Protein AF-0000000085022700 (afdb_homodimer)

Solvent-accessible surface area (backbone atoms only — not comparable to full-atom values): 29505 Å² total; per-residue (Å²): 139,80,90,77,80,87,72,72,82,85,78,83,84,78,82,78,80,80,83,80,77,76,74,72,77,85,71,71,76,76,70,70,75,64,69,72,80,66,62,71,72,46,101,53,87,70,75,78,61,40,29,25,32,40,29,28,46,38,66,22,66,50,51,51,44,40,51,52,35,27,75,73,57,72,18,62,39,46,74,54,32,36,35,16,61,36,74,83,21,46,33,47,52,57,33,52,77,70,69,36,48,70,48,61,43,60,40,58,90,94,47,86,62,55,46,61,67,52,46,47,49,52,42,52,73,65,54,43,67,32,40,36,34,38,56,48,87,68,85,65,52,64,65,47,40,65,75,35,60,93,32,25,39,33,56,40,84,27,47,58,68,28,71,49,36,89,87,42,48,75,68,53,29,29,43,51,45,53,57,53,34,44,45,64,37,14,25,24,34,21,36,58,48,84,47,67,73,65,32,53,26,48,48,62,52,76,41,76,46,56,81,80,53,47,39,68,56,50,44,54,60,31,49,59,48,38,44,53,51,50,40,53,51,50,27,32,55,71,68,66,26,60,43,61,39,84,95,68,51,33,40,30,37,48,42,96,86,64,47,71,71,143,80,78,82,73,84,84,83,82,84,79,80,79,80,81,78,80,81,85,84,79,80,73,76,79,81,72,71,81,77,69,72,77,68,66,74,80,68,65,73,73,48,102,52,87,69,74,75,60,38,28,26,31,39,30,27,45,37,66,22,66,52,52,52,44,40,49,52,34,26,75,72,58,71,19,62,38,44,74,55,32,36,36,17,62,36,75,82,21,47,31,47,52,57,33,51,78,69,70,36,48,72,47,60,42,60,42,56,90,95,47,86,61,56,46,61,66,53,46,46,50,51,40,52,74,65,53,41,69,32,40,39,34,40,55,48,88,68,85,64,52,65,62,47,39,66,75,35,60,93,32,25,40,34,57,40,83,25,44,58,68,27,72,49,35,87,85,41,49,76,68,51,30,30,44,52,44,53,57,52,34,44,43,64,38,14,24,25,34,22,35,56,48,85,47,68,73,65,32,53,27,49,48,63,52,76,43,78,45,56,83,80,52,46,39,67,53,49,45,54,59,30,49,59,49,38,45,52,50,51,38,53,51,50,26,33,55,72,69,66,27,59,44,61,40,84,94,68,52,34,40,29,38,46,42,97,87,65,47,70,72

Foldseek 3Di:
DDDDDPPDDDDPDDPPPDDPPPPDDPPDDPPPVPDDVPPPVPVHPPPAAAEEEEEAAAQCLLVVLLQVCCVVPVARHHYQEYEYCHCPHNNNVVCVVVVRHYAHPDHPVPDDGADLVNVLVVCVVSRHQAYEYEHHQDFRDQSVCVSQPVRYKYKAFWDPPPQWFHPRGDLNSLQCVLVVPDQKIAMWMFGDHRGTPPGATEDTDMDTDDNPDDSVNSNVVRSVVSSVVVSVVNRQSSVVQWDADPDPGHIWGQDPVRDTD/DDPPDDDDDDDPPPPPPDDCPPPDDPPDDPPPPPPDPPPQVPVHPPPAAAEEEEEAAAQCLLVVLLQVCCVVPVARHHYQEYEYCHCPHNNNVVCVVVVRHYAHPDHDVPDDGADLVNVLVVCVVSRHQAYEYEHHQDFRDQSVCVSQPVRYKYKAFWDPPPQWFHPRGDLNSLQCVLVVPDQKIAMWMFGDHRGTPPGATEDTDMDTDDNPDDSVNSNVVRSVVSSVVVSVVNRQSSVVQWDADPPPGHIWGQDPVRDTD

Secondary structure (DSSP, 8-state):
---------------------TT--TTSGGGGGSGGGGS--SS----PPEEEEEEESSS-HHHHHHHHHHHTTSS-EEEEEEEES-TTSHHHHHHHHTT--EEE-SPPTTS----HHHHHHHHHHTT--EEEESS--SPPPHHHHHHTTTSEEEEESS-TTTT-STT--HHHHHHHHHHHT-SEE--EEEE--SSTT-SPEEEE--EE--TT--HHHHHHHHHHHHHHHHHHHHHHHHTT-EEEPTTT--EEEB-TTS-B-/---------------------TTS-TTSGGGGGGGGGGTT-SS-----PEEEEEEESSS-HHHHHHHHHHHTTSS-EEEEEEEES-TTSHHHHHHHHTT--EEE-SPPTTS----HHHHHHHHHHTT--EEEESS--SPPPHHHHHHTTTSEEEEESS-TTTT-STT--THHHHHHHHHHT-SEE--EEEE--SSTT-SPEEEE--EE--TT--HHHHHHHHHHHHHHHHHHHHHHHHTT-EEEPTTT--EEEB-TTS-B-

Nearest PDB structures (foldseek):
  3auf-assembly1_A-2  TM=9.170E-01  e=1.242E-21  Symbiobacterium toebii
  3kcq-assembly1_C-2  TM=9.203E-01  e=2.364E-20  Anaplasma phagocytophilum str. HZ
  3kcq-assembly2_D-3  TM=9.269E-01  e=1.992E-19  Anaplasma phagocytophilum str. HZ
  3p9x-assembly1_B  TM=9.119E-01  e=2.405E-19  Halalkalibacterium halodurans C-125
  3da8-assembly1_A  TM=8.425E-01  e=3.462E-16  Mycobacterium tuberculosis

Sequence (522 aa):
MSTAPMTALSRPRASNRRPFDALSTRTKSARAARSRWVAARAAGDAKPKAKVAVFVSGGGSNLRALHAAMEDGRVNAEVAVVVSNIPSCGGVEWSRERGIPTLTYPPKKGEDGLTPDALVAQLRDAGVGYVLLAGYLRLIPPQLCRAYEDKMLNIHPALLPAFGGKGMHGHHVHEAVVASGVRFTGPTVHFVNEEFDKGKIVAQRHVRVAPSDTPDDVAANVLRLEHEVFSHVVSALVDGRIRFRDGDGVPVIVGEDGTEEMSTAPMTALSRPRASNRRPFDALSTRTKSARAARSRWVAARAAGDAKPKAKVAVFVSGGGSNLRALHAAMEDGRVNAEVAVVVSNIPSCGGVEWSRERGIPTLTYPPKKGEDGLTPDALVAQLRDAGVGYVLLAGYLRLIPPQLCRAYEDKMLNIHPALLPAFGGKGMHGHHVHEAVVASGVRFTGPTVHFVNEEFDKGKIVAQRHVRVAPSDTPDDVAANVLRLEHEVFSHVVSALVDGRIRFRDGDGVPVIVGEDGTEE

InterPro domains:
  IPR002376 Formyl transferase, N-terminal [PF00551] (51-234)
  IPR004607 Phosphoribosylglycinamide formyltransferase [MF_01930] (51-240)
  IPR004607 Phosphoribosylglycinamide formyltransferase [TIGR00639] (50-243)
  IPR004607 Phosphoribosylglycinamide formyltransferase [cd08645] (51-237)
  IPR036477 Formyl transferase, N-terminal domain superfamily [SSF53328] (51-248)

pLDDT: mean 83.97, std 26.9, range [19.42, 98.94]

Radius of gyration: 34.82 Å; Cα contacts (8 Å, |Δi|>4): 922; chains: 2; bounding box: 161×82×76 Å

Organism: Micromonas commoda (strain RCC299 / NOUM17 / CCMP2709) (NCBI:txid296587)

Structure (mmCIF, N/CA/C/O backbone):
data_AF-0000000085022700-model_v1
#
loop_
_entity.id
_entity.type
_entity.pdbx_description
1 polymer 'phosphoribosylglycinamide formyltransferase 1'
#
loop_
_atom_site.group_PDB
_atom_site.id
_atom_site.type_symbol
_atom_site.label_atom_id
_atom_site.label_alt_id
_atom_site.label_comp_id
_atom_site.label_asym_id
_atom_site.label_entity_id
_atom_site.label_seq_id
_atom_site.pdbx_PDB_ins_code
_atom_site.Cartn_x
_atom_site.Cartn_y
_atom_site.Cartn_z
_atom_site.occupancy
_atom_site.B_iso_or_equiv
_atom_site.auth_seq_id
_atom_site.auth_comp_id
_atom_site.auth_asym_id
_atom_site.auth_atom_id
_atom_site.pdbx_PDB_model_num
ATOM 1 N N . MET A 1 1 ? 79.062 39.031 3.145 1 20.61 1 MET A N 1
ATOM 2 C CA . MET A 1 1 ? 78.062 39.781 2.424 1 20.61 1 MET A CA 1
ATOM 3 C C . MET A 1 1 ? 77.5 38.969 1.29 1 20.61 1 MET A C 1
ATOM 5 O O . MET A 1 1 ? 77.812 37.781 1.149 1 20.61 1 MET A O 1
ATOM 9 N N . SER A 1 2 ? 77.75 39.281 -0.007 1 19.42 2 SER A N 1
ATOM 10 C CA . SER A 1 2 ? 76.75 39.625 -0.988 1 19.42 2 SER A CA 1
ATOM 11 C C . SER A 1 2 ? 76.188 38.375 -1.686 1 19.42 2 SER A C 1
ATOM 13 O O . SER A 1 2 ? 75 38.156 -1.718 1 19.42 2 SER A O 1
ATOM 15 N N . THR A 1 3 ? 76.625 38.156 -2.947 1 24.66 3 THR A N 1
ATOM 16 C CA . THR A 1 3 ? 75.875 38.219 -4.219 1 24.66 3 THR A CA 1
ATOM 17 C C . THR A 1 3 ? 75.5 36.812 -4.672 1 24.66 3 THR A C 1
ATOM 19 O O . THR A 1 3 ? 76.375 35.938 -4.871 1 24.66 3 THR A O 1
ATOM 22 N N . ALA A 1 4 ? 74.125 36.5 -4.316 1 23.78 4 ALA A N 1
ATOM 23 C CA . ALA A 1 4 ? 73.438 35.25 -4.309 1 23.78 4 ALA A CA 1
ATOM 24 C C . ALA A 1 4 ? 73.438 34.562 -5.672 1 23.78 4 ALA A C 1
ATOM 26 O O . ALA A 1 4 ? 73.75 35.219 -6.688 1 23.78 4 ALA A O 1
ATOM 27 N N . PRO A 1 5 ? 72.562 33.469 -5.957 1 24.81 5 PRO A N 1
ATOM 28 C CA . PRO A 1 5 ? 72.625 32.094 -6.449 1 24.81 5 PRO A CA 1
ATOM 29 C C . PRO A 1 5 ? 72 31.938 -7.848 1 24.81 5 PRO A C 1
ATOM 31 O O . PRO A 1 5 ? 71.875 30.812 -8.344 1 24.81 5 PRO A O 1
ATOM 34 N N . MET A 1 6 ? 72.188 33.062 -8.875 1 23.73 6 MET A N 1
ATOM 35 C CA . MET A 1 6 ? 71.062 33.156 -9.836 1 23.73 6 MET A CA 1
ATOM 36 C C . MET A 1 6 ? 71.062 31.953 -10.781 1 23.73 6 MET A C 1
ATOM 38 O O . MET A 1 6 ? 71.875 31.875 -11.695 1 23.73 6 MET A O 1
ATOM 42 N N . THR A 1 7 ? 70.812 30.547 -10.422 1 20.73 7 THR A N 1
ATOM 43 C CA . THR A 1 7 ? 71.125 29.359 -11.203 1 20.73 7 THR A CA 1
ATOM 44 C C . THR A 1 7 ? 70 29.125 -12.273 1 20.73 7 THR A C 1
ATOM 46 O O . THR A 1 7 ? 69.875 28 -12.766 1 20.73 7 THR A O 1
ATOM 49 N N . ALA A 1 8 ? 69.25 30.156 -12.648 1 20.67 8 ALA A N 1
ATOM 50 C CA . ALA A 1 8 ? 68.125 29.578 -13.406 1 20.67 8 ALA A CA 1
ATOM 51 C C . ALA A 1 8 ? 68.625 28.75 -14.586 1 20.67 8 ALA A C 1
ATOM 53 O O . ALA A 1 8 ? 68.25 27.594 -14.758 1 20.67 8 ALA A O 1
ATOM 54 N N . LEU A 1 9 ? 68.75 29.141 -16.016 1 21.89 9 LEU A N 1
ATOM 55 C CA . LEU A 1 9 ? 67.562 29.109 -16.844 1 21.89 9 LEU A CA 1
ATOM 56 C C . LEU A 1 9 ? 67.75 28.141 -18.016 1 21.89 9 LEU A C 1
ATOM 58 O O . LEU A 1 9 ? 66.938 28.109 -18.922 1 21.89 9 LEU A O 1
ATOM 62 N N . SER A 1 10 ? 68.562 26.875 -17.922 1 20.31 10 SER A N 1
ATOM 63 C CA . SER A 1 10 ? 69 26.375 -19.219 1 20.31 10 SER A CA 1
ATOM 64 C C . SER A 1 10 ? 67.812 25.875 -20.047 1 20.31 10 SER A C 1
ATOM 66 O O . SER A 1 10 ? 66.875 25.281 -19.516 1 20.31 10 SER A O 1
ATOM 68 N N . ARG A 1 11 ? 67.562 26.297 -21.344 1 23.7 11 ARG A N 1
ATOM 69 C CA . ARG A 1 11 ? 66.562 26.359 -22.406 1 23.7 11 ARG A CA 1
ATOM 70 C C . ARG A 1 11 ? 66.375 25 -23.078 1 23.7 11 ARG A C 1
ATOM 72 O O . ARG A 1 11 ? 67.312 24.5 -23.719 1 23.7 11 ARG A O 1
ATOM 79 N N . PRO A 1 12 ? 65.812 23.812 -22.422 1 22.09 12 PRO A N 1
ATOM 80 C CA . PRO A 1 12 ? 66.062 22.594 -23.203 1 22.09 12 PRO A CA 1
ATOM 81 C C . PRO A 1 12 ? 65.312 22.609 -24.547 1 22.09 12 PRO A C 1
ATOM 83 O O . PRO A 1 12 ? 64.312 23.266 -24.688 1 22.09 12 PRO A O 1
ATOM 86 N N . ARG A 1 13 ? 66 22.203 -25.672 1 19.72 13 ARG A N 1
ATOM 87 C CA . ARG A 1 13 ? 65.812 22.234 -27.125 1 19.72 13 ARG A CA 1
ATOM 88 C C . ARG A 1 13 ? 64.562 21.422 -27.516 1 19.72 13 ARG A C 1
ATOM 90 O O . ARG A 1 13 ? 64.25 20.438 -26.844 1 19.72 13 ARG A O 1
ATOM 97 N N . ALA A 1 14 ? 63.812 21.781 -28.594 1 24.61 14 ALA A N 1
ATOM 98 C CA . ALA A 1 14 ? 62.625 21.844 -29.422 1 24.61 14 ALA A CA 1
ATOM 99 C C . ALA A 1 14 ? 62.438 20.547 -30.219 1 24.61 14 ALA A C 1
ATOM 101 O O . ALA A 1 14 ? 61.531 20.453 -31.062 1 24.61 14 ALA A O 1
ATOM 102 N N . SER A 1 15 ? 62.781 19.203 -29.656 1 20.16 15 SER A N 1
ATOM 103 C CA . SER A 1 15 ? 62.969 18.25 -30.75 1 20.16 15 SER A CA 1
ATOM 104 C C . SER A 1 15 ? 61.688 18.078 -31.531 1 20.16 15 SER A C 1
ATOM 106 O O . SER A 1 15 ? 60.594 18.125 -30.969 1 20.16 15 SER A O 1
ATOM 108 N N . ASN A 1 16 ? 61.656 18.172 -32.844 1 21.41 16 ASN A N 1
ATOM 109 C CA . ASN A 1 16 ? 60.875 18.328 -34.062 1 21.41 16 ASN A CA 1
ATOM 110 C C . ASN A 1 16 ? 60.062 17.062 -34.375 1 21.41 16 ASN A C 1
ATOM 112 O O . ASN A 1 16 ? 60.531 16.188 -35.094 1 21.41 16 ASN A O 1
ATOM 116 N N . ARG A 1 17 ? 59.594 16.25 -33.312 1 22.06 17 ARG A N 1
ATOM 117 C CA . ARG A 1 17 ? 59.125 14.938 -33.75 1 22.06 17 ARG A CA 1
ATOM 118 C C . ARG A 1 17 ? 58 15.039 -34.75 1 22.06 17 ARG A C 1
ATOM 120 O O . ARG A 1 17 ? 57.094 15.867 -34.625 1 22.06 17 ARG A O 1
ATOM 127 N N . ARG A 1 18 ? 58.188 14.375 -35.938 1 23.28 18 ARG A N 1
ATOM 128 C CA . ARG A 1 18 ? 57.5 14.289 -37.25 1 23.28 18 ARG A CA 1
ATOM 129 C C . ARG A 1 18 ? 56.094 13.773 -37.094 1 23.28 18 ARG A C 1
ATOM 131 O O . ARG A 1 18 ? 55.781 13.023 -36.156 1 23.28 18 ARG A O 1
ATOM 138 N N . PRO A 1 19 ? 55.031 14.266 -37.906 1 25.34 19 PRO A N 1
ATOM 139 C CA . PRO A 1 19 ? 53.594 14.359 -38.062 1 25.34 19 PRO A CA 1
ATOM 140 C C . PRO A 1 19 ? 52.938 13.039 -38.5 1 25.34 19 PRO A C 1
ATOM 142 O O . PRO A 1 19 ? 53.188 12.562 -39.594 1 25.34 19 PRO A O 1
ATOM 145 N N . PHE A 1 20 ? 53.062 11.82 -37.688 1 23.67 20 PHE A N 1
ATOM 146 C CA . PHE A 1 20 ? 52.656 10.539 -38.25 1 23.67 20 PHE A CA 1
ATOM 147 C C . PHE A 1 20 ? 51.188 10.609 -38.75 1 23.67 20 PHE A C 1
ATOM 149 O O . PHE A 1 20 ? 50.344 11.125 -38.031 1 23.67 20 PHE A O 1
ATOM 156 N N . ASP A 1 21 ? 50.969 10.539 -40.094 1 22.88 21 ASP A N 1
ATOM 157 C CA . ASP A 1 21 ? 49.875 10.602 -41.062 1 22.88 21 ASP A CA 1
ATOM 158 C C . ASP A 1 21 ? 48.844 9.5 -40.812 1 22.88 21 ASP A C 1
ATOM 160 O O . ASP A 1 21 ? 48.031 9.203 -41.656 1 22.88 21 ASP A O 1
ATOM 164 N N . ALA A 1 22 ? 48.75 8.922 -39.562 1 23.27 22 ALA A N 1
ATOM 165 C CA . ALA A 1 22 ? 48.188 7.578 -39.469 1 23.27 22 ALA A CA 1
ATOM 166 C C . ALA A 1 22 ? 46.719 7.59 -39.812 1 23.27 22 ALA A C 1
ATOM 168 O O . ALA A 1 22 ? 45.969 6.656 -39.5 1 23.27 22 ALA A O 1
ATOM 169 N N . LEU A 1 23 ? 46.062 8.656 -40.375 1 25.22 23 LEU A N 1
ATOM 170 C CA . LEU A 1 23 ? 44.656 8.688 -40.125 1 25.22 23 LEU A CA 1
ATOM 171 C C . LEU A 1 23 ? 43.906 7.648 -40.969 1 25.22 23 LEU A C 1
ATOM 173 O O . LEU A 1 23 ? 42.688 7.586 -40.938 1 25.22 23 LEU A O 1
ATOM 177 N N . SER A 1 24 ? 44.688 6.91 -41.844 1 22.19 24 SER A N 1
ATOM 178 C CA . SER A 1 24 ? 43.875 6.523 -43 1 22.19 24 SER A CA 1
ATOM 179 C C . SER A 1 24 ? 42.719 5.621 -42.594 1 22.19 24 SER A C 1
ATOM 181 O O . SER A 1 24 ? 41.562 5.824 -43.031 1 22.19 24 SER A O 1
ATOM 183 N N . THR A 1 25 ? 42.906 4.367 -42.125 1 25.27 25 THR A N 1
ATOM 184 C CA . THR A 1 25 ? 42.312 3.223 -42.812 1 25.27 25 THR A CA 1
ATOM 185 C C . THR A 1 25 ? 40.969 2.889 -42.219 1 25.27 25 THR A C 1
ATOM 187 O O . THR A 1 25 ? 40.344 1.865 -42.562 1 25.27 25 THR A O 1
ATOM 190 N N . ARG A 1 26 ? 40.406 3.604 -41.188 1 25.11 26 ARG A N 1
ATOM 191 C CA . ARG A 1 26 ? 39.5 2.812 -40.344 1 25.11 26 ARG A CA 1
ATOM 192 C C . ARG A 1 26 ? 38.125 2.639 -41.031 1 25.11 26 ARG A C 1
ATOM 194 O O . ARG A 1 26 ? 37.156 3.32 -40.688 1 25.11 26 ARG A O 1
ATOM 201 N N . THR A 1 27 ? 38.125 2.715 -42.406 1 23.88 27 THR A N 1
ATOM 202 C CA . THR A 1 27 ? 36.812 2.848 -43.031 1 23.88 27 THR A CA 1
ATOM 203 C C . THR A 1 27 ? 35.938 1.662 -42.656 1 23.88 27 THR A C 1
ATOM 205 O O . THR A 1 27 ? 34.688 1.799 -42.594 1 23.88 27 THR A O 1
ATOM 208 N N . LYS A 1 28 ? 36.438 0.439 -42.906 1 24.03 28 LYS A N 1
ATOM 209 C CA . LYS A 1 28 ? 35.656 -0.489 -43.719 1 24.03 28 LYS A CA 1
ATOM 210 C C . LYS A 1 28 ? 34.5 -1.06 -42.938 1 24.03 28 LYS A C 1
ATOM 212 O O . LYS A 1 28 ? 33.375 -1.157 -43.469 1 24.03 28 LYS A O 1
ATOM 217 N N . SER A 1 29 ? 34.719 -2.057 -41.969 1 22.33 29 SER A N 1
ATOM 218 C CA . SER A 1 29 ? 34.062 -3.352 -41.969 1 22.33 29 SER A CA 1
ATOM 219 C C . SER A 1 29 ? 32.75 -3.303 -41.219 1 22.33 29 SER A C 1
ATOM 221 O O . SER A 1 29 ? 32.156 -4.344 -40.875 1 22.33 29 SER A O 1
ATOM 223 N N . ALA A 1 30 ? 32.281 -2.117 -40.688 1 26.41 30 ALA A N 1
ATOM 224 C CA . ALA A 1 30 ? 31.266 -2.322 -39.656 1 26.41 30 ALA A CA 1
ATOM 225 C C . ALA A 1 30 ? 29.953 -2.768 -40.281 1 26.41 30 ALA A C 1
ATOM 227 O O . ALA A 1 30 ? 28.922 -2.82 -39.625 1 26.41 30 ALA A O 1
ATOM 228 N N . ARG A 1 31 ? 29.969 -2.844 -41.625 1 24.92 31 ARG A N 1
ATOM 229 C CA . ARG A 1 31 ? 28.672 -3.029 -42.25 1 24.92 31 ARG A CA 1
ATOM 230 C C . ARG A 1 31 ? 28.016 -4.328 -41.781 1 24.92 31 ARG A C 1
ATOM 232 O O . ARG A 1 31 ? 26.828 -4.551 -42.031 1 24.92 31 ARG A O 1
ATOM 239 N N . ALA A 1 32 ? 28.938 -5.367 -41.562 1 26.16 32 ALA A N 1
ATOM 240 C CA . ALA A 1 32 ? 28.328 -6.691 -41.656 1 26.16 32 ALA A CA 1
ATOM 241 C C . ALA A 1 32 ? 27.344 -6.957 -40.531 1 26.16 32 ALA A C 1
ATOM 243 O O . ALA A 1 32 ? 26.812 -8.055 -40.406 1 26.16 32 ALA A O 1
ATOM 244 N N . ALA A 1 33 ? 27.516 -6.141 -39.469 1 30.39 33 ALA A N 1
ATOM 245 C CA . ALA A 1 33 ? 26.891 -6.742 -38.312 1 30.39 33 ALA A CA 1
ATOM 246 C C . ALA A 1 33 ? 25.375 -6.695 -38.406 1 30.39 33 ALA A C 1
ATOM 248 O O . ALA A 1 33 ? 24.672 -6.883 -37.406 1 30.39 33 ALA A O 1
ATOM 249 N N . ARG A 1 34 ? 24.953 -6.031 -39.562 1 27.06 34 ARG A N 1
ATOM 250 C CA . ARG A 1 34 ? 23.516 -5.758 -39.438 1 27.06 34 ARG A CA 1
ATOM 251 C C . ARG A 1 34 ? 22.719 -7.051 -39.312 1 27.06 34 ARG A C 1
ATOM 253 O O . ARG A 1 34 ? 21.844 -7.148 -38.438 1 27.06 34 ARG A O 1
ATOM 260 N N . SER A 1 35 ? 22.531 -7.793 -40.5 1 27.66 35 SER A N 1
ATOM 261 C CA . SER A 1 35 ? 21.266 -8.336 -41 1 27.66 35 SER A CA 1
ATOM 262 C C . SER A 1 35 ? 20.953 -9.68 -40.375 1 27.66 35 SER A C 1
ATOM 264 O O . SER A 1 35 ? 19.891 -10.266 -40.625 1 27.66 35 SER A O 1
ATOM 266 N N . ARG A 1 36 ? 21.984 -10.344 -39.812 1 31.53 36 ARG A N 1
ATOM 267 C CA . ARG A 1 36 ? 21.688 -11.773 -39.781 1 31.53 36 ARG A CA 1
ATOM 268 C C . ARG A 1 36 ? 20.578 -12.078 -38.781 1 31.53 36 ARG A C 1
ATOM 270 O O . ARG A 1 36 ? 20.281 -13.25 -38.531 1 31.53 36 ARG A O 1
ATOM 277 N N . TRP A 1 37 ? 20.297 -11.094 -37.938 1 30.25 37 TRP A N 1
ATOM 278 C CA . TRP A 1 37 ? 19.5 -11.609 -36.812 1 30.25 37 TRP A CA 1
ATOM 279 C C . TRP A 1 37 ? 18.125 -12.055 -37.281 1 30.25 37 TRP A C 1
ATOM 281 O O . TRP A 1 37 ? 17.328 -12.57 -36.5 1 30.25 37 TRP A O 1
ATOM 291 N N . VAL A 1 38 ? 17.688 -11.656 -38.625 1 29.97 38 VAL A N 1
ATOM 292 C CA . VAL A 1 38 ? 16.281 -11.906 -38.906 1 29.97 38 VAL A CA 1
ATOM 293 C C . VAL A 1 38 ? 16.062 -13.383 -39.25 1 29.97 38 VAL A C 1
ATOM 295 O O . VAL A 1 38 ? 14.938 -13.828 -39.438 1 29.97 38 VAL A O 1
ATOM 298 N N . ALA A 1 39 ? 17.031 -14.055 -39.875 1 30.86 39 ALA A N 1
ATOM 299 C CA . ALA A 1 39 ? 16.688 -15.227 -40.656 1 30.86 39 ALA A CA 1
ATOM 300 C C . ALA A 1 39 ? 15.992 -16.297 -39.812 1 30.86 39 ALA A C 1
ATOM 302 O O . ALA A 1 39 ? 15.156 -17.047 -40.312 1 30.86 39 ALA A O 1
ATOM 303 N N . ALA A 1 40 ? 16.547 -16.641 -38.656 1 29 40 ALA A N 1
ATOM 304 C CA . ALA A 1 40 ? 16.266 -18 -38.219 1 29 40 ALA A CA 1
ATOM 305 C C . ALA A 1 40 ? 14.805 -18.141 -37.781 1 29 40 ALA A C 1
ATOM 307 O O . ALA A 1 40 ? 14.508 -18.281 -36.594 1 29 40 ALA A O 1
ATOM 308 N N . ARG A 1 41 ? 13.953 -17.172 -38.031 1 34.84 41 ARG A N 1
ATOM 309 C CA . ARG A 1 41 ? 12.688 -17.719 -37.562 1 34.84 41 ARG A CA 1
ATOM 310 C C . ARG A 1 41 ? 12.359 -19.016 -38.281 1 34.84 41 ARG A C 1
ATOM 312 O O . ARG A 1 41 ? 11.234 -19.203 -38.781 1 34.84 41 ARG A O 1
ATOM 319 N N . ALA A 1 42 ? 13.258 -19.469 -39.188 1 32.19 42 ALA A N 1
ATOM 320 C CA . ALA A 1 42 ? 12.922 -20.625 -40 1 32.19 42 ALA A CA 1
ATOM 321 C C . ALA A 1 42 ? 12.117 -21.656 -39.219 1 32.19 42 ALA A C 1
ATOM 323 O O . ALA A 1 42 ? 12.148 -21.656 -37.969 1 32.19 42 ALA A O 1
ATOM 324 N N . ALA A 1 43 ? 11.641 -22.766 -39.5 1 37.81 43 ALA A N 1
ATOM 325 C CA . ALA A 1 43 ? 10.883 -23.781 -38.75 1 37.81 43 ALA A CA 1
ATOM 326 C C . ALA A 1 43 ? 11.359 -23.875 -37.312 1 37.81 43 ALA A C 1
ATOM 328 O O . ALA A 1 43 ? 12.289 -24.625 -37 1 37.81 43 ALA A O 1
ATOM 329 N N . GLY A 1 44 ? 11.914 -23.031 -36.5 1 42.84 44 GLY A N 1
ATOM 330 C CA . GLY A 1 44 ? 12.812 -22.688 -35.406 1 42.84 44 GLY A CA 1
ATOM 331 C C . GLY A 1 44 ? 12.531 -23.469 -34.125 1 42.84 44 GLY A C 1
ATOM 332 O O . GLY A 1 44 ? 11.383 -23.828 -33.875 1 42.84 44 GLY A O 1
ATOM 333 N N . ASP A 1 45 ? 13.398 -24.203 -33.5 1 47.5 45 ASP A N 1
ATOM 334 C CA . ASP A 1 45 ? 13.344 -25.125 -32.344 1 47.5 45 ASP A CA 1
ATOM 335 C C . ASP A 1 45 ? 12.531 -24.516 -31.203 1 47.5 45 ASP A C 1
ATOM 337 O O . ASP A 1 45 ? 13.016 -23.625 -30.5 1 47.5 45 ASP A O 1
ATOM 341 N N . ALA A 1 46 ? 11.312 -24.297 -31.234 1 62.31 46 ALA A N 1
ATOM 342 C CA . ALA A 1 46 ? 10.383 -23.812 -30.234 1 62.31 46 ALA A CA 1
ATOM 343 C C . ALA A 1 46 ? 10.742 -24.344 -28.844 1 62.31 46 ALA A C 1
ATOM 345 O O . ALA A 1 46 ? 10.977 -25.547 -28.688 1 62.31 46 ALA A O 1
ATOM 346 N N . LYS A 1 47 ? 11.266 -23.609 -27.922 1 77.25 47 LYS A N 1
ATOM 347 C CA . LYS A 1 47 ? 11.547 -23.969 -26.547 1 77.25 47 LYS A CA 1
ATOM 348 C C . LYS A 1 47 ? 10.391 -24.75 -25.938 1 77.25 47 LYS A C 1
ATOM 350 O O . LYS A 1 47 ? 9.227 -24.406 -26.141 1 77.25 47 LYS A O 1
ATOM 355 N N . PRO A 1 48 ? 10.703 -26.031 -25.484 1 92.25 48 PRO A N 1
ATOM 356 C CA . PRO A 1 48 ? 9.656 -26.828 -24.844 1 92.25 48 PRO A CA 1
ATOM 357 C C . PRO A 1 48 ? 8.875 -26.031 -23.781 1 92.25 48 PRO A C 1
ATOM 359 O O . PRO A 1 48 ? 9.438 -25.156 -23.141 1 92.25 48 PRO A O 1
ATOM 362 N N . LYS A 1 49 ? 7.574 -26.312 -23.734 1 97.06 49 LYS A N 1
ATOM 363 C CA . LYS A 1 49 ? 6.734 -25.641 -22.75 1 97.06 49 LYS A CA 1
ATOM 364 C C . LYS A 1 49 ? 7.16 -26.016 -21.328 1 97.06 49 LYS A C 1
ATOM 366 O O . LYS A 1 49 ? 7.449 -27.188 -21.047 1 97.06 49 LYS A O 1
ATOM 371 N N . ALA A 1 50 ? 7.25 -25.047 -20.5 1 98.44 50 ALA A N 1
ATOM 372 C CA . ALA A 1 50 ? 7.484 -25.312 -19.078 1 98.44 50 ALA A CA 1
ATOM 373 C C . ALA A 1 50 ? 6.262 -25.969 -18.438 1 98.44 50 ALA A C 1
ATOM 375 O O . ALA A 1 50 ? 5.125 -25.641 -18.766 1 98.44 50 ALA A O 1
ATOM 376 N N . LYS A 1 51 ? 6.488 -26.891 -17.562 1 98.81 51 LYS A N 1
ATOM 377 C CA . LYS A 1 51 ? 5.402 -27.484 -16.797 1 98.81 51 LYS A CA 1
ATOM 378 C C . LYS A 1 51 ? 5.219 -26.797 -15.453 1 98.81 51 LYS A C 1
ATOM 380 O O . LYS A 1 51 ? 6.176 -26.641 -14.688 1 98.81 51 LYS A O 1
ATOM 385 N N . VAL A 1 52 ? 3.979 -26.391 -15.203 1 98.94 52 VAL A N 1
ATOM 386 C CA . VAL A 1 52 ? 3.734 -25.672 -13.961 1 98.94 52 VAL A CA 1
ATOM 387 C C . VAL A 1 52 ? 2.668 -26.391 -13.141 1 98.94 52 VAL A C 1
ATOM 389 O O . VAL A 1 52 ? 1.794 -27.062 -13.695 1 98.94 52 VAL A O 1
ATOM 392 N N . ALA A 1 53 ? 2.783 -26.312 -11.805 1 98.94 53 ALA A N 1
ATOM 393 C CA . ALA A 1 53 ? 1.694 -26.656 -10.891 1 98.94 53 ALA A CA 1
ATOM 394 C C . ALA A 1 53 ? 0.956 -25.391 -10.438 1 98.94 53 ALA A C 1
ATOM 396 O O . ALA A 1 53 ? 1.581 -24.391 -10.094 1 98.94 53 ALA A O 1
ATOM 397 N N . VAL A 1 54 ? -0.321 -25.438 -10.453 1 98.94 54 VAL A N 1
ATOM 398 C CA . VAL A 1 54 ? -1.116 -24.312 -9.992 1 98.94 54 VAL A CA 1
ATOM 399 C C . VAL A 1 54 ? -1.895 -24.703 -8.742 1 98.94 54 VAL A C 1
ATOM 401 O O . VAL A 1 54 ? -2.576 -25.734 -8.719 1 98.94 54 VAL A O 1
ATOM 404 N N . PHE A 1 55 ? -1.759 -23.938 -7.715 1 98.81 55 PHE A N 1
ATOM 405 C CA . PHE A 1 55 ? -2.436 -24.172 -6.441 1 98.81 55 PHE A CA 1
ATOM 406 C C . PHE A 1 55 ? -3.646 -23.25 -6.305 1 98.81 55 PHE A C 1
ATOM 408 O O . PHE A 1 55 ? -3.543 -22.031 -6.508 1 98.81 55 PHE A O 1
ATOM 415 N N . VAL A 1 56 ? -4.812 -23.797 -5.957 1 98.31 56 VAL A N 1
ATOM 416 C CA . VAL A 1 56 ? -6.047 -23.016 -5.855 1 98.31 56 VAL A CA 1
ATOM 417 C C . VAL A 1 56 ? -6.863 -23.5 -4.656 1 98.31 56 VAL A C 1
ATOM 419 O O . VAL A 1 56 ? -6.73 -24.656 -4.227 1 98.31 56 VAL A O 1
ATOM 422 N N . SER A 1 57 ? -7.766 -22.625 -4.137 1 97.5 57 SER A N 1
ATOM 423 C CA . SER A 1 57 ? -8.695 -23 -3.08 1 97.5 57 SER A CA 1
ATOM 424 C C . SER A 1 57 ? -10.125 -22.625 -3.439 1 97.5 57 SER A C 1
ATOM 426 O O . SER A 1 57 ? -11.062 -22.953 -2.709 1 97.5 57 SER A O 1
ATOM 428 N N . GLY A 1 58 ? -10.266 -21.938 -4.582 1 96.44 58 GLY A N 1
ATOM 429 C CA . GLY A 1 58 ? -11.594 -21.438 -4.918 1 96.44 58 GLY A CA 1
ATOM 430 C C . GLY A 1 58 ? -11.969 -21.688 -6.363 1 96.44 58 GLY A C 1
ATOM 431 O O . GLY A 1 58 ? -11.719 -22.781 -6.898 1 96.44 58 GLY A O 1
ATOM 432 N N . GLY A 1 59 ? -12.633 -20.688 -6.941 1 94.88 59 GLY A N 1
ATOM 433 C CA . GLY A 1 59 ? -13.219 -20.828 -8.266 1 94.88 59 GLY A CA 1
ATOM 434 C C . GLY A 1 59 ? -12.18 -21.016 -9.359 1 94.88 59 GLY A C 1
ATOM 435 O O . GLY A 1 59 ? -12.469 -21.562 -10.422 1 94.88 59 GLY A O 1
ATOM 436 N N . GLY A 1 60 ? -11.07 -20.594 -9.156 1 97.5 60 GLY A N 1
ATOM 437 C CA . GLY A 1 60 ? -9.992 -20.797 -10.109 1 97.5 60 GLY A CA 1
ATOM 438 C C . GLY A 1 60 ? -9.969 -19.766 -11.219 1 97.5 60 GLY A C 1
ATOM 439 O O . GLY A 1 60 ? -9.609 -20.078 -12.359 1 97.5 60 GLY A O 1
ATOM 440 N N . SER A 1 61 ? -10.375 -18.531 -10.938 1 97.12 61 SER A N 1
ATOM 441 C CA . SER A 1 61 ? -10.406 -17.484 -11.953 1 97.12 61 SER A CA 1
ATOM 442 C C . SER A 1 61 ? -9.016 -17.219 -12.523 1 97.12 61 SER A C 1
ATOM 444 O O . SER A 1 61 ? -8.836 -17.188 -13.75 1 97.12 61 SER A O 1
ATOM 446 N N . ASN A 1 62 ? -8.023 -17.125 -11.695 1 98.12 62 ASN A N 1
ATOM 447 C CA . ASN A 1 62 ? -6.668 -16.906 -12.164 1 98.12 62 ASN A CA 1
ATOM 448 C C . ASN A 1 62 ? -6.102 -18.125 -12.867 1 98.12 62 ASN A C 1
ATOM 450 O O . ASN A 1 62 ? -5.344 -18 -13.836 1 98.12 62 ASN A O 1
ATOM 454 N N . LEU A 1 63 ? -6.449 -19.312 -12.375 1 98.69 63 LEU A N 1
ATOM 455 C CA . LEU A 1 63 ? -6.074 -20.547 -13.055 1 98.69 63 LEU A CA 1
ATOM 456 C C . LEU A 1 63 ? -6.586 -20.562 -14.492 1 98.69 63 LEU A C 1
ATOM 458 O O . LEU A 1 63 ? -5.828 -20.844 -15.422 1 98.69 63 LEU A O 1
ATOM 462 N N . ARG A 1 64 ? -7.82 -20.219 -14.664 1 98.62 64 ARG A N 1
ATOM 463 C CA . ARG A 1 64 ? -8.445 -20.234 -15.984 1 98.62 64 ARG A CA 1
ATOM 464 C C . ARG A 1 64 ? -7.809 -19.203 -16.906 1 98.62 64 ARG A C 1
ATOM 466 O O . ARG A 1 64 ? -7.535 -19.484 -18.078 1 98.62 64 ARG A O 1
ATOM 473 N N . ALA A 1 65 ? -7.602 -18.047 -16.391 1 98.56 65 ALA A N 1
ATOM 474 C CA . ALA A 1 65 ? -6.973 -16.984 -17.172 1 98.56 65 ALA A CA 1
ATOM 475 C C . ALA A 1 65 ? -5.555 -17.375 -17.578 1 98.56 65 ALA A C 1
ATOM 477 O O . ALA A 1 65 ? -5.145 -17.141 -18.719 1 98.56 65 ALA A O 1
ATOM 478 N N . LEU A 1 66 ? -4.844 -17.953 -16.656 1 98.62 66 LEU A N 1
ATOM 479 C CA . LEU A 1 66 ? -3.482 -18.406 -16.922 1 98.62 66 LEU A CA 1
ATOM 480 C C . LEU A 1 66 ? -3.477 -19.516 -17.984 1 98.62 66 LEU A C 1
ATOM 482 O O . LEU A 1 66 ? -2.666 -19.484 -18.906 1 98.62 66 LEU A O 1
ATOM 486 N N . HIS A 1 67 ? -4.359 -20.438 -17.828 1 98.69 67 HIS A N 1
ATOM 487 C CA . HIS A 1 67 ? -4.488 -21.516 -18.797 1 98.69 67 HIS A CA 1
ATOM 488 C C . HIS A 1 67 ? -4.797 -20.969 -20.188 1 98.69 67 HIS A C 1
ATOM 490 O O . HIS A 1 67 ? -4.207 -21.422 -21.172 1 98.69 67 HIS A O 1
ATOM 496 N N . ALA A 1 68 ? -5.699 -20 -20.281 1 98.5 68 ALA A N 1
ATOM 497 C CA . ALA A 1 68 ? -6.027 -19.375 -21.562 1 98.5 68 ALA A CA 1
ATOM 498 C C . ALA A 1 68 ? -4.797 -18.734 -22.188 1 98.5 68 ALA A C 1
ATOM 500 O O . ALA A 1 68 ? -4.578 -18.844 -23.391 1 98.5 68 ALA A O 1
ATOM 501 N N . ALA A 1 69 ? -4.016 -18.094 -21.344 1 98.44 69 ALA A N 1
ATOM 502 C CA . ALA A 1 69 ? -2.797 -17.453 -21.828 1 98.44 69 ALA A CA 1
ATOM 503 C C . ALA A 1 69 ? -1.8 -18.484 -22.34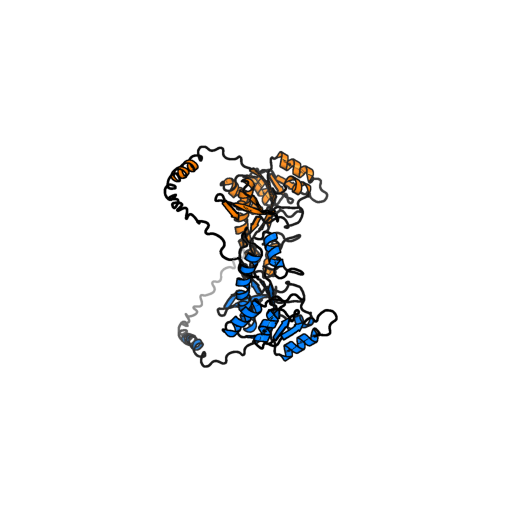4 1 98.44 69 ALA A C 1
ATOM 505 O O . ALA A 1 69 ? -1.04 -18.203 -23.281 1 98.44 69 ALA A O 1
ATOM 506 N N . MET A 1 70 ? -1.758 -19.641 -21.797 1 98.25 70 MET A N 1
ATOM 507 C CA . MET A 1 70 ? -0.899 -20.734 -22.25 1 98.25 70 MET A CA 1
ATOM 508 C C . MET A 1 70 ? -1.385 -21.281 -23.594 1 98.25 70 MET A C 1
ATOM 510 O O . MET A 1 70 ? -0.583 -21.547 -24.484 1 98.25 70 MET A O 1
ATOM 514 N N . GLU A 1 71 ? -2.656 -21.438 -23.703 1 97.62 71 GLU A N 1
ATOM 515 C CA . GLU A 1 71 ? -3.252 -21.984 -24.922 1 97.62 71 GLU A CA 1
ATOM 516 C C . GLU A 1 71 ? -3.033 -21.047 -26.109 1 97.62 71 GLU A C 1
ATOM 518 O O . GLU A 1 71 ? -2.838 -21.5 -27.234 1 97.62 71 GLU A O 1
ATOM 523 N N . ASP A 1 72 ? -3.043 -19.734 -25.828 1 96.88 72 ASP A N 1
ATOM 524 C CA . ASP A 1 72 ? -2.916 -18.812 -26.953 1 96.88 72 ASP A CA 1
ATOM 525 C C . ASP A 1 72 ? -1.464 -18.391 -27.156 1 96.88 72 ASP A C 1
ATOM 527 O O . ASP A 1 72 ? -1.174 -17.516 -27.984 1 96.88 72 ASP A O 1
ATOM 531 N N . GLY A 1 73 ? -0.54 -18.922 -26.359 1 96.75 73 GLY A N 1
ATOM 532 C CA . GLY A 1 73 ? 0.886 -18.781 -26.609 1 96.75 73 GLY A CA 1
ATOM 533 C C . GLY A 1 73 ? 1.52 -17.625 -25.875 1 96.75 73 GLY A C 1
ATOM 534 O O . GLY A 1 73 ? 2.734 -17.422 -25.938 1 96.75 73 GLY A O 1
ATOM 535 N N . ARG A 1 74 ? 0.805 -16.875 -25.141 1 96.62 74 ARG A N 1
ATOM 536 C CA . ARG A 1 74 ? 1.351 -15.758 -24.406 1 96.62 74 ARG A CA 1
ATOM 537 C C . ARG A 1 74 ? 2.287 -16.234 -23.297 1 96.62 74 ARG A C 1
ATOM 539 O O . ARG A 1 74 ? 3.199 -15.508 -22.891 1 96.62 74 ARG A O 1
ATOM 546 N N . VAL A 1 75 ? 1.996 -17.375 -22.781 1 98.38 75 VAL A N 1
ATOM 547 C CA . VAL A 1 75 ? 2.826 -18.031 -21.781 1 98.38 75 VAL A CA 1
ATOM 548 C C . VAL A 1 75 ? 3.303 -19.391 -22.297 1 98.38 75 VAL A C 1
ATOM 550 O O . VAL A 1 75 ? 2.49 -20.25 -22.625 1 98.38 75 VAL A O 1
ATOM 553 N N . ASN A 1 76 ? 4.578 -19.531 -22.391 1 98.31 76 ASN A N 1
ATOM 554 C CA . ASN A 1 76 ? 5.125 -20.781 -22.891 1 98.31 76 ASN A CA 1
ATOM 555 C C . ASN A 1 76 ? 5.219 -21.828 -21.797 1 98.31 76 ASN A C 1
ATOM 557 O O . ASN A 1 76 ? 6.316 -22.219 -21.391 1 98.31 76 ASN A O 1
ATOM 561 N N . ALA A 1 77 ? 4.035 -22.297 -21.375 1 98.69 77 ALA A N 1
ATOM 562 C CA . ALA A 1 77 ? 3.914 -23.281 -20.297 1 98.69 77 ALA A CA 1
ATOM 563 C C . ALA A 1 77 ? 2.643 -24.109 -20.453 1 98.69 77 ALA A C 1
ATOM 565 O O . ALA A 1 77 ? 1.82 -23.828 -21.344 1 98.69 77 ALA A O 1
ATOM 566 N N . GLU A 1 78 ? 2.555 -25.141 -19.719 1 98.62 78 GLU A N 1
ATOM 567 C CA . GLU A 1 78 ? 1.34 -25.938 -19.578 1 98.62 78 GLU A CA 1
ATOM 568 C C . GLU A 1 78 ? 1.092 -26.312 -18.125 1 98.62 78 GLU A C 1
ATOM 570 O O . GLU A 1 78 ? 2.037 -26.469 -17.344 1 98.62 78 GLU A O 1
ATOM 575 N N . VAL A 1 79 ? -0.122 -26.453 -17.75 1 98.81 79 VAL A N 1
ATOM 576 C CA . VAL A 1 79 ? -0.471 -26.875 -16.391 1 98.81 79 VAL A CA 1
ATOM 577 C C . VAL A 1 79 ? -0.331 -28.391 -16.281 1 98.81 79 VAL A C 1
ATOM 579 O O . VAL A 1 79 ? -1.112 -29.141 -16.875 1 98.81 79 VAL A O 1
ATOM 582 N N . ALA A 1 80 ? 0.6 -28.812 -15.508 1 98.75 80 ALA A N 1
ATOM 583 C CA . ALA A 1 80 ? 0.848 -30.234 -15.328 1 98.75 80 ALA A CA 1
ATOM 584 C C . ALA A 1 80 ? -0.075 -30.828 -14.266 1 98.75 80 ALA A C 1
ATOM 586 O O . ALA A 1 80 ? -0.502 -31.984 -14.367 1 98.75 80 ALA A O 1
ATOM 587 N N . VAL A 1 81 ? -0.335 -30.047 -13.273 1 98.75 81 VAL A N 1
ATOM 588 C CA . VAL A 1 81 ? -1.157 -30.531 -12.164 1 98.75 81 VAL A CA 1
ATOM 589 C C . VAL A 1 81 ? -1.777 -29.328 -11.43 1 98.75 81 VAL A C 1
ATOM 591 O O . VAL A 1 81 ? -1.172 -28.266 -11.352 1 98.75 81 VAL A O 1
ATOM 594 N N . VAL A 1 82 ? -2.947 -29.5 -10.938 1 98.88 82 VAL A N 1
ATOM 595 C CA . VAL A 1 82 ? -3.609 -28.531 -10.07 1 98.88 82 VAL A CA 1
ATOM 596 C C . VAL A 1 82 ? -3.684 -29.094 -8.648 1 98.88 82 VAL A C 1
ATOM 598 O O . VAL A 1 82 ? -4.086 -30.234 -8.445 1 98.88 82 VAL A O 1
ATOM 601 N N . VAL A 1 83 ? -3.258 -28.344 -7.703 1 98.81 83 VAL A N 1
ATOM 602 C CA . VAL A 1 83 ? -3.258 -28.75 -6.301 1 98.81 83 VAL A CA 1
ATOM 603 C C . VAL A 1 83 ? -4.246 -27.875 -5.516 1 98.81 83 VAL A C 1
ATOM 605 O O . VAL A 1 83 ? -4.297 -26.656 -5.695 1 98.81 83 VAL A O 1
ATOM 608 N N . SER A 1 84 ? -5.016 -28.484 -4.645 1 98.56 84 SER A N 1
ATOM 609 C CA . SER A 1 84 ? -6 -27.75 -3.859 1 98.56 84 SER A CA 1
ATOM 610 C C . SER A 1 84 ? -6.184 -28.375 -2.479 1 98.56 84 SER A C 1
ATOM 612 O O . SER A 1 84 ? -6.055 -29.594 -2.314 1 98.56 84 SER A O 1
ATOM 614 N N . ASN A 1 85 ? -6.492 -27.516 -1.517 1 97 85 ASN A N 1
ATOM 615 C CA . ASN A 1 85 ? -6.887 -28 -0.201 1 97 85 ASN A CA 1
ATOM 616 C C . ASN A 1 85 ? -8.383 -28.281 -0.129 1 97 85 ASN A C 1
ATOM 618 O O . ASN A 1 85 ? -8.875 -28.828 0.861 1 97 85 ASN A O 1
ATOM 622 N N . ILE A 1 86 ? -9.094 -27.859 -1.173 1 96.75 86 ILE A N 1
ATOM 623 C CA . ILE A 1 86 ? -10.531 -28.062 -1.293 1 96.75 86 ILE A CA 1
ATOM 624 C C . ILE A 1 86 ? -10.844 -28.812 -2.584 1 96.75 86 ILE A C 1
ATOM 626 O O . ILE A 1 86 ? -11.125 -28.203 -3.615 1 96.75 86 ILE A O 1
ATOM 630 N N . PRO A 1 87 ? -10.898 -30.109 -2.459 1 95.5 87 PRO A N 1
ATOM 631 C CA . PRO A 1 87 ? -11.008 -30.922 -3.67 1 95.5 87 PRO A CA 1
ATOM 632 C C . PRO A 1 87 ? -12.297 -30.672 -4.441 1 95.5 87 PRO A C 1
ATOM 634 O O . PRO A 1 87 ? -12.406 -31.031 -5.613 1 95.5 87 PRO A O 1
ATOM 637 N N . SER A 1 88 ? -13.273 -30 -3.834 1 96.69 88 SER A N 1
ATOM 638 C CA . SER A 1 88 ? -14.555 -29.766 -4.484 1 96.69 88 SER A CA 1
ATOM 639 C C . SER A 1 88 ? -14.656 -28.344 -5.012 1 96.69 88 SER A C 1
ATOM 641 O O . SER A 1 88 ? -15.719 -27.922 -5.473 1 96.69 88 SER A O 1
ATOM 643 N N . CYS A 1 89 ? -13.586 -27.625 -4.949 1 97.56 89 CYS A N 1
ATOM 644 C CA . CYS A 1 89 ? -13.68 -26.234 -5.367 1 97.56 89 CYS A CA 1
ATOM 645 C C . CYS A 1 89 ? -13.781 -26.125 -6.887 1 97.56 89 CYS A C 1
ATOM 647 O O . CYS A 1 89 ? -13.5 -27.094 -7.602 1 97.56 89 CYS A O 1
ATOM 649 N N . GLY A 1 90 ? -14.211 -24.984 -7.344 1 98.19 90 GLY A N 1
ATOM 650 C CA . GLY A 1 90 ? -14.453 -24.75 -8.758 1 98.19 90 GLY A CA 1
ATOM 651 C C . GLY A 1 90 ? -13.219 -24.938 -9.617 1 98.19 90 GLY A C 1
ATOM 652 O O . GLY A 1 90 ? -13.305 -25.453 -10.734 1 98.19 90 GLY A O 1
ATOM 653 N N . GLY A 1 91 ? -12.086 -24.578 -9.125 1 98.62 91 GLY A N 1
ATOM 654 C CA . GLY A 1 91 ? -10.844 -24.766 -9.859 1 98.62 91 GLY A CA 1
ATOM 655 C C . GLY A 1 91 ? -10.508 -26.219 -10.125 1 98.62 91 GLY A C 1
ATOM 656 O O . GLY A 1 91 ? -10.047 -26.562 -11.219 1 98.62 91 GLY A O 1
ATOM 657 N N . VAL A 1 92 ? -10.789 -27.031 -9.172 1 98.62 92 VAL A N 1
ATOM 658 C CA . VAL A 1 92 ? -10.539 -28.469 -9.312 1 98.62 92 VAL A CA 1
ATOM 659 C C . VAL A 1 92 ? -11.531 -29.062 -10.305 1 98.62 92 VAL A C 1
ATOM 661 O O . VAL A 1 92 ? -11.148 -29.828 -11.195 1 98.62 92 VAL A O 1
ATOM 664 N N . GLU A 1 93 ? -12.781 -28.719 -10.148 1 98.62 93 GLU A N 1
ATOM 665 C CA . GLU A 1 93 ? -13.812 -29.219 -11.055 1 98.62 93 GLU A CA 1
ATOM 666 C C . GLU A 1 93 ? -13.508 -28.828 -12.5 1 98.62 93 GLU A C 1
ATOM 668 O O . GLU A 1 93 ? -13.578 -29.672 -13.398 1 98.62 93 GLU A O 1
ATOM 673 N N . TRP A 1 94 ? -13.203 -27.609 -12.672 1 98.69 94 TRP A N 1
ATOM 674 C CA . TRP A 1 94 ? -12.852 -27.109 -14 1 98.69 94 TRP A CA 1
ATOM 675 C C . TRP A 1 94 ? -11.672 -27.875 -14.578 1 98.69 94 TRP A C 1
ATOM 677 O O . TRP A 1 94 ? -11.672 -28.234 -15.758 1 98.69 94 TRP A O 1
ATOM 687 N N . SER A 1 95 ? -10.672 -28.188 -13.773 1 98.75 95 SER A N 1
ATOM 688 C CA . SER A 1 95 ? -9.469 -28.906 -14.18 1 98.75 95 SER A CA 1
ATOM 689 C C . SER A 1 95 ? -9.789 -30.344 -14.578 1 98.75 95 SER A C 1
ATOM 691 O O . SER A 1 95 ? -9.328 -30.828 -15.617 1 98.75 95 SER A O 1
ATOM 693 N N . ARG A 1 96 ? -10.594 -30.969 -13.82 1 98.25 96 ARG A N 1
ATOM 694 C CA . ARG A 1 96 ? -10.992 -32.344 -14.094 1 98.25 96 ARG A CA 1
ATOM 695 C C . ARG A 1 96 ? -11.719 -32.438 -15.43 1 98.25 96 ARG A C 1
ATOM 697 O O . ARG A 1 96 ? -11.484 -33.375 -16.203 1 98.25 96 ARG A O 1
ATOM 704 N N . GLU A 1 97 ? -12.531 -31.531 -15.656 1 98.06 97 GLU A N 1
ATOM 705 C CA . GLU A 1 97 ? -13.289 -31.5 -16.906 1 98.06 97 GLU A CA 1
ATOM 706 C C . GLU A 1 97 ? -12.367 -31.391 -18.109 1 98.06 97 GLU A C 1
ATOM 708 O O . GLU A 1 97 ? -12.742 -31.766 -19.219 1 98.06 97 GLU A O 1
ATOM 713 N N . ARG A 1 98 ? -11.203 -30.953 -17.953 1 97.5 98 ARG A N 1
ATOM 714 C CA . ARG A 1 98 ? -10.273 -30.703 -19.047 1 97.5 98 ARG A CA 1
ATOM 715 C C . ARG A 1 98 ? -9.141 -31.734 -19.047 1 97.5 98 ARG A C 1
ATOM 717 O O . ARG A 1 98 ? -8.188 -31.609 -19.828 1 97.5 98 ARG A O 1
ATOM 724 N N . GLY A 1 99 ? -9.219 -32.625 -18.125 1 98.06 99 GLY A N 1
ATOM 725 C CA . GLY A 1 99 ? -8.25 -33.719 -18.078 1 98.06 99 GLY A CA 1
ATOM 726 C C . GLY A 1 99 ? -6.945 -33.344 -17.422 1 98.06 99 GLY A C 1
ATOM 727 O O . GLY A 1 99 ? -5.93 -34 -17.594 1 98.06 99 GLY A O 1
ATOM 728 N N . ILE A 1 100 ? -6.902 -32.25 -16.719 1 98.44 100 ILE A N 1
ATOM 729 C CA . ILE A 1 100 ? -5.711 -31.844 -15.984 1 98.44 100 ILE A CA 1
ATOM 730 C C . ILE A 1 100 ? -5.648 -32.594 -14.656 1 98.44 100 ILE A C 1
ATOM 732 O O . ILE A 1 100 ? -6.605 -32.562 -13.875 1 98.44 100 ILE A O 1
ATOM 736 N N . PRO A 1 101 ? -4.57 -33.312 -14.406 1 98.62 101 PRO A N 1
ATOM 737 C CA . PRO A 1 101 ? -4.426 -34 -13.125 1 98.62 101 PRO A CA 1
ATOM 738 C C . PRO A 1 101 ? -4.594 -33.062 -11.93 1 98.62 101 PRO A C 1
ATOM 740 O O . PRO A 1 101 ? -4.176 -31.906 -11.984 1 98.62 101 PRO A O 1
ATOM 743 N N . THR A 1 102 ? -5.191 -33.594 -10.82 1 98.44 102 THR A N 1
ATOM 744 C CA . THR A 1 102 ? -5.379 -32.812 -9.609 1 98.44 102 THR A CA 1
ATOM 745 C C . THR A 1 102 ? -4.832 -33.562 -8.391 1 98.44 102 THR A C 1
ATOM 747 O O . THR A 1 102 ? -4.812 -34.781 -8.359 1 98.44 102 THR A O 1
ATOM 750 N N . LEU A 1 103 ? -4.352 -32.844 -7.422 1 98.12 103 LEU A N 1
ATOM 751 C CA . LEU A 1 103 ? -3.896 -33.344 -6.133 1 98.12 103 LEU A CA 1
ATOM 752 C C . LEU A 1 103 ? -4.543 -32.562 -4.988 1 98.12 103 LEU A C 1
ATOM 754 O O . LEU A 1 103 ? -4.82 -31.375 -5.121 1 98.12 103 LEU A O 1
ATOM 758 N N . THR A 1 104 ? -4.75 -33.281 -3.896 1 97.81 104 THR A N 1
ATOM 759 C CA . THR A 1 104 ? -5.266 -32.625 -2.697 1 97.81 104 THR A CA 1
ATOM 760 C C . THR A 1 104 ? -4.156 -32.438 -1.665 1 97.81 104 THR A C 1
ATOM 762 O O . THR A 1 104 ? -3.5 -33.406 -1.271 1 97.81 104 THR A O 1
ATOM 765 N N . TYR A 1 105 ? -4.012 -31.203 -1.293 1 97.56 105 TYR A N 1
ATOM 766 C CA . TYR A 1 105 ? -3.039 -30.891 -0.253 1 97.56 105 TYR A CA 1
ATOM 767 C C . TYR A 1 105 ? -3.402 -29.594 0.46 1 97.56 105 TYR A C 1
ATOM 769 O O . TYR A 1 105 ? -3.75 -28.609 -0.183 1 97.56 105 TYR A O 1
ATOM 777 N N . PRO A 1 106 ? -3.188 -29.391 1.768 1 95.62 106 PRO A N 1
ATOM 778 C CA . PRO A 1 106 ? -2.969 -30.484 2.707 1 95.62 106 PRO A CA 1
ATOM 779 C C . PRO A 1 106 ? -4.215 -31.344 2.904 1 95.62 106 PRO A C 1
ATOM 781 O O . PRO A 1 106 ? -5.309 -30.969 2.48 1 95.62 106 PRO A O 1
ATOM 784 N N . PRO A 1 107 ? -3.912 -32.5 3.404 1 91.31 107 PRO A N 1
ATOM 785 C CA . PRO A 1 107 ? -5.098 -33.312 3.754 1 91.31 107 PRO A CA 1
ATOM 786 C C . PRO A 1 107 ? -5.91 -32.688 4.883 1 91.31 107 PRO A C 1
ATOM 788 O O . PRO A 1 107 ? -5.395 -31.844 5.633 1 91.31 107 PRO A O 1
ATOM 791 N N . LYS A 1 108 ? -7.191 -33 4.832 1 86.88 108 LYS A N 1
ATOM 792 C CA . LYS A 1 108 ? -7.996 -32.562 5.965 1 86.88 108 LYS A CA 1
ATOM 793 C C . LYS A 1 108 ? -7.41 -33.062 7.285 1 86.88 108 LYS A C 1
ATOM 795 O O . LYS A 1 108 ? -6.781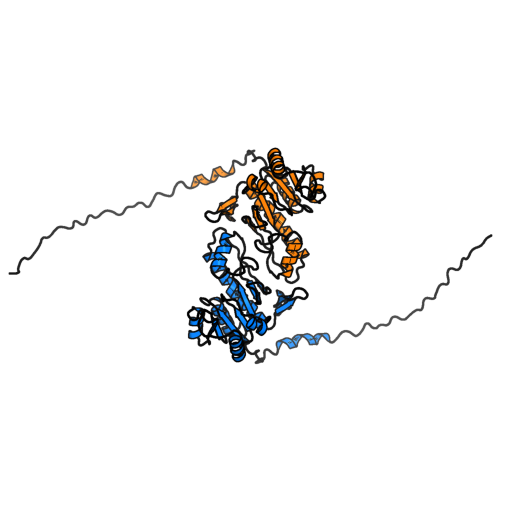 -34.125 7.332 1 86.88 108 LYS A O 1
ATOM 800 N N . LYS A 1 109 ? -7.617 -32.156 8.242 1 81.38 109 LYS A N 1
ATOM 801 C CA . LYS A 1 109 ? -7.109 -32.5 9.57 1 81.38 109 LYS A CA 1
ATOM 802 C C . LYS A 1 109 ? -7.594 -33.875 9.992 1 81.38 109 LYS A C 1
ATOM 804 O O . LYS A 1 109 ? -8.789 -34.188 9.914 1 81.38 109 LYS A O 1
ATOM 809 N N . GLY A 1 110 ? -6.684 -34.75 10.359 1 81.44 110 GLY A N 1
ATOM 810 C CA . GLY A 1 110 ? -7.043 -36.062 10.859 1 81.44 110 GLY A CA 1
ATOM 811 C C . GLY A 1 110 ? -7.117 -37.125 9.766 1 81.44 110 GLY A C 1
ATOM 812 O O . GLY A 1 110 ? -7.309 -38.312 10.039 1 81.44 110 GLY A O 1
ATOM 813 N N . GLU A 1 111 ? -7.031 -36.656 8.547 1 84.62 111 GLU A N 1
ATOM 814 C CA . GLU A 1 111 ? -7.09 -37.594 7.43 1 84.62 111 GLU A CA 1
ATOM 815 C C . GLU A 1 111 ? -5.699 -37.906 6.879 1 84.62 111 GLU A C 1
ATOM 817 O O . GLU A 1 111 ? -4.801 -37.062 6.965 1 84.62 111 GLU A O 1
ATOM 822 N N . ASP A 1 112 ? -5.652 -39.156 6.52 1 86.38 112 ASP A N 1
ATOM 823 C CA . ASP A 1 112 ? -4.414 -39.531 5.84 1 86.38 112 ASP A CA 1
ATOM 824 C C . ASP A 1 112 ? -4.32 -38.844 4.473 1 86.38 112 ASP A C 1
ATOM 826 O O . ASP A 1 112 ? -5.34 -38.594 3.83 1 86.38 112 ASP A O 1
ATOM 830 N N . GLY A 1 113 ? -3.117 -38.344 4.102 1 89 113 GLY A N 1
ATOM 831 C CA . GLY A 1 113 ? -2.918 -37.719 2.807 1 89 113 GLY A CA 1
ATOM 832 C C . GLY A 1 113 ? -1.463 -37.406 2.512 1 89 113 GLY A C 1
ATOM 833 O O . GLY A 1 113 ? -0.563 -37.938 3.158 1 89 113 GLY A O 1
ATOM 834 N N . LEU A 1 114 ? -1.276 -36.625 1.523 1 93.81 114 LEU A N 1
ATOM 835 C CA . LEU A 1 114 ? 0.07 -36.312 1.063 1 93.81 114 LEU A CA 1
ATOM 836 C C . LEU A 1 114 ? 0.841 -35.531 2.133 1 93.81 114 LEU A C 1
ATOM 838 O O . LEU A 1 114 ? 0.32 -34.594 2.717 1 93.81 114 LEU A O 1
ATOM 842 N N . THR A 1 115 ? 2.029 -36 2.449 1 95.75 115 THR A N 1
ATOM 843 C CA . THR A 1 115 ? 2.967 -35.188 3.244 1 95.75 115 THR A CA 1
ATOM 844 C C . THR A 1 115 ? 3.648 -34.125 2.385 1 95.75 115 THR A C 1
ATOM 846 O O . THR A 1 115 ? 3.598 -34.219 1.154 1 95.75 115 THR A O 1
ATOM 849 N N . PRO A 1 116 ? 4.277 -33.156 3.039 1 97.06 116 PRO A N 1
ATOM 850 C CA . PRO A 1 116 ? 5.012 -32.156 2.266 1 97.06 116 PRO A CA 1
ATOM 851 C C . PRO A 1 116 ? 6.059 -32.781 1.344 1 97.06 116 PRO A C 1
ATOM 853 O O . PRO A 1 116 ? 6.18 -32.375 0.183 1 97.06 116 PRO A O 1
ATOM 856 N N . ASP A 1 117 ? 6.766 -33.75 1.87 1 97.69 117 ASP A N 1
ATOM 857 C CA . ASP A 1 117 ? 7.801 -34.406 1.074 1 97.69 117 ASP A CA 1
ATOM 858 C C . ASP A 1 117 ? 7.191 -35.188 -0.1 1 97.69 117 ASP A C 1
ATOM 860 O O . ASP A 1 117 ? 7.734 -35.156 -1.206 1 97.69 117 ASP A O 1
ATOM 864 N N . ALA A 1 118 ? 6.125 -35.844 0.133 1 97.81 118 ALA A N 1
ATOM 865 C CA . ALA A 1 118 ? 5.445 -36.562 -0.925 1 97.81 118 ALA A CA 1
ATOM 866 C C . ALA A 1 118 ? 4.898 -35.625 -1.992 1 97.81 118 ALA A C 1
ATOM 868 O O . ALA A 1 118 ? 4.902 -35.969 -3.182 1 97.81 118 ALA A O 1
ATOM 869 N N . LEU A 1 119 ? 4.375 -34.531 -1.538 1 98.31 119 LEU A N 1
ATOM 870 C CA . LEU A 1 119 ? 3.91 -33.531 -2.479 1 98.31 119 LEU A CA 1
ATOM 871 C C . LEU A 1 119 ? 5.031 -33.094 -3.418 1 98.31 119 LEU A C 1
ATOM 873 O O . LEU A 1 119 ? 4.859 -33.094 -4.637 1 98.31 119 LEU A O 1
ATOM 877 N N . VAL A 1 120 ? 6.199 -32.75 -2.857 1 98.69 120 VAL A N 1
ATOM 878 C CA . VAL A 1 120 ? 7.352 -32.312 -3.643 1 98.69 120 VAL A CA 1
ATOM 879 C C . VAL A 1 120 ? 7.746 -33.406 -4.633 1 98.69 120 VAL A C 1
ATOM 881 O O . VAL A 1 120 ? 8.008 -33.156 -5.805 1 98.69 120 VAL A O 1
ATOM 884 N N . ALA A 1 121 ? 7.758 -34.625 -4.141 1 98.56 121 ALA A N 1
ATOM 885 C CA . ALA A 1 121 ? 8.125 -35.75 -4.988 1 98.56 121 ALA A CA 1
ATOM 886 C C . ALA A 1 121 ? 7.164 -35.906 -6.164 1 98.56 121 ALA A C 1
ATOM 888 O O . ALA A 1 121 ? 7.59 -36.125 -7.301 1 98.56 121 ALA A O 1
ATOM 889 N N . GLN A 1 122 ? 5.91 -35.812 -5.898 1 98.31 122 GLN A N 1
ATOM 890 C CA . GLN A 1 122 ? 4.91 -35.938 -6.953 1 98.31 122 GLN A CA 1
ATOM 891 C C . GLN A 1 122 ? 5.043 -34.812 -7.988 1 98.31 122 GLN A C 1
ATOM 893 O O . GLN A 1 122 ? 4.891 -35.062 -9.188 1 98.31 122 GLN A O 1
ATOM 898 N N . LEU A 1 123 ? 5.242 -33.625 -7.539 1 98.75 123 LEU A N 1
ATOM 899 C CA . LEU A 1 123 ? 5.434 -32.5 -8.461 1 98.75 123 LEU A CA 1
ATOM 900 C C . LEU A 1 123 ?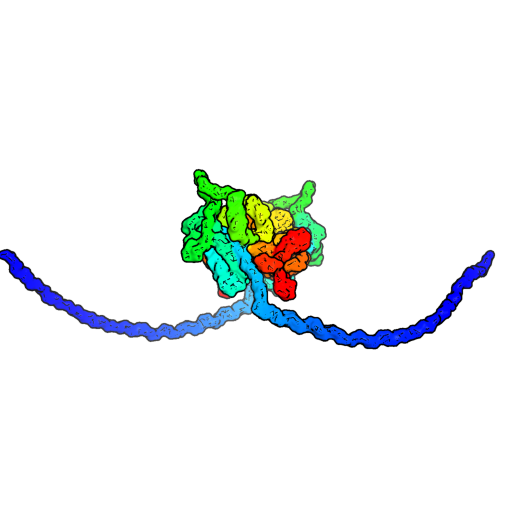 6.664 -32.719 -9.336 1 98.75 123 LEU A C 1
ATOM 902 O O . LEU A 1 123 ? 6.621 -32.5 -10.547 1 98.75 123 LEU A O 1
ATOM 906 N N . ARG A 1 124 ? 7.754 -33.188 -8.734 1 98.31 124 ARG A N 1
ATOM 907 C CA . ARG A 1 124 ? 8.984 -33.469 -9.477 1 98.31 124 ARG A CA 1
ATOM 908 C C . ARG A 1 124 ? 8.766 -34.594 -10.5 1 98.31 124 ARG A C 1
ATOM 910 O O . ARG A 1 124 ? 9.219 -34.469 -11.641 1 98.31 124 ARG A O 1
ATOM 917 N N . ASP A 1 125 ? 8.07 -35.594 -10.039 1 98.25 125 ASP A N 1
ATOM 918 C CA . ASP A 1 125 ? 7.777 -36.719 -10.93 1 98.25 125 ASP A CA 1
ATOM 919 C C . ASP A 1 125 ? 6.953 -36.281 -12.133 1 98.25 125 ASP A C 1
ATOM 921 O O . ASP A 1 125 ? 7.09 -36.812 -13.227 1 98.25 125 ASP A O 1
ATOM 925 N N . ALA A 1 126 ? 6.137 -35.312 -11.945 1 98.25 126 ALA A N 1
ATOM 926 C CA . ALA A 1 126 ? 5.289 -34.781 -13.016 1 98.25 126 ALA A CA 1
ATOM 927 C C . ALA A 1 126 ? 6.066 -33.812 -13.898 1 98.25 126 ALA A C 1
ATOM 929 O O . ALA A 1 126 ? 5.52 -33.25 -14.859 1 98.25 126 ALA A O 1
ATOM 930 N N . GLY A 1 127 ? 7.309 -33.5 -13.555 1 98.25 127 GLY A N 1
ATOM 931 C CA . GLY A 1 127 ? 8.156 -32.625 -14.344 1 98.25 127 GLY A CA 1
ATOM 932 C C . GLY A 1 127 ? 7.906 -31.141 -14.062 1 98.25 127 GLY A C 1
ATOM 933 O O . GLY A 1 127 ? 8.281 -30.281 -14.859 1 98.25 127 GLY A O 1
ATOM 934 N N . VAL A 1 128 ? 7.32 -30.844 -12.977 1 98.81 128 VAL A N 1
ATOM 935 C CA . VAL A 1 128 ? 6.953 -29.469 -12.648 1 98.81 128 VAL A CA 1
ATOM 936 C C . VAL A 1 128 ? 8.211 -28.656 -12.383 1 98.81 128 VAL A C 1
ATOM 938 O O . VAL A 1 128 ? 9.016 -29 -11.508 1 98.81 128 VAL A O 1
ATOM 941 N N . GLY A 1 129 ? 8.281 -27.547 -13.141 1 98.69 129 GLY A N 1
ATOM 942 C CA . GLY A 1 129 ? 9.43 -26.672 -12.969 1 98.69 129 GLY A CA 1
ATOM 943 C C . GLY A 1 129 ? 9.102 -25.422 -12.164 1 98.69 129 GLY A C 1
ATOM 944 O O . GLY A 1 129 ? 10 -24.781 -11.617 1 98.69 129 GLY A O 1
ATOM 945 N N . TYR A 1 130 ? 7.848 -25.094 -12.094 1 98.88 130 TYR A N 1
ATOM 946 C CA . TYR A 1 130 ? 7.398 -23.891 -11.398 1 98.88 130 TYR A CA 1
ATOM 947 C C . TYR A 1 130 ? 6.078 -24.141 -10.68 1 98.88 130 TYR A C 1
ATOM 949 O O . TYR A 1 130 ? 5.254 -24.938 -11.133 1 98.88 130 TYR A O 1
ATOM 957 N N . VAL A 1 131 ? 5.898 -23.422 -9.555 1 98.94 131 VAL A N 1
ATOM 958 C CA . VAL A 1 131 ? 4.66 -23.5 -8.789 1 98.94 131 VAL A CA 1
ATOM 959 C C . VAL A 1 131 ? 3.996 -22.125 -8.742 1 98.94 131 VAL A C 1
ATOM 961 O O . VAL A 1 131 ? 4.648 -21.125 -8.438 1 98.94 131 VAL A O 1
ATOM 964 N N . LEU A 1 132 ? 2.736 -22.109 -9.039 1 98.94 132 LEU A N 1
ATOM 965 C CA . LEU A 1 132 ? 1.977 -20.875 -9.086 1 98.94 132 LEU A CA 1
ATOM 966 C C . LEU A 1 132 ? 0.792 -20.922 -8.133 1 98.94 132 LEU A C 1
ATOM 968 O O . LEU A 1 132 ? -0.088 -21.766 -8.266 1 98.94 132 LEU A O 1
ATOM 972 N N . LEU A 1 133 ? 0.802 -20.031 -7.141 1 98.56 133 LEU A N 1
ATOM 973 C CA . LEU A 1 133 ? -0.322 -19.906 -6.219 1 98.56 133 LEU A CA 1
ATOM 974 C C . LEU A 1 133 ? -1.338 -18.891 -6.742 1 98.56 133 LEU A C 1
ATOM 976 O O . LEU A 1 133 ? -1.014 -17.719 -6.922 1 98.56 133 LEU A O 1
ATOM 980 N N . ALA A 1 134 ? -2.482 -19.328 -6.984 1 97.56 134 ALA A N 1
ATOM 981 C CA . ALA A 1 134 ? -3.576 -18.531 -7.547 1 97.56 134 ALA A CA 1
ATOM 982 C C . ALA A 1 134 ? -4.828 -18.641 -6.676 1 97.56 134 ALA A C 1
ATOM 984 O O . ALA A 1 134 ? -5.844 -19.188 -7.102 1 97.56 134 ALA A O 1
ATOM 985 N N . GLY A 1 135 ? -4.738 -18.031 -5.559 1 95.5 135 GLY A N 1
ATOM 986 C CA . GLY A 1 135 ? -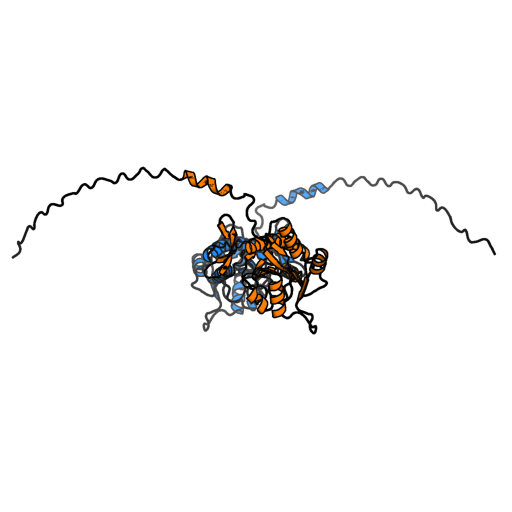5.836 -18.094 -4.602 1 95.5 135 GLY A CA 1
ATOM 987 C C . GLY A 1 135 ? -5.758 -19.297 -3.68 1 95.5 135 GLY A C 1
ATOM 988 O O . GLY A 1 135 ? -6.785 -19.875 -3.328 1 95.5 135 GLY A O 1
ATOM 989 N N . TYR A 1 136 ? -4.582 -19.703 -3.441 1 96.44 136 TYR A N 1
ATOM 990 C CA . TYR A 1 136 ? -4.379 -20.781 -2.496 1 96.44 136 TYR A CA 1
ATOM 991 C C . TYR A 1 136 ? -4.363 -20.266 -1.062 1 96.44 136 TYR A C 1
ATOM 993 O O . TYR A 1 136 ? -3.629 -19.328 -0.743 1 96.44 136 TYR A O 1
ATOM 1001 N N . LEU A 1 137 ? -5.055 -20.891 -0.093 1 93.25 137 LEU A N 1
ATOM 1002 C CA . LEU A 1 137 ? -5.363 -20.25 1.177 1 93.25 137 LEU A CA 1
ATOM 1003 C C . LEU A 1 137 ? -4.555 -20.859 2.312 1 93.25 137 LEU A C 1
ATOM 1005 O O . LEU A 1 137 ? -4.703 -20.469 3.471 1 93.25 137 LEU A O 1
ATOM 1009 N N . ARG A 1 138 ? -3.682 -21.844 2.008 1 92.69 138 ARG A N 1
ATOM 1010 C CA . ARG A 1 138 ? -2.908 -22.484 3.062 1 92.69 138 ARG A CA 1
ATOM 1011 C C . ARG A 1 138 ? -1.441 -22.078 2.996 1 92.69 138 ARG A C 1
ATOM 1013 O O . ARG A 1 138 ? -0.947 -21.688 1.934 1 92.69 138 ARG A O 1
ATOM 1020 N N . LEU A 1 139 ? -0.793 -22.109 4.133 1 91.12 139 LEU A N 1
ATOM 1021 C CA . LEU A 1 139 ? 0.643 -21.859 4.156 1 91.12 139 LEU A CA 1
ATOM 1022 C C . LEU A 1 139 ? 1.399 -22.922 3.381 1 91.12 139 LEU A C 1
ATOM 1024 O O . LEU A 1 139 ? 1.086 -24.109 3.494 1 91.12 139 LEU A O 1
ATOM 1028 N N . ILE A 1 140 ? 2.307 -22.531 2.658 1 95.56 140 ILE A N 1
ATOM 1029 C CA . ILE A 1 140 ? 3.162 -23.453 1.904 1 95.56 140 ILE A CA 1
ATOM 1030 C C . ILE A 1 140 ? 4.203 -24.062 2.836 1 95.56 140 ILE A C 1
ATOM 1032 O O . ILE A 1 140 ? 4.875 -23.359 3.586 1 95.56 140 ILE A O 1
ATOM 1036 N N . PRO A 1 141 ? 4.324 -25.359 2.822 1 95.81 141 PRO A N 1
ATOM 1037 C CA . PRO A 1 141 ? 5.297 -25.984 3.721 1 95.81 141 PRO A CA 1
ATOM 1038 C C . PRO A 1 141 ? 6.742 -25.656 3.35 1 95.81 141 PRO A C 1
ATOM 1040 O O . PRO A 1 141 ? 7.055 -25.484 2.168 1 95.81 141 PRO A O 1
ATOM 1043 N N . PRO A 1 142 ? 7.617 -25.609 4.344 1 96.62 142 PRO A N 1
ATOM 1044 C CA . PRO A 1 142 ? 9.016 -25.266 4.086 1 96.62 142 PRO A CA 1
ATOM 1045 C C . PRO A 1 142 ? 9.664 -26.172 3.035 1 96.62 142 PRO A C 1
ATOM 1047 O O . PRO A 1 142 ? 10.539 -25.719 2.291 1 96.62 142 PRO A O 1
ATOM 1050 N N . GLN A 1 143 ? 9.297 -27.469 2.924 1 97.25 143 GLN A N 1
ATOM 1051 C CA . GLN A 1 143 ? 9.844 -28.406 1.95 1 97.25 143 GLN A CA 1
ATOM 1052 C C . GLN A 1 143 ? 9.602 -27.922 0.523 1 97.25 143 GLN A C 1
ATOM 1054 O O . GLN A 1 143 ? 10.492 -28 -0.322 1 97.25 143 GLN A O 1
ATOM 1059 N N . LEU A 1 144 ? 8.438 -27.438 0.305 1 98 144 LEU A N 1
ATOM 1060 C CA . LEU A 1 144 ? 8.094 -26.938 -1.022 1 98 144 LEU A CA 1
ATOM 1061 C C . LEU A 1 144 ? 8.82 -25.625 -1.313 1 98 144 LEU A C 1
ATOM 1063 O O . LEU A 1 144 ? 9.281 -25.406 -2.436 1 98 144 LEU A O 1
ATOM 1067 N N . CYS A 1 145 ? 8.898 -24.75 -0.325 1 97.12 145 CYS A N 1
ATOM 1068 C CA . CYS A 1 145 ? 9.617 -23.484 -0.483 1 97.12 145 CYS A CA 1
ATOM 1069 C C . CYS A 1 145 ? 11.055 -23.734 -0.904 1 97.12 145 CYS A C 1
ATOM 1071 O O . CYS A 1 145 ? 11.57 -23.047 -1.792 1 97.12 145 CYS A O 1
ATOM 1073 N N . ARG A 1 146 ? 11.672 -24.656 -0.288 1 96.38 146 ARG A N 1
ATOM 1074 C CA . ARG A 1 146 ? 13.07 -24.969 -0.589 1 96.38 146 ARG A CA 1
ATOM 1075 C C . ARG A 1 146 ? 13.203 -25.609 -1.97 1 96.38 146 ARG A C 1
ATOM 1077 O O . ARG A 1 146 ? 14.133 -25.281 -2.717 1 96.38 146 ARG A O 1
ATOM 1084 N N . ALA A 1 147 ? 12.305 -26.484 -2.334 1 97.94 147 ALA A N 1
ATOM 1085 C CA . ALA A 1 147 ? 12.359 -27.219 -3.594 1 97.94 147 ALA A CA 1
ATOM 1086 C C . ALA A 1 147 ? 12.141 -26.281 -4.781 1 97.94 147 ALA A C 1
ATOM 1088 O O . ALA A 1 147 ? 12.656 -26.531 -5.875 1 97.94 147 ALA A O 1
ATOM 1089 N N . TYR A 1 148 ? 11.43 -25.234 -4.57 1 98.19 148 TYR A N 1
ATOM 1090 C CA . TYR A 1 148 ? 11.07 -24.344 -5.664 1 98.19 148 TYR A CA 1
ATOM 1091 C C . TYR A 1 148 ? 11.461 -22.906 -5.352 1 98.19 148 TYR A C 1
ATOM 1093 O O . TYR A 1 148 ? 10.719 -21.969 -5.648 1 98.19 148 TYR A O 1
ATOM 1101 N N . GLU A 1 149 ? 12.586 -22.734 -4.691 1 95.56 149 GLU A N 1
ATOM 1102 C CA . GLU A 1 149 ? 13.125 -21.422 -4.395 1 95.56 149 GLU A CA 1
ATOM 1103 C C . GLU A 1 149 ? 13.289 -20.578 -5.664 1 95.56 149 GLU A C 1
ATOM 1105 O O . GLU A 1 149 ? 13.836 -21.062 -6.656 1 95.56 149 GLU A O 1
ATOM 1110 N N . ASP A 1 150 ? 12.711 -19.359 -5.633 1 95.56 150 ASP A N 1
ATOM 1111 C CA . ASP A 1 150 ? 12.727 -18.422 -6.746 1 95.56 150 ASP A CA 1
ATOM 1112 C C . ASP A 1 150 ? 12.016 -19 -7.969 1 95.56 150 ASP A C 1
ATOM 1114 O O . ASP A 1 150 ? 12.312 -18.625 -9.102 1 95.56 150 ASP A O 1
ATOM 1118 N N . LYS A 1 151 ? 11.156 -20.016 -7.777 1 98.19 151 LYS A N 1
ATOM 1119 C CA . LYS A 1 151 ? 10.398 -20.672 -8.844 1 98.19 151 LYS A CA 1
ATOM 1120 C C . LYS A 1 151 ? 8.922 -20.781 -8.477 1 98.19 151 LYS A C 1
ATOM 1122 O O . LYS A 1 151 ? 8.18 -21.531 -9.109 1 98.19 151 LYS A O 1
ATOM 1127 N N . MET A 1 152 ? 8.547 -20.141 -7.441 1 98.69 152 MET A N 1
ATOM 1128 C CA . MET A 1 152 ? 7.168 -20.141 -6.957 1 98.69 152 MET A CA 1
ATOM 1129 C C . MET A 1 152 ? 6.633 -18.703 -6.84 1 98.69 152 MET A C 1
ATOM 1131 O O . MET A 1 152 ? 7.258 -17.859 -6.207 1 98.69 152 MET A O 1
ATOM 1135 N N . LEU A 1 153 ? 5.512 -18.453 -7.469 1 98.75 153 LEU A N 1
ATOM 1136 C CA . LEU A 1 153 ? 4.887 -17.141 -7.441 1 98.75 153 LEU A CA 1
ATOM 1137 C C . LEU A 1 153 ? 3.508 -17.203 -6.797 1 98.75 153 LEU A C 1
ATOM 1139 O O . LEU A 1 153 ? 2.832 -18.234 -6.871 1 98.75 153 LEU A O 1
ATOM 1143 N N . ASN A 1 154 ? 3.121 -16.156 -6.199 1 98.38 154 ASN A N 1
ATOM 1144 C CA . ASN A 1 154 ? 1.769 -15.922 -5.707 1 98.38 154 ASN A CA 1
ATOM 1145 C C . ASN A 1 154 ? 1.204 -14.609 -6.223 1 98.38 154 ASN A C 1
ATOM 1147 O O . ASN A 1 154 ? 1.955 -13.664 -6.488 1 98.38 154 ASN A O 1
ATOM 1151 N N . ILE A 1 155 ? -0.077 -14.547 -6.395 1 98.44 155 ILE A N 1
ATOM 1152 C CA . ILE A 1 155 ? -0.765 -13.297 -6.695 1 98.44 155 ILE A CA 1
ATOM 1153 C C . ILE A 1 155 ? -1.669 -12.914 -5.523 1 98.44 155 ILE A C 1
ATOM 1155 O O . ILE A 1 155 ? -2.461 -13.734 -5.051 1 98.44 155 ILE A O 1
ATOM 1159 N N . HIS A 1 156 ? -1.545 -11.719 -4.973 1 98.31 156 HIS A N 1
ATOM 1160 C CA . HIS A 1 156 ? -2.326 -11.188 -3.865 1 98.31 156 HIS A CA 1
ATOM 1161 C C . HIS A 1 156 ? -3.146 -9.977 -4.305 1 98.31 156 HIS A C 1
ATOM 1163 O O . HIS A 1 156 ? -2.635 -9.086 -4.988 1 98.31 156 HIS A O 1
ATOM 1169 N N . PRO A 1 157 ? -4.395 -9.969 -3.971 1 98.38 157 PRO A N 1
ATOM 1170 C CA . PRO A 1 157 ? -5.301 -8.961 -4.523 1 98.38 157 PRO A CA 1
ATOM 1171 C C . PRO A 1 157 ? -5.23 -7.629 -3.77 1 98.38 157 PRO A C 1
ATOM 1173 O O . PRO A 1 157 ? -6.266 -7.008 -3.51 1 98.38 157 PRO A O 1
ATOM 1176 N N . ALA A 1 158 ? -4.074 -7.156 -3.408 1 98.56 158 ALA A N 1
ATOM 1177 C CA . ALA A 1 158 ? -3.82 -5.832 -2.848 1 98.56 158 ALA A CA 1
ATOM 1178 C C . ALA A 1 158 ? -2.383 -5.391 -3.111 1 98.56 158 ALA A C 1
ATOM 1180 O O . ALA A 1 158 ? -1.566 -6.176 -3.6 1 98.56 158 ALA A O 1
ATOM 1181 N N . LEU A 1 159 ? -2.156 -4.152 -2.85 1 98.56 159 LEU A N 1
ATOM 1182 C CA . LEU A 1 159 ? -0.798 -3.631 -2.973 1 98.56 159 LEU A CA 1
ATOM 1183 C C . LEU A 1 159 ? 0.023 -3.957 -1.729 1 98.56 159 LEU A C 1
ATOM 1185 O O . LEU A 1 159 ? 0.096 -3.152 -0.799 1 98.56 159 LEU A O 1
ATOM 1189 N N . LEU A 1 160 ? 0.619 -5.078 -1.791 1 98.25 160 LEU A N 1
ATOM 1190 C CA . LEU A 1 160 ? 1.489 -5.445 -0.68 1 98.25 160 LEU A CA 1
ATOM 1191 C C . LEU A 1 160 ? 2.586 -4.406 -0.481 1 98.25 160 LEU A C 1
ATOM 1193 O O . LEU A 1 160 ? 3.037 -3.779 -1.444 1 98.25 160 LEU A O 1
ATOM 1197 N N . PRO A 1 161 ? 2.941 -4.246 0.828 1 97.56 161 PRO A N 1
ATOM 1198 C CA . PRO A 1 161 ? 2.633 -5.035 2.021 1 97.56 161 PRO A CA 1
ATOM 1199 C C . PRO A 1 161 ? 1.271 -4.695 2.621 1 97.56 161 PRO A C 1
ATOM 1201 O O . PRO A 1 161 ? 0.815 -5.367 3.551 1 97.56 161 PRO A O 1
ATOM 1204 N N . ALA A 1 162 ? 0.571 -3.666 2.088 1 97.5 162 ALA A N 1
ATOM 1205 C CA . ALA A 1 162 ? -0.754 -3.332 2.605 1 97.5 162 ALA A CA 1
ATOM 1206 C C . ALA A 1 162 ? -1.727 -4.492 2.414 1 97.5 162 ALA A C 1
ATOM 1208 O O . ALA A 1 162 ? -1.767 -5.109 1.347 1 97.5 162 ALA A O 1
ATOM 1209 N N . PHE A 1 163 ? -2.447 -4.852 3.521 1 97.75 163 PHE A N 1
ATOM 1210 C CA . PHE A 1 163 ? -3.537 -5.82 3.512 1 97.75 163 PHE A CA 1
ATOM 1211 C C . PHE A 1 163 ? -3.016 -7.219 3.203 1 97.75 163 PHE A C 1
ATOM 1213 O O . PHE A 1 163 ? -3.658 -7.98 2.475 1 97.75 163 PHE A O 1
ATOM 1220 N N . GLY A 1 164 ? -1.824 -7.473 3.574 1 96.44 164 GLY A N 1
ATOM 1221 C CA . GLY A 1 164 ? -1.255 -8.805 3.504 1 96.44 164 GLY A CA 1
ATOM 1222 C C . GLY A 1 164 ? -1.298 -9.547 4.828 1 96.44 164 GLY A C 1
ATOM 1223 O O . GLY A 1 164 ? -1.789 -9.016 5.824 1 96.44 164 GLY A O 1
ATOM 1224 N N . GLY A 1 165 ? -0.854 -10.758 4.797 1 92.31 165 GLY A N 1
ATOM 1225 C CA . GLY A 1 165 ? -0.695 -11.508 6.031 1 92.31 165 GLY A CA 1
ATOM 1226 C C . GLY A 1 165 ? -1.827 -12.484 6.289 1 92.31 165 GLY A C 1
ATOM 1227 O O . GLY A 1 165 ? -2.717 -12.641 5.449 1 92.31 165 GLY A O 1
ATOM 1228 N N . LYS A 1 166 ? -1.729 -13.078 7.426 1 86.75 166 LYS A N 1
ATOM 1229 C CA . LYS A 1 166 ? -2.686 -14.117 7.793 1 86.75 166 LYS A CA 1
ATOM 1230 C C . LYS A 1 166 ? -4.098 -13.555 7.898 1 86.75 166 LYS A C 1
ATOM 1232 O O . LYS A 1 166 ? -4.309 -12.508 8.516 1 86.75 166 LYS A O 1
ATOM 1237 N N . GLY A 1 167 ? -5.012 -14.195 7.297 1 88.75 167 GLY A N 1
ATOM 1238 C CA . GLY A 1 167 ? -6.398 -13.773 7.398 1 88.75 167 GLY A CA 1
ATOM 1239 C C . GLY A 1 167 ? -6.82 -12.828 6.289 1 88.75 167 GLY A C 1
ATOM 1240 O O . GLY A 1 167 ? -8.008 -12.539 6.129 1 88.75 167 GLY A O 1
ATOM 1241 N N . MET A 1 168 ? -5.891 -12.391 5.559 1 93.44 168 MET A N 1
ATOM 1242 C CA . MET A 1 168 ? -6.172 -11.469 4.465 1 93.44 168 MET A CA 1
ATOM 1243 C C . MET A 1 168 ? -6.227 -12.203 3.129 1 93.44 168 MET A C 1
ATOM 1245 O O . MET A 1 168 ? -5.234 -12.234 2.396 1 93.44 168 MET A O 1
ATOM 1249 N N . HIS A 1 169 ? -7.418 -12.703 2.854 1 91.06 169 HIS A N 1
ATOM 1250 C CA . HIS A 1 169 ? -7.598 -13.43 1.603 1 91.06 169 HIS A CA 1
ATOM 1251 C C . HIS A 1 169 ? -8.977 -13.172 1.006 1 91.06 169 HIS A C 1
ATOM 1253 O O . HIS A 1 169 ? -9.891 -12.734 1.711 1 91.06 169 HIS A O 1
ATOM 1259 N N . GLY A 1 170 ? -8.961 -13.367 -0.283 1 90.38 170 GLY A N 1
ATOM 1260 C CA . GLY A 1 170 ? -10.234 -13.305 -0.988 1 90.38 170 GLY A CA 1
ATOM 1261 C C . GLY A 1 170 ? -10.961 -11.984 -0.787 1 90.38 170 GLY A C 1
ATOM 1262 O O . GLY A 1 170 ? -10.359 -10.914 -0.895 1 90.38 170 GLY A O 1
ATOM 1263 N N . HIS A 1 171 ? -12.203 -12.148 -0.507 1 94.31 171 HIS A N 1
ATOM 1264 C CA . HIS A 1 171 ? -13.078 -10.984 -0.444 1 94.31 171 HIS A CA 1
ATOM 1265 C C . HIS A 1 171 ? -12.789 -10.141 0.792 1 94.31 171 HIS A C 1
ATOM 1267 O O . HIS A 1 171 ? -13.086 -8.945 0.815 1 94.31 171 HIS A O 1
ATOM 1273 N N . HIS A 1 172 ? -12.188 -10.711 1.794 1 96.5 172 HIS A N 1
ATOM 1274 C CA . HIS A 1 172 ? -11.82 -9.992 3.012 1 96.5 172 HIS A CA 1
ATOM 1275 C C . HIS A 1 172 ? -10.836 -8.867 2.719 1 96.5 172 HIS A C 1
ATOM 1277 O O . HIS A 1 172 ? -10.883 -7.812 3.355 1 96.5 172 HIS A O 1
ATOM 1283 N N . VAL A 1 173 ? -10.008 -9.117 1.771 1 98.06 173 VAL A N 1
ATOM 1284 C CA . VAL A 1 173 ? -9.031 -8.109 1.38 1 98.06 173 VAL A CA 1
ATOM 1285 C C . VAL A 1 173 ? -9.758 -6.867 0.856 1 98.06 173 VAL A C 1
ATOM 1287 O O . VAL A 1 173 ? -9.453 -5.746 1.27 1 98.06 173 VAL A O 1
ATOM 1290 N N . HIS A 1 174 ? -10.711 -7.094 0.028 1 98.56 174 HIS A N 1
ATOM 1291 C CA . HIS A 1 174 ? -11.406 -5.98 -0.603 1 98.56 174 HIS A CA 1
ATOM 1292 C C . HIS A 1 174 ? -12.266 -5.223 0.408 1 98.56 174 HIS A C 1
ATOM 1294 O O . HIS A 1 174 ? -12.406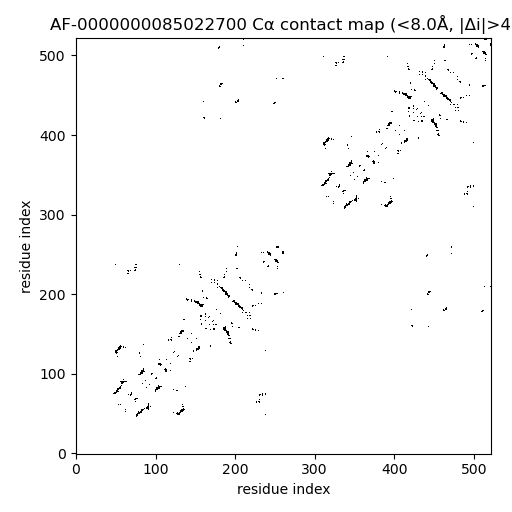 -4 0.313 1 98.56 174 HIS A O 1
ATOM 1300 N N . GLU A 1 175 ? -12.859 -5.961 1.33 1 98.31 175 GLU A N 1
ATOM 1301 C CA . GLU A 1 175 ? -13.578 -5.32 2.426 1 98.31 175 GLU A CA 1
ATOM 1302 C C . GLU A 1 175 ? -12.648 -4.418 3.24 1 98.31 175 GLU A C 1
ATOM 1304 O O . GLU A 1 175 ? -13.008 -3.283 3.561 1 98.31 175 GLU A O 1
ATOM 1309 N N . ALA A 1 176 ? -11.492 -4.922 3.562 1 98.06 176 ALA A N 1
ATOM 1310 C CA . ALA A 1 176 ? -10.516 -4.156 4.328 1 98.06 176 ALA A CA 1
ATOM 1311 C C . ALA A 1 176 ? -10.062 -2.918 3.561 1 98.06 176 ALA A C 1
ATOM 1313 O O . ALA A 1 176 ? -9.891 -1.846 4.145 1 98.06 176 ALA A O 1
ATOM 1314 N N . VAL A 1 177 ? -9.875 -3.082 2.273 1 98.56 177 VAL A N 1
ATOM 1315 C CA . VAL A 1 177 ? -9.461 -1.988 1.404 1 98.56 177 VAL A CA 1
ATOM 1316 C C . VAL A 1 177 ? -10.492 -0.864 1.459 1 98.56 177 VAL A C 1
ATOM 1318 O O . VAL A 1 177 ? -10.148 0.292 1.72 1 98.56 177 VAL A O 1
ATOM 1321 N N . VAL A 1 178 ? -11.711 -1.222 1.32 1 98.06 178 VAL A N 1
ATOM 1322 C CA . VAL A 1 178 ? -12.781 -0.23 1.289 1 98.06 178 VAL A CA 1
ATOM 1323 C C . VAL A 1 178 ? -12.914 0.431 2.66 1 98.06 178 VAL A C 1
ATOM 1325 O O . VAL A 1 178 ? -12.977 1.658 2.76 1 98.06 178 VAL A O 1
ATOM 1328 N N . ALA A 1 179 ? -12.883 -0.367 3.654 1 97.25 179 ALA A N 1
ATOM 1329 C CA . ALA A 1 179 ? -13.086 0.124 5.016 1 97.25 179 ALA A CA 1
ATOM 1330 C C . ALA A 1 179 ? -11.938 1.036 5.445 1 97.25 179 ALA A C 1
ATOM 1332 O O . ALA A 1 179 ? -12.133 1.941 6.262 1 97.25 179 ALA A O 1
ATOM 1333 N N . SER A 1 180 ? -10.805 0.875 4.898 1 97.06 180 SER A N 1
ATOM 1334 C CA . SER A 1 180 ? -9.617 1.615 5.305 1 97.06 180 SER A CA 1
ATOM 1335 C C . SER A 1 180 ? -9.625 3.027 4.73 1 97.06 180 SER A C 1
ATOM 1337 O O . SER A 1 180 ? -8.922 3.91 5.23 1 97.06 180 SER A O 1
ATOM 1339 N N . GLY A 1 181 ? -10.266 3.178 3.604 1 97.56 181 GLY A N 1
ATOM 1340 C CA . GLY A 1 181 ? -10.312 4.48 2.955 1 97.56 181 GLY A CA 1
ATOM 1341 C C . GLY A 1 181 ? -9.133 4.727 2.029 1 97.56 181 GLY A C 1
ATOM 1342 O O . GLY A 1 181 ? -8.953 5.836 1.531 1 97.56 181 GLY A O 1
ATOM 1343 N N . VAL A 1 182 ? -8.297 3.723 1.809 1 98.44 182 VAL A N 1
ATOM 1344 C CA . VAL A 1 182 ? -7.215 3.891 0.847 1 98.44 182 VAL A CA 1
ATOM 1345 C C . VAL A 1 182 ? -7.785 4.277 -0.515 1 98.44 182 VAL A C 1
ATOM 1347 O O . VAL A 1 182 ? -8.922 3.916 -0.844 1 98.44 182 VAL A O 1
ATOM 1350 N N . ARG A 1 183 ? -6.953 4.961 -1.281 1 98.31 183 ARG A N 1
ATOM 1351 C CA . ARG A 1 183 ? -7.453 5.465 -2.557 1 98.31 183 ARG A CA 1
ATOM 1352 C C . ARG A 1 183 ? -6.879 4.668 -3.723 1 98.31 183 ARG A C 1
ATOM 1354 O O . ARG A 1 183 ? -7.289 4.855 -4.871 1 98.31 183 ARG A O 1
ATOM 1361 N N . PHE A 1 184 ? -5.973 3.768 -3.387 1 98.44 184 PHE A N 1
ATOM 1362 C CA . PHE A 1 184 ? -5.355 2.91 -4.395 1 98.44 184 PHE A CA 1
ATOM 1363 C C . PHE A 1 184 ? -5.195 1.488 -3.869 1 98.44 184 PHE A C 1
ATOM 1365 O O . PHE A 1 184 ? -4.859 1.286 -2.701 1 98.44 184 PHE A O 1
ATOM 1372 N N . THR A 1 185 ? -5.426 0.561 -4.719 1 98.62 185 THR A N 1
ATOM 1373 C CA . THR A 1 185 ? -5.117 -0.845 -4.477 1 98.62 185 THR A CA 1
ATOM 1374 C C . THR A 1 185 ? -4.785 -1.559 -5.785 1 98.62 185 THR A C 1
ATOM 1376 O O . THR A 1 185 ? -4.492 -0.914 -6.793 1 98.62 185 THR A O 1
ATOM 1379 N N . GLY A 1 186 ? -4.645 -2.812 -5.738 1 98.56 186 GLY A N 1
ATOM 1380 C CA . GLY A 1 186 ? -4.324 -3.607 -6.914 1 98.56 186 GLY A CA 1
ATOM 1381 C C . GLY A 1 186 ? -3.547 -4.871 -6.59 1 98.56 186 GLY A C 1
ATOM 1382 O O . GLY A 1 186 ? -3.133 -5.07 -5.445 1 98.56 186 GLY A O 1
ATOM 1383 N N . PRO A 1 187 ? -3.365 -5.625 -7.602 1 98.69 187 PRO A N 1
ATOM 1384 C CA . PRO A 1 187 ? -2.729 -6.922 -7.344 1 98.69 187 PRO A CA 1
ATOM 1385 C C . PRO A 1 187 ? -1.209 -6.82 -7.242 1 98.69 187 PRO A C 1
ATOM 1387 O O . PRO A 1 187 ? -0.599 -5.957 -7.879 1 98.69 187 PRO A O 1
ATOM 1390 N N . THR A 1 188 ? -0.646 -7.727 -6.465 1 98.75 188 THR A N 1
ATOM 1391 C CA . THR A 1 188 ? 0.791 -7.941 -6.336 1 98.75 188 THR A CA 1
ATOM 1392 C C . THR A 1 188 ? 1.163 -9.367 -6.711 1 98.75 188 THR A C 1
ATOM 1394 O O . THR A 1 188 ? 0.532 -10.32 -6.25 1 98.75 188 THR A O 1
ATOM 1397 N N . VAL A 1 189 ? 2.096 -9.5 -7.641 1 98.81 189 VAL A N 1
ATOM 1398 C CA . VAL A 1 189 ? 2.723 -10.797 -7.863 1 98.81 189 VAL A CA 1
ATOM 1399 C C . VAL A 1 189 ? 4.082 -10.844 -7.168 1 98.81 189 VAL A C 1
ATOM 1401 O O . VAL A 1 189 ? 4.91 -9.945 -7.348 1 98.81 189 VAL A O 1
ATOM 1404 N N . HIS A 1 190 ? 4.25 -11.875 -6.355 1 98.5 190 HIS A N 1
ATOM 1405 C CA . HIS A 1 190 ? 5.488 -11.969 -5.59 1 98.5 190 HIS A CA 1
ATOM 1406 C C . HIS A 1 190 ? 5.973 -13.406 -5.488 1 98.5 190 HIS A C 1
ATOM 1408 O O . HIS A 1 190 ? 5.184 -14.344 -5.641 1 98.5 190 HIS A O 1
ATOM 1414 N N . PHE A 1 191 ? 7.254 -13.555 -5.281 1 98.31 191 PHE A N 1
ATOM 1415 C CA . PHE A 1 191 ? 7.785 -14.875 -4.965 1 98.31 191 PHE A CA 1
ATOM 1416 C C . PHE A 1 191 ? 7.297 -15.336 -3.596 1 98.31 191 PHE A C 1
ATOM 1418 O O . PHE A 1 191 ? 6.926 -14.516 -2.754 1 98.31 191 PHE A O 1
ATOM 1425 N N . VAL A 1 192 ? 7.25 -16.609 -3.461 1 97.5 192 VAL A N 1
ATOM 1426 C CA . VAL A 1 192 ? 6.723 -17.203 -2.234 1 97.5 192 VAL A CA 1
ATOM 1427 C C . VAL A 1 192 ? 7.875 -17.625 -1.329 1 97.5 192 VAL A C 1
ATOM 1429 O O . VAL A 1 192 ? 8.859 -18.203 -1.8 1 97.5 192 VAL A O 1
ATOM 1432 N N . ASN A 1 193 ? 7.801 -17.297 -0.096 1 93.69 193 ASN A N 1
ATOM 1433 C CA . ASN A 1 193 ? 8.695 -17.812 0.933 1 93.69 193 ASN A CA 1
ATOM 1434 C C . ASN A 1 193 ? 7.914 -18.391 2.109 1 93.69 193 ASN A C 1
ATOM 1436 O O . ASN A 1 193 ? 6.742 -18.75 1.969 1 93.69 193 ASN A O 1
ATOM 1440 N N . GLU A 1 194 ? 8.508 -18.531 3.217 1 91.94 194 GLU A N 1
ATOM 1441 C CA . GLU A 1 194 ? 7.898 -19.281 4.316 1 91.94 194 GLU A CA 1
ATOM 1442 C C . GLU A 1 194 ? 6.969 -18.391 5.133 1 91.94 194 GLU A C 1
ATOM 1444 O O . GLU A 1 194 ? 6.395 -18.828 6.129 1 91.94 194 GLU A O 1
ATOM 1449 N N . GLU A 1 195 ? 6.793 -17.109 4.734 1 90.62 195 GLU A N 1
ATOM 1450 C CA . GLU A 1 195 ? 5.895 -16.172 5.395 1 90.62 195 GLU A CA 1
ATOM 1451 C C . GLU A 1 195 ? 4.828 -15.656 4.434 1 90.62 195 GLU A C 1
ATOM 1453 O O . GLU A 1 195 ? 5.117 -15.391 3.266 1 90.62 195 GLU A O 1
ATOM 1458 N N . PHE A 1 196 ? 3.629 -15.508 5.023 1 86.88 196 PHE A N 1
ATOM 1459 C CA . PHE A 1 196 ? 2.527 -15.031 4.199 1 86.88 196 PHE A CA 1
ATOM 1460 C C . PHE A 1 196 ? 2.842 -13.664 3.611 1 86.88 196 PHE A C 1
ATOM 1462 O O . PHE A 1 196 ? 3.107 -12.711 4.352 1 86.88 196 PHE A O 1
ATOM 1469 N N . ASP A 1 197 ? 2.883 -13.602 2.32 1 92.44 197 ASP A N 1
ATOM 1470 C CA . ASP A 1 197 ? 2.836 -12.383 1.527 1 92.44 197 ASP A CA 1
ATOM 1471 C C . ASP A 1 197 ? 4.074 -11.516 1.773 1 92.44 197 ASP A C 1
ATOM 1473 O O . ASP A 1 197 ? 4.023 -10.297 1.631 1 92.44 197 ASP A O 1
ATOM 1477 N N . LYS A 1 198 ? 5.191 -12.148 2.172 1 92.88 198 LYS A N 1
ATOM 1478 C CA . LYS A 1 198 ? 6.387 -11.375 2.504 1 92.88 198 LYS A CA 1
ATOM 1479 C C . LYS A 1 198 ? 7.508 -11.648 1.507 1 92.88 198 LYS A C 1
ATOM 1481 O O . LYS A 1 198 ? 8.625 -11.141 1.665 1 92.88 198 LYS A O 1
ATOM 1486 N N . GLY A 1 199 ? 7.25 -12.484 0.526 1 95.44 199 GLY A N 1
ATOM 1487 C CA . GLY A 1 199 ? 8.266 -12.719 -0.488 1 95.44 199 GLY A CA 1
ATOM 1488 C C . GLY A 1 199 ? 8.516 -11.508 -1.37 1 95.44 199 GLY A C 1
ATOM 1489 O O . GLY A 1 199 ? 7.754 -10.539 -1.328 1 95.44 199 GLY A O 1
ATOM 1490 N N . LYS A 1 200 ? 9.531 -11.578 -2.146 1 96.88 200 LYS A N 1
ATOM 1491 C CA . LYS A 1 200 ? 9.977 -10.461 -2.965 1 96.88 200 LYS A CA 1
ATOM 1492 C C . LYS A 1 200 ? 8.953 -10.125 -4.047 1 96.88 200 LYS A C 1
ATOM 1494 O O . LYS A 1 200 ? 8.492 -11.016 -4.766 1 96.88 200 LYS A O 1
ATOM 1499 N N . ILE A 1 201 ? 8.633 -8.891 -4.188 1 98.31 201 ILE A N 1
ATOM 1500 C CA . ILE A 1 201 ? 7.629 -8.414 -5.129 1 98.31 201 ILE A CA 1
ATOM 1501 C C . ILE A 1 201 ? 8.219 -8.367 -6.535 1 98.31 201 ILE A C 1
ATOM 1503 O O . ILE A 1 201 ? 9.297 -7.812 -6.746 1 98.31 201 ILE A O 1
ATOM 1507 N N . VAL A 1 202 ? 7.473 -8.922 -7.492 1 98.38 202 VAL A N 1
ATOM 1508 C CA . VAL A 1 202 ? 7.934 -8.961 -8.875 1 98.38 202 VAL A CA 1
ATOM 1509 C C . VAL A 1 202 ? 7.215 -7.883 -9.688 1 98.38 202 VAL A C 1
ATOM 1511 O O . VAL A 1 202 ? 7.824 -7.219 -10.531 1 98.38 202 VAL A O 1
ATOM 1514 N N . ALA A 1 203 ? 5.945 -7.73 -9.438 1 98.44 203 ALA A N 1
ATOM 1515 C CA . ALA A 1 203 ? 5.145 -6.77 -10.188 1 98.44 203 ALA A CA 1
ATOM 1516 C C . ALA A 1 203 ? 3.906 -6.352 -9.398 1 98.44 203 ALA A C 1
ATOM 1518 O O . ALA A 1 203 ? 3.391 -7.121 -8.586 1 98.44 203 ALA A O 1
ATOM 1519 N N . GLN A 1 204 ? 3.461 -5.195 -9.656 1 98.62 204 GLN A N 1
ATOM 1520 C CA . GLN A 1 204 ? 2.205 -4.656 -9.141 1 98.62 204 GLN A CA 1
ATOM 1521 C C . GLN A 1 204 ? 1.469 -3.855 -10.203 1 98.62 204 GLN A C 1
ATOM 1523 O O . GLN A 1 204 ? 2.09 -3.326 -11.133 1 98.62 204 GLN A O 1
ATOM 1528 N N . ARG A 1 205 ? 0.22 -3.881 -10.109 1 98.44 205 ARG A N 1
ATOM 1529 C CA . ARG A 1 205 ? -0.661 -2.953 -10.812 1 98.44 205 ARG A CA 1
ATOM 1530 C C . ARG A 1 205 ? -1.57 -2.217 -9.828 1 98.44 205 ARG A C 1
ATOM 1532 O O . ARG A 1 205 ? -1.682 -2.604 -8.664 1 98.44 205 ARG A O 1
ATOM 1539 N N . HIS A 1 206 ? -2.121 -1.064 -10.32 1 97.75 206 HIS A N 1
ATOM 1540 C CA . HIS A 1 206 ? -2.957 -0.327 -9.383 1 97.75 206 HIS A CA 1
ATOM 1541 C C . HIS A 1 206 ? -4.301 0.036 -10.008 1 97.75 206 HIS A C 1
ATOM 1543 O O . HIS A 1 206 ? -4.422 0.109 -11.227 1 97.75 206 HIS A O 1
ATOM 1549 N N . VAL A 1 207 ? -5.238 0.208 -9.148 1 98 207 VAL A N 1
ATOM 1550 C CA . VAL A 1 207 ? -6.535 0.785 -9.492 1 98 207 VAL A CA 1
ATOM 1551 C C . VAL A 1 207 ? -6.957 1.789 -8.422 1 98 207 VAL A C 1
ATOM 1553 O O . VAL A 1 207 ? -6.594 1.646 -7.25 1 98 207 VAL A O 1
ATOM 1556 N N . ARG A 1 208 ? -7.68 2.773 -8.836 1 97.62 208 ARG A N 1
ATOM 1557 C CA . ARG A 1 208 ? -8.234 3.736 -7.887 1 97.62 208 ARG A CA 1
ATOM 1558 C C . ARG A 1 208 ? -9.414 3.141 -7.129 1 97.62 208 ARG A C 1
ATOM 1560 O O . ARG A 1 208 ? -10.203 2.375 -7.691 1 97.62 208 ARG A O 1
ATOM 1567 N N . VAL A 1 209 ? -9.5 3.469 -5.863 1 98.06 209 VAL A N 1
ATOM 1568 C CA . VAL A 1 209 ? -10.664 3.152 -5.051 1 98.06 209 VAL A CA 1
ATOM 1569 C C . VAL A 1 209 ? -11.531 4.398 -4.883 1 98.06 209 VAL A C 1
ATOM 1571 O O . VAL A 1 209 ? -11.164 5.324 -4.152 1 98.06 209 VAL A O 1
ATOM 1574 N N . ALA A 1 210 ? -12.633 4.422 -5.523 1 95.31 210 ALA A N 1
ATOM 1575 C CA . ALA A 1 210 ? -13.539 5.562 -5.414 1 95.31 210 ALA A CA 1
ATOM 1576 C C . ALA A 1 210 ? -14.281 5.555 -4.082 1 95.31 210 ALA A C 1
ATOM 1578 O O . ALA A 1 210 ? -14.523 4.492 -3.504 1 95.31 210 ALA A O 1
ATOM 1579 N N . PRO A 1 211 ? -14.688 6.723 -3.629 1 92.5 211 PRO A N 1
ATOM 1580 C CA . PRO A 1 211 ? -15.406 6.801 -2.355 1 92.5 211 PRO A CA 1
ATOM 1581 C C . PRO A 1 211 ? -16.688 5.961 -2.344 1 92.5 211 PRO A C 1
ATOM 1583 O O . PRO A 1 211 ? -17.109 5.492 -1.284 1 92.5 211 PRO A O 1
ATOM 1586 N N . SER A 1 212 ? -17.219 5.742 -3.486 1 93.5 212 SER A N 1
ATOM 1587 C CA . SER A 1 212 ? -18.5 5.051 -3.564 1 93.5 212 SER A CA 1
ATOM 1588 C C . SER A 1 212 ? -18.312 3.57 -3.877 1 93.5 212 SER A C 1
ATOM 1590 O O . SER A 1 212 ? -19.281 2.809 -3.91 1 93.5 212 SER A O 1
ATOM 1592 N N . ASP A 1 213 ? -17.141 3.143 -4.078 1 96.88 213 ASP A N 1
ATOM 1593 C CA . ASP A 1 213 ? -16.891 1.751 -4.445 1 96.88 213 ASP A CA 1
ATOM 1594 C C . ASP A 1 213 ? -17.297 0.806 -3.318 1 96.88 213 ASP A C 1
ATOM 1596 O O . ASP A 1 213 ? -17.031 1.081 -2.146 1 96.88 213 ASP A O 1
ATOM 1600 N N . THR A 1 214 ? -17.953 -0.276 -3.666 1 97.69 214 THR A N 1
ATOM 1601 C CA . THR A 1 214 ? -18.172 -1.396 -2.756 1 97.69 214 THR A CA 1
ATOM 1602 C C . THR A 1 214 ? -17.031 -2.396 -2.844 1 97.69 214 THR A C 1
ATOM 1604 O O . THR A 1 214 ? -16.234 -2.359 -3.789 1 97.69 214 THR A O 1
ATOM 1607 N N . PRO A 1 215 ? -16.938 -3.283 -1.859 1 98.25 215 PRO A N 1
ATOM 1608 C CA . PRO A 1 215 ? -15.938 -4.348 -1.974 1 98.25 215 PRO A CA 1
ATOM 1609 C C . PRO A 1 215 ? -16.078 -5.148 -3.268 1 98.25 215 PRO A C 1
ATOM 1611 O O . PRO A 1 215 ? -15.07 -5.547 -3.857 1 98.25 215 PRO A O 1
ATOM 1614 N N . ASP A 1 216 ? -17.234 -5.355 -3.732 1 98.62 216 ASP A N 1
ATOM 1615 C CA . ASP A 1 216 ? -17.469 -6.082 -4.977 1 98.62 216 ASP A CA 1
ATOM 1616 C C . ASP A 1 216 ? -16.906 -5.309 -6.172 1 98.62 216 ASP A C 1
ATOM 1618 O O . ASP A 1 216 ? -16.359 -5.902 -7.098 1 98.62 216 ASP A O 1
ATOM 1622 N N . ASP A 1 217 ? -17.125 -3.967 -6.164 1 98.5 217 ASP A N 1
ATOM 1623 C CA . ASP A 1 217 ? -16.562 -3.127 -7.219 1 98.5 217 ASP A CA 1
ATOM 1624 C C . ASP A 1 217 ? -15.039 -3.232 -7.254 1 98.5 217 ASP A C 1
ATOM 1626 O O . ASP A 1 217 ? -14.445 -3.41 -8.32 1 98.5 217 ASP A O 1
ATOM 1630 N N . VAL A 1 218 ? -14.461 -3.16 -6.086 1 98.56 218 VAL A N 1
ATOM 1631 C CA . VAL A 1 218 ? -13.008 -3.236 -5.961 1 98.56 218 VAL A CA 1
ATOM 1632 C C . VAL A 1 218 ? -12.516 -4.605 -6.426 1 98.56 218 VAL A C 1
ATOM 1634 O O . VAL A 1 218 ? -11.555 -4.703 -7.188 1 98.56 218 VAL A O 1
ATOM 1637 N N . ALA A 1 219 ? -13.219 -5.629 -6.004 1 98.31 219 ALA A N 1
ATOM 1638 C CA . ALA A 1 219 ? -12.867 -6.996 -6.371 1 98.31 219 ALA A CA 1
ATOM 1639 C C . ALA A 1 219 ? -12.852 -7.172 -7.887 1 98.31 219 ALA A C 1
ATOM 1641 O O . ALA A 1 219 ? -11.922 -7.754 -8.445 1 98.31 219 ALA A O 1
ATOM 1642 N N . ALA A 1 220 ? -13.852 -6.672 -8.523 1 98.12 220 ALA A N 1
ATOM 1643 C CA . ALA A 1 220 ? -13.969 -6.809 -9.969 1 98.12 220 ALA A CA 1
ATOM 1644 C C . ALA A 1 220 ? -12.836 -6.082 -10.688 1 98.12 220 ALA A C 1
ATOM 1646 O O . ALA A 1 220 ? -12.25 -6.609 -11.633 1 98.12 220 ALA A O 1
ATOM 1647 N N . ASN A 1 221 ? -12.562 -4.863 -10.25 1 98.19 221 ASN A N 1
ATOM 1648 C CA . ASN A 1 221 ? -11.492 -4.07 -10.852 1 98.19 221 ASN A CA 1
ATOM 1649 C C . ASN A 1 221 ? -10.133 -4.727 -10.656 1 98.19 221 ASN A C 1
ATOM 1651 O O . ASN A 1 221 ? -9.312 -4.758 -11.578 1 98.19 221 ASN A O 1
ATOM 1655 N N . VAL A 1 222 ? -9.883 -5.266 -9.492 1 98.5 222 VAL A N 1
ATOM 1656 C CA . VAL A 1 222 ? -8.609 -5.898 -9.172 1 98.5 222 VAL A CA 1
ATOM 1657 C C . VAL A 1 222 ? -8.461 -7.195 -9.961 1 98.5 222 VAL A C 1
ATOM 1659 O O . VAL A 1 222 ? -7.387 -7.488 -10.492 1 98.5 222 VAL A O 1
ATOM 1662 N N . LEU A 1 223 ? -9.523 -7.953 -10.039 1 97.75 223 LEU A N 1
ATOM 1663 C CA . LEU A 1 223 ? -9.492 -9.242 -10.727 1 97.75 223 LEU A CA 1
ATOM 1664 C C . LEU A 1 223 ? -9.094 -9.07 -12.188 1 97.75 223 LEU A C 1
ATOM 1666 O O . LEU A 1 223 ? -8.312 -9.867 -12.719 1 97.75 223 LEU A O 1
ATOM 1670 N N . ARG A 1 224 ? -9.609 -8.062 -12.836 1 97.56 224 ARG A N 1
ATOM 1671 C CA . ARG A 1 224 ? -9.258 -7.789 -14.227 1 97.56 224 ARG A CA 1
ATOM 1672 C C . ARG A 1 224 ? -7.754 -7.594 -14.383 1 97.56 224 ARG A C 1
ATOM 1674 O O . ARG A 1 224 ? -7.141 -8.141 -15.297 1 97.56 224 ARG A O 1
ATOM 1681 N N . LEU A 1 225 ? -7.199 -6.914 -13.445 1 98.38 225 LEU A N 1
ATOM 1682 C CA . LEU A 1 225 ? -5.77 -6.645 -13.492 1 98.38 225 LEU A CA 1
ATOM 1683 C C . LEU A 1 225 ? -4.969 -7.883 -13.117 1 98.38 225 LEU A C 1
ATOM 1685 O O . LEU A 1 225 ? -3.867 -8.102 -13.633 1 98.38 225 LEU A O 1
ATOM 1689 N N . GLU A 1 226 ? -5.5 -8.688 -12.219 1 98.38 226 GLU A N 1
ATOM 1690 C CA . GLU A 1 226 ? -4.832 -9.922 -11.82 1 98.38 226 GLU A CA 1
ATOM 1691 C C . GLU A 1 226 ? -4.574 -10.828 -13.023 1 98.38 226 GLU A C 1
ATOM 1693 O O . GLU A 1 226 ? -3.475 -11.359 -13.188 1 98.38 226 GLU A O 1
ATOM 1698 N N . HIS A 1 227 ? -5.586 -10.984 -13.828 1 97.94 227 HIS A N 1
ATOM 1699 C CA . HIS A 1 227 ? -5.492 -11.852 -15 1 97.94 227 HIS A CA 1
ATOM 1700 C C . HIS A 1 227 ? -4.352 -11.43 -15.914 1 97.94 227 HIS A C 1
ATOM 1702 O O . HIS A 1 227 ? -3.594 -12.273 -16.391 1 97.94 227 HIS A O 1
ATOM 1708 N N . GLU A 1 228 ? -4.195 -10.211 -16.031 1 97.44 228 GLU A N 1
ATOM 1709 C CA . GLU A 1 228 ? -3.184 -9.656 -16.922 1 97.44 228 GLU A CA 1
ATOM 1710 C C . GLU A 1 228 ? -1.789 -9.766 -16.312 1 97.44 228 GLU A C 1
ATOM 1712 O O . GLU A 1 228 ? -0.873 -10.305 -16.938 1 97.44 228 GLU A O 1
ATOM 1717 N N . VAL A 1 229 ? -1.681 -9.359 -15.117 1 98.5 229 VAL A N 1
ATOM 1718 C CA . VAL A 1 229 ? -0.348 -9.211 -14.539 1 98.5 229 VAL A CA 1
ATOM 1719 C C . VAL A 1 229 ? 0.214 -10.578 -14.172 1 98.5 229 VAL A C 1
ATOM 1721 O O . VAL A 1 229 ? 1.42 -10.812 -14.281 1 98.5 229 VAL A O 1
ATOM 1724 N N . PHE A 1 230 ? -0.616 -11.477 -13.711 1 98.75 230 PHE A N 1
ATOM 1725 C CA . PHE A 1 230 ? -0.114 -12.789 -13.328 1 98.75 230 PHE A CA 1
ATOM 1726 C C . PHE A 1 230 ? 0.464 -13.523 -14.531 1 98.75 230 PHE A C 1
ATOM 1728 O O . PHE A 1 230 ? 1.583 -14.031 -14.477 1 98.75 230 PHE A O 1
ATOM 1735 N N . SER A 1 231 ? -0.289 -13.516 -15.633 1 98.62 231 SER A N 1
ATOM 1736 C CA . SER A 1 231 ? 0.182 -14.141 -16.859 1 98.62 231 SER A CA 1
ATOM 1737 C C . SER A 1 231 ? 1.474 -13.5 -17.344 1 98.62 231 SER A C 1
ATOM 1739 O O . SER A 1 231 ? 2.389 -14.195 -17.797 1 98.62 231 SER A O 1
ATOM 1741 N N . HIS A 1 232 ? 1.496 -12.211 -17.234 1 98 232 HIS A N 1
ATOM 1742 C CA . HIS A 1 232 ? 2.674 -11.461 -17.656 1 98 232 HIS A CA 1
ATOM 1743 C C . HIS A 1 232 ? 3.912 -11.898 -16.875 1 98 232 HIS A C 1
ATOM 1745 O O . HIS A 1 232 ? 4.957 -12.18 -17.469 1 98 232 HIS A O 1
ATOM 1751 N N . VAL A 1 233 ? 3.791 -12.039 -15.594 1 98.62 233 VAL A N 1
ATOM 1752 C CA . VAL A 1 233 ? 4.922 -12.375 -14.734 1 98.62 233 VAL A CA 1
ATOM 1753 C C . VAL A 1 233 ? 5.301 -13.844 -14.922 1 98.62 233 VAL A C 1
ATOM 1755 O O . VAL A 1 233 ? 6.484 -14.188 -14.961 1 98.62 233 VAL A O 1
ATOM 1758 N N . VAL A 1 234 ? 4.324 -14.688 -15.039 1 98.75 234 VAL A N 1
ATOM 1759 C CA . VAL A 1 234 ? 4.59 -16.109 -15.258 1 98.75 234 VAL A CA 1
ATOM 1760 C C . VAL A 1 234 ? 5.336 -16.297 -16.578 1 98.75 234 VAL A C 1
ATOM 1762 O O . VAL A 1 234 ? 6.27 -17.094 -16.656 1 98.75 234 VAL A O 1
ATOM 1765 N N . SER A 1 235 ? 4.934 -15.57 -17.609 1 98.31 235 SER A N 1
ATOM 1766 C CA . SER A 1 235 ? 5.645 -15.625 -18.891 1 98.31 235 SER A CA 1
ATOM 1767 C C . SER A 1 235 ? 7.113 -15.258 -18.703 1 98.31 235 SER A C 1
ATOM 1769 O O . SER A 1 235 ? 7.996 -15.953 -19.219 1 98.31 235 SER A O 1
ATOM 1771 N N . ALA A 1 236 ? 7.352 -14.195 -17.984 1 98 236 ALA A N 1
ATOM 1772 C CA . ALA A 1 236 ? 8.727 -13.773 -17.734 1 98 236 ALA A CA 1
ATOM 1773 C C . ALA A 1 236 ? 9.492 -14.844 -16.969 1 98 236 ALA A C 1
ATOM 1775 O O . ALA A 1 236 ? 10.672 -15.102 -17.25 1 98 236 ALA A O 1
ATOM 1776 N N . LEU A 1 237 ? 8.836 -15.445 -16.016 1 98.38 237 LEU A N 1
ATOM 1777 C CA . LEU A 1 237 ? 9.461 -16.469 -15.18 1 98.38 237 LEU A CA 1
ATOM 1778 C C . LEU A 1 237 ? 9.883 -17.672 -16.016 1 98.38 237 LEU A C 1
ATOM 1780 O O . LEU A 1 237 ? 11.039 -18.094 -15.977 1 98.38 237 LEU A O 1
ATOM 1784 N N . VAL A 1 238 ? 8.984 -18.188 -16.844 1 98 238 VAL A N 1
ATOM 1785 C CA . VAL A 1 238 ? 9.25 -19.422 -17.562 1 98 238 VAL A CA 1
ATOM 1786 C C . VAL A 1 238 ? 10.211 -19.156 -18.703 1 98 238 VAL A C 1
ATOM 1788 O O . VAL A 1 238 ? 10.891 -20.062 -19.188 1 98 238 VAL A O 1
ATOM 1791 N N . ASP A 1 239 ? 10.328 -17.891 -19.125 1 96.69 239 ASP A N 1
ATOM 1792 C CA . ASP A 1 239 ? 11.242 -17.5 -20.188 1 96.69 239 ASP A CA 1
ATOM 1793 C C . ASP A 1 239 ? 12.617 -17.141 -19.625 1 96.69 239 ASP A C 1
ATOM 1795 O O . ASP A 1 239 ? 13.547 -16.844 -20.375 1 96.69 239 ASP A O 1
ATOM 1799 N N . GLY A 1 240 ? 12.742 -17.094 -18.344 1 96.44 240 GLY A N 1
ATOM 1800 C CA . GLY A 1 240 ? 14.016 -16.766 -17.734 1 96.44 240 GLY A CA 1
ATOM 1801 C C . GLY A 1 240 ? 14.352 -15.289 -17.797 1 96.44 240 GLY A C 1
ATOM 1802 O O . GLY A 1 240 ? 15.523 -14.922 -17.922 1 96.44 240 GLY A O 1
ATOM 1803 N N . ARG A 1 241 ? 13.336 -14.453 -17.719 1 97.19 241 ARG A N 1
ATOM 1804 C CA . ARG A 1 241 ? 13.539 -13.023 -17.922 1 97.19 241 ARG A CA 1
ATOM 1805 C C . ARG A 1 241 ? 13.438 -12.258 -16.609 1 97.19 241 ARG A C 1
ATOM 1807 O O . ARG A 1 241 ? 13.234 -11.047 -16.609 1 97.19 241 ARG A O 1
ATOM 1814 N N . ILE A 1 242 ? 13.469 -12.914 -15.477 1 97.56 242 ILE A N 1
ATOM 1815 C CA . ILE A 1 242 ? 13.492 -12.25 -14.18 1 97.56 242 ILE A CA 1
ATOM 1816 C C . ILE A 1 242 ? 14.914 -12.242 -13.625 1 97.56 242 ILE A C 1
ATOM 1818 O O . ILE A 1 242 ? 15.547 -13.289 -13.5 1 97.56 242 ILE A O 1
ATOM 1822 N N . ARG A 1 243 ? 15.375 -11.102 -13.352 1 96.31 243 ARG A N 1
ATOM 1823 C CA . ARG A 1 243 ? 16.672 -10.898 -12.719 1 96.31 243 ARG A CA 1
ATOM 1824 C C . ARG A 1 243 ? 16.516 -10.297 -11.328 1 96.31 243 ARG A C 1
ATOM 1826 O O . ARG A 1 243 ? 15.578 -9.531 -11.078 1 96.31 243 ARG A O 1
ATOM 1833 N N . PHE A 1 244 ? 17.422 -10.625 -10.453 1 96.06 244 PHE A N 1
ATOM 1834 C CA . PHE A 1 244 ? 17.406 -10.07 -9.109 1 96.06 244 PHE A CA 1
ATOM 1835 C C . PHE A 1 244 ? 18.438 -8.961 -8.969 1 96.06 244 PHE A C 1
ATOM 1837 O O . PHE A 1 244 ? 19.625 -9.156 -9.273 1 96.06 244 PHE A O 1
ATOM 1844 N N . ARG A 1 245 ? 17.938 -7.844 -8.609 1 94.19 245 ARG A N 1
ATOM 1845 C CA . ARG A 1 245 ? 18.812 -6.68 -8.438 1 94.19 245 ARG A CA 1
ATOM 1846 C C . ARG A 1 245 ? 19.875 -6.938 -7.375 1 94.19 245 ARG A C 1
ATOM 1848 O O . ARG A 1 245 ? 19.578 -7.52 -6.324 1 94.19 245 ARG A O 1
ATOM 1855 N N . ASP A 1 246 ? 21.078 -6.426 -7.598 1 92.44 246 ASP A N 1
ATOM 1856 C CA . ASP A 1 246 ? 22.156 -6.578 -6.633 1 92.44 246 ASP A CA 1
ATOM 1857 C C . ASP A 1 246 ? 21.844 -5.871 -5.32 1 92.44 246 ASP A C 1
ATOM 1859 O O . ASP A 1 246 ? 21.281 -4.77 -5.324 1 92.44 246 ASP A O 1
ATOM 1863 N N . GLY A 1 247 ? 22.297 -6.48 -4.191 1 92.19 247 GLY A N 1
ATOM 1864 C CA . GLY A 1 247 ? 22.141 -5.828 -2.902 1 92.19 247 GLY A CA 1
ATOM 1865 C C . GLY A 1 247 ? 20.875 -6.25 -2.17 1 92.19 247 GLY A C 1
ATOM 1866 O O . GLY A 1 247 ? 20.922 -7.145 -1.322 1 92.19 247 GLY A O 1
ATOM 1867 N N . ASP A 1 248 ? 19.688 -5.832 -2.752 1 93.25 248 ASP A N 1
ATOM 1868 C CA . ASP A 1 248 ? 18.469 -6.078 -1.997 1 93.25 248 ASP A CA 1
ATOM 1869 C C . ASP A 1 248 ? 17.672 -7.238 -2.598 1 93.25 248 ASP A C 1
ATOM 1871 O O . ASP A 1 248 ? 16.688 -7.695 -2.01 1 93.25 248 ASP A O 1
ATOM 1875 N N . GLY A 1 249 ? 18.062 -7.688 -3.824 1 95.62 249 GLY A N 1
ATOM 1876 C CA . GLY A 1 249 ? 17.469 -8.891 -4.402 1 95.62 249 GLY A CA 1
ATOM 1877 C C . GLY A 1 249 ? 16.094 -8.656 -4.984 1 95.62 249 GLY A C 1
ATOM 1878 O O . GLY A 1 249 ? 15.352 -9.609 -5.246 1 95.62 249 GLY A O 1
ATOM 1879 N N . VAL A 1 250 ? 15.719 -7.398 -5.227 1 96.19 250 VAL A N 1
ATOM 1880 C CA . VAL A 1 250 ? 14.422 -7.102 -5.824 1 96.19 250 VAL A CA 1
ATOM 1881 C C . VAL A 1 250 ? 14.375 -7.652 -7.25 1 96.19 250 VAL A C 1
ATOM 1883 O O . VAL A 1 250 ? 15.258 -7.375 -8.062 1 96.19 250 VAL A O 1
ATOM 1886 N N . PRO A 1 251 ? 13.367 -8.43 -7.512 1 97.62 251 PRO A N 1
ATOM 1887 C CA . PRO A 1 251 ? 13.258 -8.969 -8.867 1 97.62 251 PRO A CA 1
ATOM 1888 C C . PRO A 1 251 ? 12.828 -7.914 -9.891 1 97.62 251 PRO A C 1
ATOM 1890 O O . PRO A 1 251 ? 12.008 -7.051 -9.578 1 97.62 251 PRO A O 1
ATOM 1893 N N . VAL A 1 252 ? 13.398 -8.047 -11.031 1 96.88 252 VAL A N 1
ATOM 1894 C CA . VAL A 1 252 ? 13.094 -7.156 -12.148 1 96.88 252 VAL A CA 1
ATOM 1895 C C . VAL A 1 252 ? 12.859 -7.977 -13.414 1 96.88 252 VAL A C 1
ATOM 1897 O O . VAL A 1 252 ? 13.578 -8.945 -13.68 1 96.88 252 VAL A O 1
ATOM 1900 N N . ILE A 1 253 ? 11.797 -7.656 -14.086 1 97.38 253 ILE A N 1
ATOM 1901 C CA . ILE A 1 253 ? 11.531 -8.312 -15.367 1 97.38 253 ILE A CA 1
ATOM 1902 C C . ILE A 1 253 ? 12.305 -7.613 -16.484 1 97.38 253 ILE A C 1
ATOM 1904 O O . ILE A 1 253 ? 12.227 -6.391 -16.625 1 97.38 253 ILE A O 1
ATOM 1908 N N . VAL A 1 254 ? 13.016 -8.359 -17.156 1 94.5 254 VAL A N 1
ATOM 1909 C CA . VAL A 1 254 ? 13.797 -7.824 -18.266 1 94.5 254 VAL A CA 1
ATOM 1910 C C . VAL A 1 254 ? 13.055 -8.039 -19.578 1 94.5 254 VAL A C 1
ATOM 1912 O O . VAL A 1 254 ? 12.75 -9.18 -19.953 1 94.5 254 VAL A O 1
ATOM 1915 N N . GLY A 1 255 ? 12.688 -6.879 -20.172 1 89.06 255 GLY A N 1
ATOM 1916 C CA . GLY A 1 255 ? 12.016 -6.969 -21.453 1 89.06 255 GLY A CA 1
ATOM 1917 C C . GLY A 1 255 ? 12.922 -7.473 -22.562 1 89.06 255 GLY A C 1
ATOM 1918 O O . GLY A 1 255 ? 14.141 -7.52 -22.406 1 89.06 255 GLY A O 1
ATOM 1919 N N . GLU A 1 256 ? 12.297 -7.809 -23.641 1 79.5 256 GLU A N 1
ATOM 1920 C CA . GLU A 1 256 ? 13.062 -8.266 -24.781 1 79.5 256 GLU A CA 1
ATOM 1921 C C . GLU A 1 256 ? 13.992 -7.168 -25.297 1 79.5 256 GLU A C 1
ATOM 1923 O O . GLU A 1 256 ? 15.078 -7.453 -25.812 1 79.5 256 GLU A O 1
ATOM 1928 N N . ASP A 1 257 ? 13.523 -5.887 -25.062 1 78.38 257 ASP A N 1
ATOM 1929 C CA . ASP A 1 257 ? 14.312 -4.75 -25.516 1 78.38 257 ASP A CA 1
ATOM 1930 C C . ASP A 1 257 ? 15.289 -4.293 -24.438 1 78.38 257 ASP A C 1
ATOM 1932 O O . ASP A 1 257 ? 15.945 -3.262 -24.594 1 78.38 257 ASP A O 1
ATOM 1936 N N . GLY A 1 258 ? 15.359 -5.023 -23.422 1 75.75 258 GLY A N 1
ATOM 1937 C CA . GLY A 1 258 ? 16.297 -4.727 -22.344 1 75.75 258 GLY A CA 1
ATOM 1938 C C . GLY A 1 258 ? 15.719 -3.814 -21.281 1 75.75 258 GLY A C 1
ATOM 1939 O O . GLY A 1 258 ? 16.359 -3.559 -20.266 1 75.75 258 GLY A O 1
ATOM 1940 N N . THR A 1 259 ? 14.523 -3.445 -21.516 1 82.81 259 THR A N 1
ATOM 1941 C CA . THR A 1 259 ? 13.891 -2.588 -20.516 1 82.81 259 THR A CA 1
ATOM 1942 C C . THR A 1 259 ? 13.57 -3.375 -19.25 1 82.81 259 THR A C 1
ATOM 1944 O O . THR A 1 259 ? 13.258 -4.566 -19.312 1 82.81 259 THR A O 1
ATOM 1947 N N . GLU A 1 260 ? 13.727 -2.637 -18.156 1 84.06 260 GLU A N 1
ATOM 1948 C CA . GLU A 1 260 ? 13.469 -3.283 -16.859 1 84.06 260 GLU A CA 1
ATOM 1949 C C . GLU A 1 260 ? 12.211 -2.729 -16.203 1 84.06 260 GLU A C 1
ATOM 1951 O O . GLU A 1 260 ? 11.953 -1.523 -16.266 1 84.06 260 GLU A O 1
ATOM 1956 N N . GLU A 1 261 ? 11.477 -3.703 -15.766 1 86.38 261 GLU A N 1
ATOM 1957 C CA . GLU A 1 261 ? 10.281 -3.295 -15.023 1 86.38 261 GLU A CA 1
ATOM 1958 C C . GLU A 1 261 ? 10.156 -4.066 -13.719 1 86.38 261 GLU A C 1
ATOM 1960 O O . GLU A 1 261 ? 10.625 -5.203 -13.609 1 86.38 261 GLU A O 1
ATOM 1965 N N . MET B 1 1 ? -84.375 -37.406 -9.75 1 20.25 1 MET B N 1
ATOM 1966 C CA . MET B 1 1 ? -82.938 -37.125 -9.539 1 20.25 1 MET B CA 1
ATOM 1967 C C . MET B 1 1 ? -82.625 -35.688 -9.961 1 20.25 1 MET B C 1
ATOM 1969 O O . MET B 1 1 ? -82.312 -34.844 -9.117 1 20.25 1 MET B O 1
ATOM 1973 N N . SER B 1 2 ? -82 -35.375 -11.18 1 20.23 2 SER B N 1
ATOM 1974 C CA . SER B 1 2 ? -80.75 -34.719 -11.57 1 20.23 2 SER B CA 1
ATOM 1975 C C . SER B 1 2 ? -80.938 -33.281 -12.023 1 20.23 2 SER B C 1
ATOM 1977 O O . SER B 1 2 ? -80 -32.531 -12.211 1 20.23 2 SER B O 1
ATOM 1979 N N . THR B 1 3 ? -82.125 -32.719 -12.375 1 20.53 3 THR B N 1
ATOM 1980 C CA . THR B 1 3 ? -82.25 -31.969 -13.609 1 20.53 3 THR B CA 1
ATOM 1981 C C . THR B 1 3 ? -81.938 -30.5 -13.367 1 20.53 3 THR B C 1
ATOM 1983 O O . THR B 1 3 ? -82.188 -29.656 -14.242 1 20.53 3 THR B O 1
ATOM 1986 N N . ALA B 1 4 ? -81.25 -30.062 -12.07 1 25.89 4 ALA B N 1
ATOM 1987 C CA . ALA B 1 4 ? -81.688 -28.703 -11.734 1 25.89 4 ALA B CA 1
ATOM 1988 C C . ALA B 1 4 ? -80.938 -27.672 -12.57 1 25.89 4 ALA B C 1
ATOM 1990 O O . ALA B 1 4 ? -79.75 -27.516 -12.438 1 25.89 4 ALA B O 1
ATOM 1991 N N . PRO B 1 5 ? -81.375 -27.25 -13.766 1 23.16 5 PRO B N 1
ATOM 1992 C CA . PRO B 1 5 ? -80.688 -26.609 -14.875 1 23.16 5 PRO B CA 1
ATOM 1993 C C . PRO B 1 5 ? -80.125 -25.234 -14.5 1 23.16 5 PRO B C 1
ATOM 1995 O O . PRO B 1 5 ? -79.562 -25.094 -13.414 1 23.16 5 PRO B O 1
ATOM 1998 N N . MET B 1 6 ? -80.625 -24.062 -14.984 1 23.67 6 MET B N 1
ATOM 1999 C CA . MET B 1 6 ? -80.25 -23.156 -16.062 1 23.67 6 MET B CA 1
ATOM 2000 C C . MET B 1 6 ? -79.938 -21.766 -15.516 1 23.67 6 MET B C 1
ATOM 2002 O O . MET B 1 6 ? -80.875 -20.969 -15.305 1 23.67 6 MET B O 1
ATOM 2006 N N . THR B 1 7 ? -79 -21.625 -14.406 1 21.56 7 THR B N 1
ATOM 2007 C CA . THR B 1 7 ? -79.062 -20.375 -13.672 1 21.56 7 THR B CA 1
ATOM 2008 C C . THR B 1 7 ? -78.688 -19.203 -14.578 1 21.56 7 THR B C 1
ATOM 2010 O O . THR B 1 7 ? -77.875 -19.359 -15.516 1 21.56 7 THR B O 1
ATOM 2013 N N . ALA B 1 8 ? -79.125 -17.938 -14.258 1 20.47 8 ALA B N 1
ATOM 2014 C CA . ALA B 1 8 ? -79.625 -16.656 -14.773 1 20.47 8 ALA B CA 1
ATOM 2015 C C . ALA B 1 8 ? -78.438 -15.797 -15.258 1 20.47 8 ALA B C 1
ATOM 2017 O O . ALA B 1 8 ? -77.312 -15.938 -14.789 1 20.47 8 ALA B O 1
ATOM 2018 N N . LEU B 1 9 ? -78.625 -14.766 -16.094 1 22.64 9 LEU B N 1
ATOM 2019 C CA . LEU B 1 9 ? -78.375 -13.969 -17.281 1 22.64 9 LEU B CA 1
ATOM 2020 C C . LEU B 1 9 ? -77.562 -12.719 -16.953 1 22.64 9 LEU B C 1
ATOM 2022 O O . LEU B 1 9 ? -77.312 -11.867 -17.812 1 22.64 9 LEU B O 1
ATOM 2026 N N . SER B 1 10 ? -76.812 -12.547 -15.648 1 21.64 10 SER B N 1
ATOM 2027 C CA . SER B 1 10 ? -76.812 -11.133 -15.273 1 21.64 10 SER B CA 1
ATOM 2028 C C . SER B 1 10 ? -75.875 -10.336 -16.172 1 21.64 10 SER B C 1
ATOM 2030 O O . SER B 1 10 ? -74.812 -10.844 -16.609 1 21.64 10 SER B O 1
ATOM 2032 N N . ARG B 1 11 ? -76.25 -9.086 -16.688 1 22.2 11 ARG B N 1
ATOM 2033 C CA . ARG B 1 11 ? -76 -8.117 -17.75 1 22.2 11 ARG B CA 1
ATOM 2034 C C . ARG B 1 11 ? -74.75 -7.32 -17.531 1 22.2 11 ARG B C 1
ATOM 2036 O O . ARG B 1 11 ? -74.625 -6.645 -16.516 1 22.2 11 ARG B O 1
ATOM 2043 N N . PRO B 1 12 ? -73.5 -7.707 -18.016 1 23.64 12 PRO B N 1
ATOM 2044 C CA . PRO B 1 12 ? -72.188 -7.129 -17.672 1 23.64 12 PRO B CA 1
ATOM 2045 C C . PRO B 1 12 ? -72 -5.742 -18.297 1 23.64 12 PRO B C 1
ATOM 2047 O O . PRO B 1 12 ? -71.938 -5.609 -19.516 1 23.64 12 PRO B O 1
ATOM 2050 N N . ARG B 1 13 ? -72.688 -4.676 -17.844 1 21.56 13 ARG B N 1
ATOM 2051 C CA . ARG B 1 13 ? -72.625 -3.436 -18.625 1 21.56 13 ARG B CA 1
ATOM 2052 C C . ARG B 1 13 ? -71.188 -2.912 -18.734 1 21.56 13 ARG B C 1
ATOM 2054 O O . ARG B 1 13 ? -70.5 -2.869 -17.734 1 21.56 13 ARG B O 1
ATOM 2061 N N . ALA B 1 14 ? -70.562 -2.773 -19.938 1 24.12 14 ALA B N 1
ATOM 2062 C CA . ALA B 1 14 ? -69.312 -2.5 -20.609 1 24.12 14 ALA B CA 1
ATOM 2063 C C . ALA B 1 14 ? -68.938 -1.041 -20.438 1 24.12 14 ALA B C 1
ATOM 2065 O O . ALA B 1 14 ? -69.5 -0.147 -21.047 1 24.12 14 ALA B O 1
ATOM 2066 N N . SER B 1 15 ? -68.812 -0.475 -19.094 1 21.38 15 SER B N 1
ATOM 2067 C CA . SER B 1 15 ? -68.625 0.973 -18.969 1 21.38 15 SER B CA 1
ATOM 2068 C C . SER B 1 15 ? -67.375 1.477 -19.672 1 21.38 15 SER B C 1
ATOM 2070 O O . SER B 1 15 ? -66.312 0.895 -19.516 1 21.38 15 SER B O 1
ATOM 2072 N N . ASN B 1 16 ? -67.438 2.176 -20.828 1 21.59 16 ASN B N 1
ATOM 2073 C CA . ASN B 1 16 ? -66.625 2.703 -21.906 1 21.59 16 ASN B CA 1
ATOM 2074 C C . ASN B 1 16 ? -65.688 3.777 -21.391 1 21.59 16 ASN B C 1
ATOM 2076 O O . ASN B 1 16 ? -66 4.953 -21.312 1 21.59 16 ASN B O 1
ATOM 2080 N N . ARG B 1 17 ? -65 3.695 -20.125 1 24.61 17 ARG B N 1
ATOM 2081 C CA . ARG B 1 17 ? -64.438 4.938 -19.609 1 24.61 17 ARG B CA 1
ATOM 2082 C C . ARG B 1 17 ? -63.312 5.426 -20.484 1 24.61 17 ARG B C 1
ATOM 2084 O O . ARG B 1 17 ? -62.469 4.637 -20.922 1 24.61 17 ARG B O 1
ATOM 2091 N N . ARG B 1 18 ? -63.438 6.668 -21.078 1 24.86 18 ARG B N 1
ATOM 2092 C CA . ARG B 1 18 ? -62.719 7.508 -22.047 1 24.86 18 ARG B CA 1
ATOM 2093 C C . ARG B 1 18 ? -61.312 7.82 -21.562 1 24.86 18 ARG B C 1
ATOM 2095 O O . ARG B 1 18 ? -61.062 7.988 -20.359 1 24.86 18 ARG B O 1
ATOM 2102 N N . PRO B 1 19 ? -60.125 7.617 -22.406 1 24.59 19 PRO B N 1
ATOM 2103 C CA . PRO B 1 19 ? -58.688 7.629 -22.25 1 24.59 19 PRO B CA 1
ATOM 2104 C C . PRO B 1 19 ? -58.125 9.023 -21.953 1 24.59 19 PRO B C 1
ATOM 2106 O O . PRO B 1 19 ? -58.688 10.023 -22.438 1 24.59 19 PRO B O 1
ATOM 2109 N N . PHE B 1 20 ? -57.469 9.344 -20.719 1 23.78 20 PHE B N 1
ATOM 2110 C CA . PHE B 1 20 ? -56.938 10.516 -20.047 1 23.78 20 PHE B CA 1
ATOM 2111 C C . PHE B 1 20 ? -55.844 11.156 -20.891 1 23.78 20 PHE B C 1
ATOM 2113 O O . PHE B 1 20 ? -54.875 10.492 -21.281 1 23.78 20 PHE B O 1
ATOM 2120 N N . ASP B 1 21 ? -56.156 12.234 -21.672 1 22.66 21 ASP B N 1
ATOM 2121 C CA . ASP B 1 21 ? -55.438 13.109 -22.594 1 22.66 21 ASP B CA 1
ATOM 2122 C C . ASP B 1 21 ? -54.281 13.82 -21.875 1 22.66 21 ASP B C 1
ATOM 2124 O O . ASP B 1 21 ? -54.156 15.039 -21.938 1 22.66 21 ASP B O 1
ATOM 2128 N N . ALA B 1 22 ? -53.688 13.328 -20.734 1 24.84 22 ALA B N 1
ATOM 2129 C CA . ALA B 1 22 ? -53.031 14.281 -19.844 1 24.84 22 ALA B CA 1
ATOM 2130 C C . ALA B 1 22 ? -51.75 14.828 -20.469 1 24.84 22 ALA B C 1
ATOM 2132 O O . ALA B 1 22 ? -50.656 14.625 -19.938 1 24.84 22 ALA B O 1
ATOM 2133 N N . LEU B 1 23 ? -51.531 14.844 -21.797 1 24.7 23 LEU B N 1
ATOM 2134 C CA . LEU B 1 23 ? -50.156 14.93 -22.312 1 24.7 23 LEU B CA 1
ATOM 2135 C C . LEU B 1 23 ? -49.531 16.266 -21.922 1 24.7 23 LEU B C 1
ATOM 2137 O O . LEU B 1 23 ? -48.312 16.359 -21.766 1 24.7 23 LEU B O 1
ATOM 2141 N N . SER B 1 24 ? -50.25 17.422 -22 1 22.72 24 SER B N 1
ATOM 2142 C CA . SER B 1 24 ? -49.656 18.547 -22.719 1 22.72 24 SER B CA 1
ATOM 2143 C C . SER B 1 24 ? -48.625 19.266 -21.828 1 22.72 24 SER B C 1
ATOM 2145 O O . SER B 1 24 ? -47.594 19.719 -22.312 1 22.72 24 SER B O 1
ATOM 2147 N N . THR B 1 25 ? -48.906 19.656 -20.578 1 25.75 25 THR B N 1
ATOM 2148 C CA . THR B 1 25 ? -48.656 21.047 -20.234 1 25.75 25 THR B CA 1
ATOM 2149 C C . THR B 1 25 ? -47.188 21.25 -19.812 1 25.75 25 THR B C 1
ATOM 2151 O O . THR B 1 25 ? -46.812 22.328 -19.375 1 25.75 25 THR B O 1
ATOM 2154 N N . ARG B 1 26 ? -46.281 20.219 -19.703 1 24.91 26 ARG B N 1
ATOM 2155 C CA . ARG B 1 26 ? -45.281 20.406 -18.672 1 24.91 26 ARG B CA 1
ATOM 2156 C C . ARG B 1 26 ? -44.156 21.312 -19.156 1 24.91 26 ARG B C 1
ATOM 2158 O O . ARG B 1 26 ? -43 20.891 -19.281 1 24.91 26 ARG B O 1
ATOM 2165 N N . THR B 1 27 ? -44.375 22.125 -20.234 1 25.05 27 THR B N 1
ATOM 2166 C CA . THR B 1 27 ? -43.219 22.688 -20.891 1 25.05 27 THR B CA 1
ATOM 2167 C C . THR B 1 27 ? -42.531 23.719 -19.984 1 25.05 27 THR B C 1
ATOM 2169 O O . THR B 1 27 ? -41.5 24.266 -20.344 1 25.05 27 THR B O 1
ATOM 2172 N N . LYS B 1 28 ? -43.312 24.375 -19.078 1 23.61 28 LYS B N 1
ATOM 2173 C CA . LYS B 1 28 ? -43.062 25.797 -18.922 1 23.61 28 LYS B CA 1
ATOM 2174 C C . LYS B 1 28 ? -41.688 26.031 -18.297 1 23.61 28 LYS B C 1
ATOM 2176 O O . LYS B 1 28 ? -40.906 26.859 -18.781 1 23.61 28 LYS B O 1
ATOM 2181 N N . SER B 1 29 ? -41.5 26 -16.875 1 22.14 29 SER B N 1
ATOM 2182 C CA . SER B 1 29 ? -40.938 27.062 -16.047 1 22.14 29 SER B CA 1
ATOM 2183 C C . SER B 1 29 ? -39.438 26.891 -15.852 1 22.14 29 SER B C 1
ATOM 2185 O O . SER B 1 29 ? -38.875 27.375 -14.875 1 22.14 29 SER B O 1
ATOM 2187 N N . ALA B 1 30 ? -38.719 26.047 -16.688 1 26.8 30 ALA B N 1
ATOM 2188 C CA . ALA B 1 30 ? -37.375 25.719 -16.297 1 26.8 30 ALA B CA 1
ATOM 2189 C C . ALA B 1 30 ? -36.438 26.922 -16.453 1 26.8 30 ALA B C 1
ATOM 2191 O O . ALA B 1 30 ? -35.219 26.812 -16.297 1 26.8 30 ALA B O 1
ATOM 2192 N N . ARG B 1 31 ? -36.969 27.969 -17.062 1 24.2 31 ARG B N 1
ATOM 2193 C CA . ARG B 1 31 ? -36.062 28.984 -17.547 1 24.2 31 ARG B CA 1
ATOM 2194 C C . ARG B 1 31 ? -35.281 29.641 -16.391 1 24.2 31 ARG B C 1
ATOM 2196 O O . ARG B 1 31 ? -34.188 30.125 -16.562 1 24.2 31 ARG B O 1
ATOM 2203 N N . ALA B 1 32 ? -36.062 29.984 -15.289 1 26.61 32 ALA B N 1
ATOM 2204 C CA . ALA B 1 32 ? -35.594 31.109 -14.477 1 26.61 32 ALA B CA 1
ATOM 2205 C C . ALA B 1 32 ? -34.375 30.703 -13.641 1 26.61 32 ALA B C 1
ATOM 2207 O O . ALA B 1 32 ? -33.938 31.469 -12.789 1 26.61 32 ALA B O 1
ATOM 2208 N N . ALA B 1 33 ? -34.125 29.375 -13.57 1 30.2 33 ALA B N 1
ATOM 2209 C CA . ALA B 1 33 ? -33.25 29.062 -12.445 1 30.2 33 ALA B CA 1
ATOM 2210 C C . ALA B 1 33 ? -31.812 29.5 -12.75 1 30.2 33 ALA B C 1
ATOM 2212 O O . ALA B 1 33 ? -30.891 29.156 -12.008 1 30.2 33 ALA B O 1
ATOM 2213 N N . ARG B 1 34 ? -31.625 30.031 -14.031 1 28.06 34 ARG B N 1
ATOM 2214 C CA . ARG B 1 34 ? -30.234 30.203 -14.406 1 28.06 34 ARG B CA 1
ATOM 2215 C C . ARG B 1 34 ? -29.562 31.25 -13.516 1 28.06 34 ARG B C 1
ATOM 2217 O O . ARG B 1 34 ? -28.344 31.188 -13.289 1 28.06 34 ARG B O 1
ATOM 2224 N N . SER B 1 35 ? -30.234 32.469 -13.445 1 27 35 SER B N 1
ATOM 2225 C CA . SER B 1 35 ? -29.5 33.75 -13.461 1 27 35 SER B CA 1
ATOM 2226 C C . SER B 1 35 ? -28.766 33.969 -12.141 1 27 35 SER B C 1
ATOM 2228 O O . SER B 1 35 ? -27.734 34.656 -12.109 1 27 35 SER B O 1
ATOM 2230 N N . ARG B 1 36 ? -29.469 33.688 -11.008 1 30.75 36 ARG B N 1
ATOM 2231 C CA . ARG B 1 36 ? -29.141 34.562 -9.875 1 30.75 36 ARG B CA 1
ATOM 2232 C C . ARG B 1 36 ? -27.797 34.156 -9.266 1 30.75 36 ARG B C 1
ATOM 2234 O O . ARG B 1 36 ? -27.375 34.719 -8.242 1 30.75 36 ARG B O 1
ATOM 2241 N N . TRP B 1 37 ? -27.312 32.938 -9.625 1 30.5 37 TRP B N 1
ATOM 2242 C CA . TRP B 1 37 ? -26.266 32.5 -8.703 1 30.5 37 TRP B CA 1
ATOM 2243 C C . TRP B 1 37 ? -24.984 33.312 -8.891 1 30.5 37 TRP B C 1
ATOM 2245 O O . TRP B 1 37 ? -24 33.125 -8.18 1 30.5 37 TRP B O 1
ATOM 2255 N N . VAL B 1 38 ? -24.859 34.156 -10.062 1 29.8 38 VAL B N 1
ATOM 2256 C CA . VAL B 1 38 ? -23.531 34.719 -10.336 1 29.8 38 VAL B CA 1
ATOM 2257 C C . VAL B 1 38 ? -23.281 35.906 -9.391 1 29.8 38 VAL B C 1
ATOM 2259 O O . VAL B 1 38 ? -22.156 36.406 -9.32 1 29.8 38 VAL B O 1
ATOM 2262 N N . ALA B 1 39 ? -24.281 36.75 -9.062 1 30.62 39 ALA B N 1
ATOM 2263 C CA . ALA B 1 39 ? -24 38.125 -8.641 1 30.62 39 ALA B CA 1
ATOM 2264 C C . ALA B 1 39 ? -23.188 38.125 -7.352 1 30.62 39 ALA B C 1
ATOM 2266 O O . ALA B 1 39 ? -22.688 39.188 -6.949 1 30.62 39 ALA B O 1
ATOM 2267 N N . ALA B 1 40 ? -23.375 37.156 -6.469 1 30.47 40 ALA B N 1
ATOM 2268 C CA . ALA B 1 40 ? -23 37.531 -5.105 1 30.47 40 ALA B CA 1
ATOM 2269 C C . ALA B 1 40 ? -21.5 37.688 -4.961 1 30.47 40 ALA B C 1
ATOM 2271 O O . ALA B 1 40 ? -20.891 37.094 -4.062 1 30.47 40 ALA B O 1
ATOM 2272 N N . ARG B 1 41 ? -20.766 37.531 -6.062 1 34.94 41 ARG B N 1
ATOM 2273 C CA . ARG B 1 41 ? -19.375 37.75 -5.703 1 34.94 41 ARG B CA 1
ATOM 2274 C C . ARG B 1 41 ? -19.156 39.219 -5.277 1 34.94 41 ARG B C 1
ATOM 2276 O O . ARG B 1 41 ? -18.469 39.969 -5.969 1 34.94 41 ARG B O 1
ATOM 2283 N N . ALA B 1 42 ? -20.141 39.938 -5.098 1 31.05 42 ALA B N 1
ATOM 2284 C CA . ALA B 1 42 ? -19.906 41.344 -4.746 1 31.05 42 ALA B CA 1
ATOM 2285 C C . ALA B 1 42 ? -18.766 41.469 -3.74 1 31.05 42 ALA B C 1
ATOM 2287 O O . ALA B 1 42 ? -18.375 40.469 -3.107 1 31.05 42 ALA B O 1
ATOM 2288 N N . ALA B 1 43 ? -18.344 42.625 -3.062 1 37.31 43 ALA B N 1
ATOM 2289 C CA . ALA B 1 43 ? -17.344 42.906 -2.027 1 37.31 43 ALA B CA 1
ATOM 2290 C C . ALA B 1 43 ? -17.391 41.844 -0.943 1 37.31 43 ALA B C 1
ATOM 2292 O O . ALA B 1 43 ? -18.109 41.969 0.051 1 37.31 43 ALA B O 1
ATOM 2293 N N . GLY B 1 44 ? -17.828 40.656 -0.981 1 41.88 44 GLY B N 1
ATOM 2294 C CA . GLY B 1 44 ? -18.469 39.531 -0.321 1 41.88 44 GLY B CA 1
ATOM 2295 C C . GLY B 1 44 ? -17.766 39.094 0.951 1 41.88 44 GLY B C 1
ATOM 2296 O O . GLY B 1 44 ? -16.547 39.219 1.067 1 41.88 44 GLY B O 1
ATOM 2297 N N . ASP B 1 45 ? -18.375 39.031 2.133 1 47.78 45 ASP B N 1
ATOM 2298 C CA . ASP B 1 45 ? -17.859 38.812 3.48 1 47.78 45 ASP B CA 1
ATOM 2299 C C . ASP B 1 45 ? -16.812 37.719 3.496 1 47.78 45 ASP B C 1
ATOM 2301 O O . ASP B 1 45 ? -17.156 36.531 3.391 1 47.78 45 ASP B O 1
ATOM 2305 N N . ALA B 1 46 ? -15.742 37.844 2.953 1 60.72 46 ALA B N 1
ATOM 2306 C CA . ALA B 1 46 ? -14.633 36.906 2.947 1 60.72 46 ALA B CA 1
ATOM 2307 C C . ALA B 1 46 ? -14.539 36.156 4.277 1 60.72 46 ALA B C 1
ATOM 2309 O O . ALA B 1 46 ? -14.539 36.781 5.344 1 60.72 46 ALA B O 1
ATOM 2310 N N . LYS B 1 47 ? -14.859 34.938 4.359 1 76.88 47 LYS B N 1
ATOM 2311 C CA . LYS B 1 47 ? -14.711 34.094 5.543 1 76.88 47 LYS B CA 1
ATOM 2312 C C . LYS B 1 47 ? -13.344 34.281 6.188 1 76.88 47 LYS B C 1
ATOM 2314 O O . LYS B 1 47 ? -12.328 34.375 5.496 1 76.88 47 LYS B O 1
ATOM 2319 N N . PRO B 1 48 ? -13.359 34.75 7.477 1 92.19 48 PRO B N 1
ATOM 2320 C CA . PRO B 1 48 ? -12.078 34.906 8.172 1 92.19 48 PRO B CA 1
ATOM 2321 C C . PRO B 1 48 ? -11.156 33.688 7.996 1 92.19 48 PRO B C 1
ATOM 2323 O O . PRO B 1 48 ? -11.633 32.562 7.863 1 92.19 48 PRO B O 1
ATOM 2326 N N . LYS B 1 49 ? -9.875 34 7.875 1 97.19 49 LYS B N 1
ATOM 2327 C CA . LYS B 1 49 ? -8.891 32.938 7.738 1 97.19 49 LYS B CA 1
ATOM 2328 C C . LYS B 1 49 ? -8.867 32.031 8.977 1 97.19 49 LYS B C 1
ATOM 2330 O O . LYS B 1 49 ? -8.922 32.531 10.109 1 97.19 49 LYS B O 1
ATOM 2335 N N . ALA B 1 50 ? -8.852 30.781 8.758 1 98.44 50 ALA B N 1
ATOM 2336 C CA . ALA B 1 50 ? -8.664 29.844 9.867 1 98.44 50 ALA B CA 1
ATOM 2337 C C . ALA B 1 50 ? -7.246 29.938 10.422 1 98.44 50 ALA B C 1
ATOM 2339 O O . ALA B 1 50 ? -6.289 30.109 9.664 1 98.44 50 ALA B O 1
ATOM 2340 N N . LYS B 1 51 ? -7.113 29.828 11.703 1 98.81 51 LYS B N 1
ATOM 2341 C CA . LYS B 1 51 ? -5.797 29.781 12.328 1 98.81 51 LYS B CA 1
ATOM 2342 C C . LYS B 1 51 ? -5.348 28.328 12.547 1 98.81 51 LYS B C 1
ATOM 2344 O O . LYS B 1 51 ? -6.082 27.531 13.133 1 98.81 51 LYS B O 1
ATOM 2349 N N . VAL B 1 52 ? -4.145 28.047 12.062 1 98.94 52 VAL B N 1
ATOM 2350 C CA . VAL B 1 52 ? -3.672 26.672 12.18 1 98.94 52 VAL B CA 1
ATOM 2351 C C . VAL B 1 52 ? -2.344 26.641 12.93 1 98.94 52 VAL B C 1
ATOM 2353 O O . VAL B 1 52 ? -1.574 27.609 12.875 1 98.94 52 VAL B O 1
ATOM 2356 N N . ALA B 1 53 ? -2.107 25.578 13.688 1 98.94 53 ALA B N 1
ATOM 2357 C CA . ALA B 1 53 ? -0.78 25.234 14.195 1 98.94 53 ALA B CA 1
ATOM 2358 C C . ALA B 1 53 ? -0.111 24.188 13.32 1 98.94 53 ALA B C 1
ATOM 2360 O O . ALA B 1 53 ? -0.749 23.203 12.914 1 98.94 53 ALA B O 1
ATOM 2361 N N . VAL B 1 54 ? 1.108 24.391 13.016 1 98.94 54 VAL B N 1
ATOM 2362 C CA . VAL B 1 54 ? 1.849 23.406 12.219 1 98.94 54 VAL B CA 1
ATOM 2363 C C . VAL B 1 54 ? 2.977 22.812 13.047 1 98.94 54 VAL B C 1
ATOM 2365 O O . VAL B 1 54 ? 3.764 23.531 13.656 1 98.94 54 VAL B O 1
ATOM 2368 N N . PHE B 1 55 ? 3.029 21.531 13.117 1 98.81 55 PHE B N 1
ATOM 2369 C CA . PHE B 1 55 ? 4.043 20.797 13.867 1 98.81 55 PHE B CA 1
ATOM 2370 C C . PHE B 1 55 ? 5.121 20.266 12.93 1 98.81 55 PHE B C 1
ATOM 2372 O O . PHE B 1 55 ? 4.816 19.625 11.922 1 98.81 55 PHE B O 1
ATOM 2379 N N . VAL B 1 56 ? 6.395 20.5 13.242 1 98.38 56 VAL B N 1
ATOM 2380 C CA . VAL B 1 56 ? 7.504 20.094 12.391 1 98.38 56 VAL B CA 1
ATOM 2381 C C . VAL B 1 56 ? 8.664 19.594 13.25 1 98.38 56 VAL B C 1
ATOM 2383 O O . VAL B 1 56 ? 8.797 20 14.406 1 98.38 56 VAL B O 1
ATOM 2386 N N . SER B 1 57 ? 9.562 18.766 12.641 1 97.56 57 SER B N 1
ATOM 2387 C CA . SER B 1 57 ? 10.781 18.328 13.32 1 97.56 57 SER B CA 1
ATOM 2388 C C . SER B 1 57 ? 12.008 18.531 12.43 1 97.56 57 SER B C 1
ATOM 2390 O O . SER B 1 57 ? 13.141 18.328 12.867 1 97.56 57 SER B O 1
ATOM 2392 N N . GLY B 1 58 ? 11.727 18.969 11.195 1 96.44 58 GLY B N 1
ATOM 2393 C CA . GLY B 1 58 ? 12.836 19.062 10.258 1 96.44 58 GLY B CA 1
ATOM 2394 C C . GLY B 1 58 ? 12.852 20.375 9.492 1 96.44 58 GLY B C 1
ATOM 2395 O O . GLY B 1 58 ? 12.602 21.438 10.062 1 96.44 58 GLY B O 1
ATOM 2396 N N . GLY B 1 59 ? 13.203 20.281 8.211 1 94.88 59 GLY B N 1
ATOM 2397 C CA . GLY B 1 59 ? 13.422 21.438 7.375 1 94.88 59 GLY B CA 1
ATOM 2398 C C . GLY B 1 59 ? 12.164 22.25 7.133 1 94.88 59 GLY B C 1
ATOM 2399 O O . GLY B 1 59 ? 12.234 23.453 6.84 1 94.88 59 GLY B O 1
ATOM 2400 N N . GLY B 1 60 ? 11.109 21.672 7.227 1 97.44 60 GLY B N 1
ATOM 2401 C CA . GLY B 1 60 ? 9.852 22.391 7.109 1 97.44 60 GLY B CA 1
ATOM 2402 C C . GLY B 1 60 ? 9.398 22.578 5.672 1 97.44 60 GLY B C 1
ATOM 2403 O O . GLY B 1 60 ? 8.789 23.594 5.332 1 97.44 60 GLY B O 1
ATOM 2404 N N . SER B 1 61 ? 9.695 21.625 4.793 1 97.06 61 SER B N 1
ATOM 2405 C CA . SER B 1 61 ? 9.32 21.734 3.387 1 97.06 61 SER B CA 1
ATOM 2406 C C . SER B 1 61 ? 7.809 21.828 3.225 1 97.06 61 SER B C 1
ATOM 2408 O O . SER B 1 61 ? 7.305 22.703 2.518 1 97.06 61 SER B O 1
ATOM 2410 N N . ASN B 1 62 ? 7.074 21 3.914 1 98.12 62 ASN B N 1
ATOM 2411 C CA . ASN B 1 62 ? 5.621 21.031 3.82 1 98.12 62 ASN B CA 1
ATOM 2412 C C . ASN B 1 62 ? 5.043 22.281 4.484 1 98.12 62 ASN B C 1
ATOM 2414 O O . ASN B 1 62 ? 4.047 22.828 4.02 1 98.12 62 ASN B O 1
ATOM 2418 N N . LEU B 1 63 ? 5.668 22.703 5.586 1 98.69 63 LEU B N 1
ATOM 2419 C CA . LEU B 1 63 ? 5.281 23.969 6.219 1 98.69 63 LEU B CA 1
ATOM 2420 C C . LEU B 1 63 ? 5.387 25.125 5.238 1 98.69 63 LEU B C 1
ATOM 2422 O O . LEU B 1 63 ? 4.449 25.906 5.094 1 98.69 63 LEU B O 1
ATOM 2426 N N . ARG B 1 64 ? 6.48 25.203 4.535 1 98.62 64 ARG B N 1
ATOM 2427 C CA . ARG B 1 64 ? 6.73 26.297 3.602 1 98.62 64 ARG B CA 1
ATOM 2428 C C . ARG B 1 64 ? 5.746 26.25 2.436 1 98.62 64 ARG B C 1
ATOM 2430 O O . ARG B 1 64 ? 5.207 27.281 2.035 1 98.62 64 ARG B O 1
ATOM 2437 N N . ALA B 1 65 ? 5.535 25.078 1.93 1 98.56 65 ALA B N 1
ATOM 2438 C CA . ALA B 1 65 ? 4.59 24.922 0.826 1 98.56 65 ALA B CA 1
ATOM 2439 C C . ALA B 1 65 ? 3.176 25.312 1.255 1 98.56 65 ALA B C 1
ATOM 2441 O O . ALA B 1 65 ? 2.451 25.969 0.508 1 98.56 65 ALA B O 1
ATOM 2442 N N . LEU B 1 66 ? 2.818 24.875 2.436 1 98.62 66 LEU B N 1
ATOM 2443 C CA . LEU B 1 66 ? 1.504 25.203 2.98 1 98.62 66 LEU B CA 1
ATOM 2444 C C . LEU B 1 66 ? 1.354 26.703 3.189 1 98.62 66 LEU B C 1
ATOM 2446 O O . LEU B 1 66 ? 0.327 27.281 2.83 1 98.62 66 LEU B O 1
ATOM 2450 N N . HIS B 1 67 ? 2.361 27.297 3.748 1 98.69 67 HIS B N 1
ATOM 2451 C CA . HIS B 1 67 ? 2.361 28.734 3.955 1 98.69 67 HIS B CA 1
ATOM 2452 C C . HIS B 1 67 ? 2.215 29.484 2.635 1 98.69 67 HIS B C 1
ATOM 2454 O O . HIS B 1 67 ? 1.445 30.438 2.541 1 98.69 67 HIS B O 1
ATOM 2460 N N . ALA B 1 68 ? 2.93 29.047 1.606 1 98.5 68 ALA B N 1
ATOM 2461 C CA . ALA B 1 68 ? 2.822 29.656 0.284 1 98.5 68 ALA B CA 1
ATOM 2462 C C . ALA B 1 68 ? 1.397 29.547 -0.252 1 98.5 68 ALA B C 1
ATOM 2464 O O . ALA B 1 68 ? 0.88 30.5 -0.838 1 98.5 68 ALA B O 1
ATOM 2465 N N . ALA B 1 69 ? 0.787 28.422 -0.024 1 98.44 69 ALA B N 1
ATOM 2466 C CA . ALA B 1 69 ? -0.588 28.219 -0.472 1 98.44 69 ALA B CA 1
ATOM 2467 C C . ALA B 1 69 ? -1.549 29.141 0.262 1 98.44 69 ALA B C 1
ATOM 2469 O O . ALA B 1 69 ? -2.557 29.578 -0.302 1 98.44 69 ALA B O 1
ATOM 2470 N N . MET B 1 70 ? -1.283 29.469 1.485 1 98.31 70 MET B N 1
ATOM 2471 C CA . MET B 1 70 ? -2.09 30.406 2.264 1 98.31 70 MET B CA 1
ATOM 2472 C C . MET B 1 70 ? -1.913 31.828 1.755 1 98.31 70 MET B C 1
ATOM 2474 O O . MET B 1 70 ? -2.887 32.562 1.629 1 98.31 70 MET B O 1
ATOM 2478 N N . GLU B 1 71 ? -0.699 32.156 1.462 1 97.62 71 GLU B N 1
ATOM 2479 C CA . GLU B 1 71 ? -0.385 33.5 0.988 1 97.62 71 GLU B CA 1
ATOM 2480 C C . GLU B 1 71 ? -1.027 33.781 -0.37 1 97.62 71 GLU B C 1
ATOM 2482 O O . GLU B 1 71 ? -1.458 34.906 -0.646 1 97.62 71 GLU B O 1
ATOM 2487 N N . ASP B 1 72 ? -1.124 32.719 -1.204 1 96.88 72 ASP B N 1
ATOM 2488 C CA . ASP B 1 72 ? -1.659 32.969 -2.539 1 96.88 72 ASP B CA 1
ATOM 2489 C C . ASP B 1 72 ? -3.154 32.656 -2.596 1 96.88 72 ASP B C 1
ATOM 2491 O O . ASP B 1 72 ? -3.76 32.688 -3.67 1 96.88 72 ASP B O 1
ATOM 2495 N N . GLY B 1 73 ? -3.766 32.281 -1.463 1 96.81 73 GLY B N 1
ATOM 2496 C CA . GLY B 1 73 ? -5.211 32.219 -1.336 1 96.81 73 GLY B CA 1
ATOM 2497 C C . GLY B 1 73 ? -5.762 30.828 -1.606 1 96.81 73 GLY B C 1
ATOM 2498 O O . GLY B 1 73 ? -6.969 30.594 -1.483 1 96.81 73 GLY B O 1
ATOM 2499 N N . ARG B 1 74 ? -4.977 29.906 -1.918 1 96.69 74 ARG B N 1
ATOM 2500 C CA . ARG B 1 74 ? -5.438 28.547 -2.184 1 96.69 74 ARG B CA 1
ATOM 2501 C C . ARG B 1 74 ? -5.977 27.891 -0.917 1 96.69 74 ARG B C 1
ATOM 2503 O O . ARG B 1 74 ? -6.832 27 -0.984 1 96.69 74 ARG B O 1
ATOM 2510 N N . VAL B 1 75 ? -5.422 28.281 0.185 1 98.38 75 VAL B N 1
ATOM 2511 C CA . VAL B 1 75 ? -5.867 27.828 1.497 1 98.38 75 VAL B CA 1
ATOM 2512 C C . VAL B 1 75 ? -6.293 29.016 2.344 1 98.38 75 VAL B C 1
ATOM 2514 O O . VAL B 1 75 ? -5.5 29.922 2.59 1 98.38 75 VAL B O 1
ATOM 2517 N N . ASN B 1 76 ? -7.516 29.016 2.732 1 98.38 76 ASN B N 1
ATOM 2518 C CA . ASN B 1 76 ? -8.016 30.125 3.533 1 98.38 76 ASN B CA 1
ATOM 2519 C C . ASN B 1 76 ? -7.676 29.953 5.012 1 98.38 76 ASN B C 1
ATOM 2521 O O . ASN B 1 76 ? -8.57 29.75 5.836 1 98.38 76 ASN B O 1
ATOM 2525 N N . ALA B 1 77 ? -6.367 30.094 5.293 1 98.75 77 ALA B N 1
ATOM 2526 C CA . ALA B 1 77 ? -5.844 29.922 6.645 1 98.75 77 ALA B CA 1
ATOM 2527 C C . ALA B 1 77 ? -4.566 30.734 6.844 1 98.75 77 ALA B C 1
ATOM 2529 O O . ALA B 1 77 ? -4.043 31.328 5.895 1 98.75 77 ALA B O 1
ATOM 2530 N N . GLU B 1 78 ? -4.152 30.844 8.039 1 98.62 78 GLU B N 1
ATOM 2531 C CA . GLU B 1 78 ? -2.854 31.406 8.406 1 98.62 78 GLU B CA 1
ATOM 2532 C C . GLU B 1 78 ? -2.18 30.578 9.492 1 98.62 78 GLU B C 1
ATOM 2534 O O . GLU B 1 78 ? -2.855 29.953 10.32 1 98.62 78 GLU B O 1
ATOM 2539 N N . VAL B 1 79 ? -0.913 30.531 9.492 1 98.81 79 VAL B N 1
ATOM 2540 C CA . VAL B 1 79 ? -0.164 29.828 10.523 1 98.81 79 VAL B CA 1
ATOM 2541 C C . VAL B 1 79 ? -0.075 30.688 11.781 1 98.81 79 VAL B C 1
ATOM 2543 O O . VAL B 1 79 ? 0.609 31.719 11.789 1 98.81 79 VAL B O 1
ATOM 2546 N N . ALA B 1 80 ? -0.696 30.25 12.805 1 98.75 80 ALA B N 1
ATOM 2547 C CA . ALA B 1 80 ? -0.703 30.984 14.062 1 98.75 80 ALA B CA 1
ATOM 2548 C C . ALA B 1 80 ? 0.539 30.672 14.891 1 98.75 80 ALA B C 1
ATOM 2550 O O . ALA B 1 80 ? 1.063 31.547 15.594 1 98.75 80 ALA B O 1
ATOM 2551 N N . VAL B 1 81 ? 0.955 29.469 14.82 1 98.75 81 VAL B N 1
ATOM 2552 C CA . VAL B 1 81 ? 2.096 29.031 15.625 1 98.75 81 VAL B CA 1
ATOM 2553 C C . VAL B 1 81 ? 2.732 27.797 14.992 1 98.75 81 VAL B C 1
ATOM 2555 O O . VAL B 1 81 ? 2.041 26.969 14.391 1 98.75 81 VAL B O 1
ATOM 2558 N N . VAL B 1 82 ? 4.004 27.672 15.094 1 98.88 82 VAL B N 1
ATOM 2559 C CA . VAL B 1 82 ? 4.746 26.484 14.711 1 98.88 82 VAL B CA 1
ATOM 2560 C C . VAL B 1 82 ? 5.266 25.766 15.953 1 98.88 82 VAL B C 1
ATOM 2562 O O . VAL B 1 82 ? 5.852 26.406 16.844 1 98.88 82 VAL B O 1
ATOM 2565 N N . VAL B 1 83 ? 5.016 24.531 16.062 1 98.81 83 VAL B N 1
ATOM 2566 C CA . VAL B 1 83 ? 5.445 23.719 17.203 1 98.81 83 VAL B CA 1
ATOM 2567 C C . VAL B 1 83 ? 6.488 22.703 16.75 1 98.81 83 VAL B C 1
ATOM 2569 O O . VAL B 1 83 ? 6.332 22.062 15.711 1 98.81 83 VAL B O 1
ATOM 2572 N N . SER B 1 84 ? 7.527 22.531 17.531 1 98.56 84 SER B N 1
ATOM 2573 C CA . SER B 1 84 ? 8.586 21.594 17.172 1 98.56 84 SER B CA 1
ATOM 2574 C C . SER B 1 84 ? 9.203 20.953 18.406 1 98.56 84 SER B C 1
ATOM 2576 O O . SER B 1 84 ? 9.281 21.594 19.469 1 98.56 84 SER B O 1
ATOM 2578 N N . ASN B 1 85 ? 9.648 19.719 18.25 1 97 85 ASN B N 1
ATOM 2579 C CA . ASN B 1 85 ? 10.445 19.078 19.297 1 97 85 ASN B CA 1
ATOM 2580 C C . ASN B 1 85 ? 11.93 19.391 19.156 1 97 85 ASN B C 1
ATOM 2582 O O . ASN B 1 85 ? 12.727 19.062 20.016 1 97 85 ASN B O 1
ATOM 2586 N N . ILE B 1 86 ? 12.273 20.016 18.031 1 96.75 86 ILE B N 1
ATOM 2587 C CA . ILE B 1 86 ? 13.641 20.422 17.719 1 96.75 86 ILE B CA 1
ATOM 2588 C C . ILE B 1 86 ? 13.68 21.922 17.453 1 96.75 86 ILE B C 1
ATOM 2590 O O . ILE B 1 86 ? 13.602 22.344 16.297 1 96.75 86 ILE B O 1
ATOM 2594 N N . PRO B 1 87 ? 13.93 22.656 18.484 1 95.5 87 PRO B N 1
ATOM 2595 C CA . PRO B 1 87 ? 13.805 24.109 18.344 1 95.5 87 PRO B CA 1
ATOM 2596 C C . PRO B 1 87 ? 14.805 24.688 17.359 1 95.5 87 PRO B C 1
ATOM 2598 O O . PRO B 1 87 ? 14.641 25.828 16.906 1 95.5 87 PRO B O 1
ATOM 2601 N N . SER B 1 88 ? 15.82 23.938 16.953 1 96.69 88 SER B N 1
ATOM 2602 C CA . SER B 1 88 ? 16.844 24.438 16.047 1 96.69 88 SER B CA 1
ATOM 2603 C C . SER B 1 88 ? 16.625 23.953 14.625 1 96.69 88 SER B C 1
ATOM 2605 O O . SER B 1 88 ? 17.453 24.156 13.742 1 96.69 88 SER B O 1
ATOM 2607 N N . CYS B 1 89 ? 15.516 23.297 14.398 1 97.56 89 CYS B N 1
ATOM 2608 C CA . CYS B 1 89 ? 15.312 22.75 13.07 1 97.56 89 CYS B CA 1
ATOM 2609 C C . CYS B 1 89 ? 14.992 23.844 12.062 1 97.56 89 CYS B C 1
ATOM 2611 O O . CYS B 1 89 ? 14.664 24.969 12.438 1 97.56 89 CYS B O 1
ATOM 2613 N N . GLY B 1 90 ? 15.141 23.516 10.805 1 98.19 90 GLY B N 1
ATOM 2614 C CA . GLY B 1 90 ? 14.969 24.469 9.719 1 98.19 90 GLY B CA 1
ATOM 2615 C C . GLY B 1 90 ? 13.578 25.078 9.688 1 98.19 90 GLY B C 1
ATOM 2616 O O . GLY B 1 90 ? 13.43 26.266 9.375 1 98.19 90 GLY B O 1
ATOM 2617 N N . GLY B 1 91 ? 12.578 24.344 10.023 1 98.62 91 GLY B N 1
ATOM 2618 C CA . GLY B 1 91 ? 11.219 24.859 10.047 1 98.62 91 GLY B CA 1
ATOM 2619 C C . GLY B 1 91 ? 11.008 25.938 11.078 1 98.62 91 GLY B C 1
ATOM 2620 O O . GLY B 1 91 ? 10.328 26.938 10.82 1 98.62 91 GLY B O 1
ATOM 2621 N N . VAL B 1 92 ? 11.641 25.781 12.195 1 98.62 92 VAL B N 1
ATOM 2622 C CA . VAL B 1 92 ? 11.547 26.766 13.266 1 98.62 92 VAL B CA 1
ATOM 2623 C C . VAL B 1 92 ? 12.312 28.031 12.867 1 98.62 92 VAL B C 1
ATOM 2625 O O . VAL B 1 92 ? 11.797 29.141 13.016 1 98.62 92 VAL B O 1
ATOM 2628 N N . GLU B 1 93 ? 13.508 27.844 12.352 1 98.62 93 GLU B N 1
ATOM 2629 C CA . GLU B 1 93 ? 14.312 28.984 11.906 1 98.62 93 GLU B CA 1
ATOM 2630 C C . GLU B 1 93 ? 13.578 29.797 10.844 1 98.62 93 GLU B C 1
ATOM 2632 O O . GLU B 1 93 ? 13.516 31.031 10.938 1 98.62 93 GLU B O 1
ATOM 2637 N N . TRP B 1 94 ? 13.094 29.109 9.906 1 98.69 94 TRP B N 1
ATOM 2638 C CA . TRP B 1 94 ? 12.336 29.734 8.828 1 98.69 94 TRP B CA 1
ATOM 2639 C C . TRP B 1 94 ? 11.148 30.516 9.391 1 98.69 94 TRP B C 1
ATOM 2641 O O . TRP B 1 94 ? 10.883 31.656 8.969 1 98.69 94 TRP B O 1
ATOM 2651 N N . SER B 1 95 ? 10.453 29.969 10.367 1 98.75 95 SER B N 1
ATOM 2652 C CA . SER B 1 95 ? 9.289 30.594 10.992 1 98.75 95 SER B CA 1
ATOM 2653 C C . SER B 1 95 ? 9.664 31.844 11.758 1 98.75 95 SER B C 1
ATOM 2655 O O . SER B 1 95 ? 9.008 32.875 11.633 1 98.75 95 SER B O 1
ATOM 2657 N N . ARG B 1 96 ? 10.719 31.781 12.469 1 98.25 96 ARG B N 1
ATOM 2658 C CA . ARG B 1 96 ? 11.203 32.906 13.242 1 98.25 96 ARG B CA 1
ATOM 2659 C C . ARG B 1 96 ? 11.555 34.094 12.336 1 98.25 96 ARG B C 1
ATOM 2661 O O . ARG B 1 96 ? 11.234 35.25 12.641 1 98.25 96 ARG B O 1
ATOM 2668 N N . GLU B 1 97 ? 12.148 33.781 11.273 1 98.06 97 GLU B N 1
ATOM 2669 C CA . GLU B 1 97 ? 12.539 34.812 10.305 1 98.06 97 GLU B CA 1
ATOM 2670 C C . GLU B 1 97 ? 11.32 35.531 9.75 1 98.06 97 GLU B C 1
ATOM 2672 O O . GLU B 1 97 ? 11.438 36.656 9.281 1 98.06 97 GLU B O 1
ATOM 2677 N N . ARG B 1 98 ? 10.195 35 9.844 1 97.5 98 ARG B N 1
ATOM 2678 C CA . ARG B 1 98 ? 8.984 35.531 9.25 1 97.5 98 ARG B CA 1
ATOM 2679 C C . ARG B 1 98 ? 8.023 36.062 10.32 1 97.5 98 ARG B C 1
ATOM 2681 O O . ARG B 1 98 ? 6.898 36.438 10.016 1 97.5 98 ARG B O 1
ATOM 2688 N N . GLY B 1 99 ? 8.453 35.938 11.539 1 98 99 GLY B N 1
ATOM 2689 C CA . GLY B 1 99 ? 7.68 36.469 12.641 1 98 99 GLY B CA 1
ATOM 2690 C C . GLY B 1 99 ? 6.562 35.562 13.094 1 98 99 GLY B C 1
ATOM 2691 O O . GLY B 1 99 ? 5.629 36 13.773 1 98 99 GLY B O 1
ATOM 2692 N N . ILE B 1 100 ? 6.578 34.312 12.695 1 98.44 100 ILE B N 1
ATOM 2693 C CA . ILE B 1 100 ? 5.59 33.344 13.141 1 98.44 100 ILE B CA 1
ATOM 2694 C C . ILE B 1 100 ? 5.973 32.812 14.516 1 98.44 100 ILE B C 1
ATOM 2696 O O . ILE B 1 100 ? 7.094 32.344 14.711 1 98.44 100 ILE B O 1
ATOM 2700 N N . PRO B 1 101 ? 5.09 32.969 15.5 1 98.62 101 PRO B N 1
ATOM 2701 C CA . PRO B 1 101 ? 5.383 32.406 16.828 1 98.62 101 PRO B CA 1
ATOM 2702 C C . PRO B 1 101 ? 5.746 30.922 16.781 1 98.62 101 PRO B C 1
ATOM 2704 O O . PRO B 1 101 ? 5.191 30.172 15.977 1 98.62 101 PRO B O 1
ATOM 2707 N N . THR B 1 102 ? 6.684 30.5 17.672 1 98.44 102 THR B N 1
ATOM 2708 C CA . THR B 1 102 ? 7.09 29.094 17.75 1 98.44 102 THR B CA 1
ATOM 2709 C C . THR B 1 102 ? 6.988 28.578 19.188 1 98.44 102 THR B C 1
ATOM 2711 O O . THR B 1 102 ? 7.133 29.344 20.141 1 98.44 102 THR B O 1
ATOM 2714 N N . LEU B 1 103 ? 6.711 27.344 19.344 1 98.12 103 LEU B N 1
ATOM 2715 C CA . LEU B 1 103 ? 6.688 26.625 20.625 1 98.12 103 LEU B CA 1
ATOM 2716 C C . LEU B 1 103 ? 7.512 25.344 20.531 1 98.12 103 LEU B C 1
ATOM 2718 O O . LEU B 1 103 ? 7.59 24.719 19.469 1 98.12 103 LEU B O 1
ATOM 2722 N N . THR B 1 104 ? 8.086 24.984 21.672 1 97.81 104 THR B N 1
ATOM 2723 C CA . THR B 1 104 ? 8.812 23.734 21.75 1 97.81 104 THR B CA 1
ATOM 2724 C C . THR B 1 104 ? 8.008 22.688 22.531 1 97.81 104 THR B C 1
ATOM 2726 O O . THR B 1 104 ? 7.617 22.922 23.672 1 97.81 104 THR B O 1
ATOM 2729 N N . TYR B 1 105 ? 7.809 21.594 21.844 1 97.56 105 TYR B N 1
ATOM 2730 C CA . TYR B 1 105 ? 7.117 20.484 22.484 1 97.56 105 TYR B CA 1
ATOM 2731 C C . TYR B 1 105 ? 7.488 19.156 21.828 1 97.56 105 TYR B C 1
ATOM 2733 O O . TYR B 1 105 ? 7.52 19.047 20.594 1 97.56 105 TYR B O 1
ATOM 2741 N N . PRO B 1 106 ? 7.605 18 22.5 1 95.69 106 PRO B N 1
ATOM 2742 C CA . PRO B 1 106 ? 7.789 17.969 23.953 1 95.69 106 PRO B CA 1
ATOM 2743 C C . PRO B 1 106 ? 9.141 18.531 24.391 1 95.69 106 PRO B C 1
ATOM 2745 O O . PRO B 1 106 ? 10.023 18.75 23.562 1 95.69 106 PRO B O 1
ATOM 2748 N N . PRO B 1 107 ? 9.141 18.859 25.641 1 91.25 107 PRO B N 1
ATOM 2749 C CA . PRO B 1 107 ? 10.461 19.25 26.141 1 91.25 107 PRO B CA 1
ATOM 2750 C C . PRO B 1 107 ? 11.469 18.094 26.109 1 91.25 107 PRO B C 1
ATOM 2752 O O . PRO B 1 107 ? 11.07 16.922 26.062 1 91.25 107 PRO B O 1
ATOM 2755 N N . LYS B 1 108 ? 12.711 18.5 26 1 86.62 108 LYS B N 1
ATOM 2756 C CA . LYS B 1 108 ? 13.727 17.469 26.109 1 86.62 108 LYS B CA 1
ATOM 2757 C C . LYS B 1 108 ? 13.586 16.703 27.438 1 86.62 108 LYS B C 1
ATOM 2759 O O . LYS B 1 108 ? 13.133 17.266 28.438 1 86.62 108 LYS B O 1
ATOM 2764 N N . LYS B 1 109 ? 13.906 15.414 27.25 1 81.31 109 LYS B N 1
ATOM 2765 C CA . LYS B 1 109 ? 13.828 14.57 28.438 1 81.31 109 LYS B CA 1
ATOM 2766 C C . LYS B 1 109 ? 14.578 15.195 29.609 1 81.31 109 LYS B C 1
ATOM 2768 O O . LYS B 1 109 ? 15.734 15.594 29.484 1 81.31 109 LYS B O 1
ATOM 2773 N N . GLY B 1 110 ? 13.914 15.344 30.75 1 80.88 110 GLY B N 1
ATOM 2774 C CA . GLY B 1 110 ? 14.547 15.852 31.953 1 80.88 110 GLY B CA 1
ATOM 2775 C C . GLY B 1 110 ? 14.461 17.359 32.062 1 80.88 110 GLY B C 1
ATOM 2776 O O . GLY B 1 110 ? 14.867 17.938 33.094 1 80.88 110 GLY B O 1
ATOM 2777 N N . GLU B 1 111 ? 14.016 18 31.031 1 84.62 111 GLU B N 1
ATOM 2778 C CA . GLU B 1 111 ? 13.898 19.453 31.047 1 84.62 111 GLU B CA 1
ATOM 2779 C C . GLU B 1 111 ? 12.453 19.875 31.328 1 84.62 111 GLU B C 1
ATOM 2781 O O . GLU B 1 111 ? 11.516 19.172 30.984 1 84.62 111 GLU B O 1
ATOM 2786 N N . ASP B 1 112 ? 12.469 20.938 32.062 1 86.31 112 ASP B N 1
ATOM 2787 C CA . ASP B 1 112 ? 11.148 21.531 32.281 1 86.31 112 ASP B CA 1
ATOM 2788 C C . ASP B 1 112 ? 10.609 22.125 30.984 1 86.31 112 ASP B C 1
ATOM 2790 O O . ASP B 1 112 ? 11.375 22.578 30.141 1 86.31 112 ASP B O 1
ATOM 2794 N N . GLY B 1 113 ? 9.289 21.938 30.703 1 88.88 113 GLY B N 1
ATOM 2795 C CA . GLY B 1 113 ? 8.672 22.484 29.516 1 88.88 113 GLY B CA 1
ATOM 2796 C C . GLY B 1 113 ? 7.164 22.328 29.484 1 88.88 113 GLY B C 1
ATOM 2797 O O . GLY B 1 113 ? 6.547 22.062 30.516 1 88.88 113 GLY B O 1
ATOM 2798 N N . LEU B 1 114 ? 6.633 22.562 28.359 1 93.69 114 LEU B N 1
ATOM 2799 C CA . LEU B 1 114 ? 5.18 22.531 28.203 1 93.69 114 LEU B CA 1
ATOM 2800 C C . LEU B 1 114 ? 4.637 21.141 28.469 1 93.69 114 LEU B C 1
ATOM 2802 O O . LEU B 1 114 ? 5.168 20.156 27.953 1 93.69 114 LEU B O 1
ATOM 2806 N N . THR B 1 115 ? 3.637 21.047 29.328 1 95.75 115 THR B N 1
ATOM 2807 C CA . THR B 1 115 ? 2.852 19.812 29.453 1 95.75 115 THR B CA 1
ATOM 2808 C C . THR B 1 115 ? 1.839 19.703 28.312 1 95.75 115 THR B C 1
ATOM 2810 O O . THR B 1 115 ? 1.57 20.688 27.609 1 95.75 115 THR B O 1
ATOM 2813 N N . PRO B 1 116 ? 1.286 18.5 28.125 1 97 116 PRO B N 1
ATOM 2814 C CA . PRO B 1 116 ? 0.252 18.359 27.094 1 97 116 PRO B CA 1
ATOM 2815 C C . PRO B 1 116 ? -0.918 19.312 27.297 1 97 116 PRO B C 1
ATOM 2817 O O . PRO B 1 116 ? -1.393 19.922 26.328 1 97 116 PRO B O 1
ATOM 2820 N N . ASP B 1 117 ? -1.324 19.453 28.547 1 97.69 117 ASP B N 1
ATOM 2821 C CA . ASP B 1 117 ? -2.439 20.344 28.844 1 97.69 117 ASP B CA 1
ATOM 2822 C C . ASP B 1 117 ? -2.072 21.797 28.562 1 97.69 117 ASP B C 1
ATOM 2824 O O . ASP B 1 117 ? -2.891 22.562 28.047 1 97.69 117 ASP B O 1
ATOM 2828 N N . ALA B 1 118 ? -0.9 22.172 28.906 1 97.81 118 ALA B N 1
ATOM 2829 C CA . ALA B 1 118 ? -0.437 23.531 28.656 1 97.81 118 ALA B CA 1
ATOM 2830 C C . ALA B 1 118 ? -0.32 23.812 27.172 1 97.81 118 ALA B C 1
ATOM 2832 O O . ALA B 1 118 ? -0.601 24.922 26.703 1 97.81 118 ALA B O 1
ATOM 2833 N N . LEU B 1 119 ? 0.144 22.844 26.453 1 98.31 119 LEU B N 1
ATOM 2834 C CA . LEU B 1 119 ? 0.208 22.953 25 1 98.31 119 LEU B CA 1
ATOM 2835 C C . LEU B 1 119 ? -1.17 23.25 24.422 1 98.31 119 LEU B C 1
ATOM 2837 O O . LEU B 1 119 ? -1.332 24.188 23.641 1 98.31 119 LEU B O 1
ATOM 2841 N N . VAL B 1 120 ? -2.172 22.469 24.812 1 98.69 120 VAL B N 1
ATOM 2842 C CA . VAL B 1 120 ? -3.537 22.641 24.328 1 98.69 120 VAL B CA 1
ATOM 2843 C C . VAL B 1 120 ? -4.039 24.031 24.672 1 98.69 120 VAL B C 1
ATOM 2845 O O . VAL B 1 120 ? -4.637 24.719 23.844 1 98.69 120 VAL B O 1
ATOM 2848 N N . ALA B 1 121 ? -3.766 24.422 25.891 1 98.5 121 ALA B N 1
ATOM 2849 C CA . ALA B 1 121 ? -4.203 25.75 26.344 1 98.5 121 ALA B CA 1
ATOM 2850 C C . ALA B 1 121 ? -3.582 26.844 25.5 1 98.5 121 ALA B C 1
ATOM 2852 O O . ALA B 1 121 ? -4.266 27.797 25.094 1 98.5 121 ALA B O 1
ATOM 2853 N N . GLN B 1 122 ? -2.32 26.75 25.234 1 98.31 122 GLN B N 1
ATOM 2854 C CA . GLN B 1 122 ? -1.63 27.766 24.438 1 98.31 122 GLN B CA 1
ATOM 2855 C C . GLN B 1 122 ? -2.176 27.812 23.016 1 98.31 122 GLN B C 1
ATOM 2857 O O . GLN B 1 122 ? -2.324 28.891 22.438 1 98.31 122 GLN B O 1
ATOM 2862 N N . LEU B 1 123 ? -2.408 26.703 22.438 1 98.75 123 LEU B N 1
ATOM 2863 C CA . LEU B 1 123 ? -2.979 26.656 21.094 1 98.75 123 LEU B CA 1
ATOM 2864 C C . LEU B 1 123 ? -4.359 27.297 21.062 1 98.75 123 LEU B C 1
ATOM 2866 O O . LEU B 1 123 ? -4.672 28.078 20.156 1 98.75 123 LEU B O 1
ATOM 2870 N N . ARG B 1 124 ? -5.18 26.984 22.062 1 98.31 124 ARG B N 1
ATOM 2871 C CA . ARG B 1 124 ? -6.512 27.578 22.172 1 98.31 124 ARG B CA 1
ATOM 2872 C C . ARG B 1 124 ? -6.441 29.078 22.344 1 98.31 124 ARG B C 1
ATOM 2874 O O . ARG B 1 124 ? -7.195 29.828 21.703 1 98.31 124 ARG B O 1
ATOM 2881 N N . ASP B 1 125 ? -5.531 29.484 23.203 1 98.25 125 ASP B N 1
ATOM 2882 C CA . ASP B 1 125 ? -5.352 30.906 23.453 1 98.25 125 ASP B CA 1
ATOM 2883 C C . ASP B 1 125 ? -4.938 31.641 22.172 1 98.25 125 ASP B C 1
ATOM 2885 O O . ASP B 1 125 ? -5.297 32.812 21.969 1 98.25 125 ASP B O 1
ATOM 2889 N N . ALA B 1 126 ? -4.227 30.984 21.312 1 98.25 126 ALA B N 1
ATOM 2890 C CA . ALA B 1 126 ? -3.77 31.562 20.062 1 98.25 126 ALA B CA 1
ATOM 2891 C C . ALA B 1 126 ? -4.867 31.516 19 1 98.25 126 ALA B C 1
ATOM 2893 O O . ALA B 1 126 ? -4.672 31.969 17.875 1 98.25 126 ALA B O 1
ATOM 2894 N N . GLY B 1 127 ? -6.008 30.906 19.312 1 98.25 127 GLY B N 1
ATOM 2895 C CA . GLY B 1 127 ? -7.133 30.828 18.391 1 98.25 127 GLY B CA 1
ATOM 2896 C C . GLY B 1 127 ? -7.004 29.703 17.375 1 98.25 127 GLY B C 1
ATOM 2897 O O . GLY B 1 127 ? -7.684 29.719 16.344 1 98.25 127 GLY B O 1
ATOM 2898 N N . VAL B 1 128 ? -6.188 28.781 17.641 1 98.81 128 VAL B N 1
ATOM 2899 C CA . VAL B 1 128 ? -5.922 27.688 16.703 1 98.81 128 VAL B CA 1
ATOM 2900 C C . VAL B 1 128 ? -7.16 26.812 16.562 1 98.81 128 VAL B C 1
ATOM 2902 O O . VAL B 1 128 ? -7.648 26.266 17.562 1 98.81 128 VAL B O 1
ATOM 2905 N N . GLY B 1 129 ? -7.574 26.672 15.305 1 98.69 129 GLY B N 1
ATOM 2906 C CA . GLY B 1 129 ? -8.727 25.828 15.047 1 98.69 129 GLY B CA 1
ATOM 2907 C C . GLY B 1 129 ? -8.359 24.469 14.5 1 98.69 129 GLY B C 1
ATOM 2908 O O . GLY B 1 129 ? -9.156 23.516 14.57 1 98.69 129 GLY B O 1
ATOM 2909 N N . TYR B 1 130 ? -7.18 24.359 13.953 1 98.88 130 TYR B N 1
ATOM 2910 C CA . TYR B 1 130 ? -6.719 23.125 13.336 1 98.88 130 TYR B CA 1
ATOM 2911 C C . TYR B 1 130 ? -5.23 22.906 13.594 1 98.88 130 TYR B C 1
ATOM 2913 O O . TYR B 1 130 ? -4.469 23.859 13.703 1 98.88 130 TYR B O 1
ATOM 2921 N N . VAL B 1 131 ? -4.848 21.625 13.672 1 98.94 131 VAL B N 1
ATOM 2922 C CA . VAL B 1 131 ? -3.449 21.25 13.859 1 98.94 131 VAL B CA 1
ATOM 2923 C C . VAL B 1 131 ? -2.973 20.406 12.664 1 98.94 131 VAL B C 1
ATOM 2925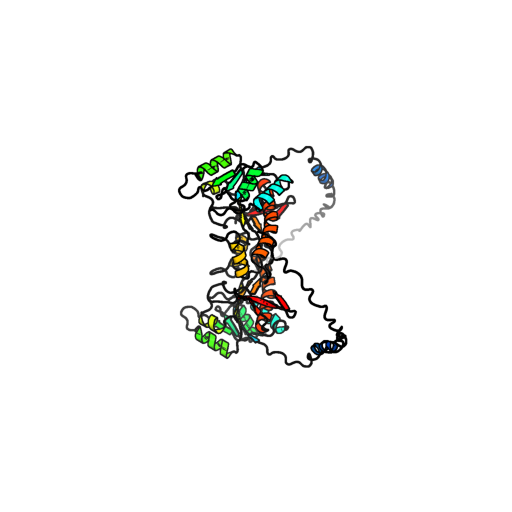 O O . VAL B 1 131 ? -3.641 19.453 12.266 1 98.94 131 VAL B O 1
ATOM 2928 N N . LEU B 1 132 ? -1.854 20.797 12.141 1 98.94 132 LEU B N 1
ATOM 2929 C CA . LEU B 1 132 ? -1.3 20.125 10.969 1 98.94 132 LEU B CA 1
ATOM 2930 C C . LEU B 1 132 ? 0.096 19.594 11.258 1 98.94 132 LEU B C 1
ATOM 2932 O O . LEU B 1 132 ? 1.006 20.359 11.586 1 98.94 132 LEU B O 1
ATOM 2936 N N . LEU B 1 133 ? 0.241 18.281 11.164 1 98.56 133 LEU B N 1
ATOM 2937 C CA . LEU B 1 133 ? 1.546 17.656 11.312 1 98.56 133 LEU B CA 1
ATOM 2938 C C . LEU B 1 133 ? 2.25 17.531 9.969 1 98.56 133 LEU B C 1
ATOM 2940 O O . LEU B 1 133 ? 1.744 16.875 9.055 1 98.56 133 LEU B O 1
ATOM 2944 N N . ALA B 1 134 ? 3.334 18.141 9.852 1 97.56 134 ALA B N 1
ATOM 2945 C CA . ALA B 1 134 ? 4.133 18.188 8.625 1 97.56 134 ALA B CA 1
ATOM 2946 C C . ALA B 1 134 ? 5.57 17.75 8.891 1 97.56 134 ALA B C 1
ATOM 2948 O O . ALA B 1 134 ? 6.496 18.562 8.789 1 97.56 134 ALA B O 1
ATOM 2949 N N . GLY B 1 135 ? 5.711 16.5 9.125 1 95.5 135 GLY B N 1
ATOM 2950 C CA . GLY B 1 135 ? 7.023 15.961 9.453 1 95.5 135 GLY B CA 1
ATOM 2951 C C . GLY B 1 135 ? 7.348 16.016 10.93 1 95.5 135 GLY B C 1
ATOM 2952 O O . GLY B 1 135 ? 8.492 16.266 11.312 1 95.5 135 GLY B O 1
ATOM 2953 N N . TYR B 1 136 ? 6.332 15.938 11.695 1 96.38 136 TYR B N 1
ATOM 2954 C CA . TYR B 1 136 ? 6.527 15.898 13.141 1 96.38 136 TYR B CA 1
ATOM 2955 C C . TYR B 1 136 ? 6.828 14.477 13.609 1 96.38 136 TYR B C 1
ATOM 2957 O O . TYR B 1 136 ? 6.086 13.539 13.297 1 96.38 136 TYR B O 1
ATOM 2965 N N . LEU B 1 137 ? 7.832 14.234 14.461 1 93.25 137 LEU B N 1
ATOM 2966 C CA . LEU B 1 137 ? 8.383 12.891 14.641 1 93.25 137 LEU B CA 1
ATOM 2967 C C . LEU B 1 137 ? 7.988 12.32 16 1 93.25 137 LEU B C 1
ATOM 2969 O O . LEU B 1 137 ? 8.406 11.219 16.359 1 93.25 137 LEU B O 1
ATOM 2973 N N . ARG B 1 138 ? 7.191 13.07 16.797 1 92.75 138 ARG B N 1
ATOM 2974 C CA . ARG B 1 138 ? 6.816 12.586 18.125 1 92.75 138 ARG B CA 1
ATOM 2975 C C . ARG B 1 138 ? 5.344 12.188 18.156 1 92.75 138 ARG B C 1
ATOM 2977 O O . ARG B 1 138 ? 4.539 12.68 17.375 1 92.75 138 ARG B O 1
ATOM 2984 N N . LEU B 1 139 ? 5.031 11.266 19.047 1 91.12 139 LEU B N 1
ATOM 2985 C CA . LEU B 1 139 ? 3.635 10.898 19.25 1 91.12 139 LEU B CA 1
ATOM 2986 C C . LEU B 1 139 ? 2.84 12.07 19.797 1 91.12 139 LEU B C 1
ATOM 2988 O O . LEU B 1 139 ? 3.316 12.781 20.688 1 91.12 139 LEU B O 1
ATOM 2992 N N . ILE B 1 140 ? 1.724 12.25 19.312 1 95.5 140 ILE B N 1
ATOM 2993 C CA . ILE B 1 140 ? 0.818 13.289 19.781 1 95.5 140 ILE B CA 1
ATOM 2994 C C . ILE B 1 140 ? 0.152 12.852 21.078 1 95.5 140 ILE B C 1
ATOM 2996 O O . ILE B 1 140 ? -0.384 11.742 21.172 1 95.5 140 ILE B O 1
ATOM 3000 N N . PRO B 1 141 ? 0.198 13.672 22.094 1 95.81 141 PRO B N 1
ATOM 3001 C CA . PRO B 1 141 ? -0.41 13.273 23.359 1 95.81 141 PRO B CA 1
ATOM 3002 C C . PRO B 1 141 ? -1.931 13.156 23.266 1 95.81 141 PRO B C 1
ATOM 3004 O O . PRO B 1 141 ? -2.568 13.906 22.531 1 95.81 141 PRO B O 1
ATOM 3007 N N . PRO B 1 142 ? -2.512 12.266 24.047 1 96.62 142 PRO B N 1
ATOM 3008 C CA . PRO B 1 142 ? -3.961 12.062 24.016 1 96.62 142 PRO B CA 1
ATOM 3009 C C . PRO B 1 142 ? -4.746 13.352 24.25 1 96.62 142 PRO B C 1
ATOM 3011 O O . PRO B 1 142 ? -5.84 13.523 23.703 1 96.62 142 PRO B O 1
ATOM 3014 N N . GLN B 1 143 ? -4.258 14.305 25.062 1 97.19 143 GLN B N 1
ATOM 3015 C CA . GLN B 1 143 ? -4.918 15.578 25.344 1 97.19 143 GLN B CA 1
ATOM 3016 C C . GLN B 1 143 ? -5.133 16.375 24.062 1 97.19 143 GLN B C 1
ATOM 3018 O O . GLN B 1 143 ? -6.203 16.953 23.859 1 97.19 143 GLN B O 1
ATOM 3023 N N . LEU B 1 144 ? -4.137 16.391 23.266 1 98 144 LEU B N 1
ATOM 3024 C CA . LEU B 1 144 ? -4.23 17.109 22 1 98 144 LEU B CA 1
ATOM 3025 C C . LEU B 1 144 ? -5.164 16.406 21.031 1 98 144 LEU B C 1
ATOM 3027 O O . LEU B 1 144 ? -5.934 17.062 20.312 1 98 144 LEU B O 1
ATOM 3031 N N . CYS B 1 145 ? -5.094 15.086 20.969 1 97.12 145 CYS B N 1
ATOM 3032 C CA . CYS B 1 145 ? -5.98 14.305 20.109 1 97.12 145 CYS B CA 1
ATOM 3033 C C . CYS B 1 145 ? -7.441 14.594 20.438 1 97.12 145 CYS B C 1
ATOM 3035 O O . CYS B 1 145 ? -8.258 14.758 19.531 1 97.12 145 CYS B O 1
ATOM 3037 N N . ARG B 1 146 ? -7.746 14.648 21.672 1 96.38 146 ARG B N 1
ATOM 3038 C CA . ARG B 1 146 ? -9.117 14.898 22.094 1 96.38 146 ARG B CA 1
ATOM 3039 C C . ARG B 1 146 ? -9.539 16.328 21.781 1 96.38 146 ARG B C 1
ATOM 3041 O O . ARG B 1 146 ? -10.664 16.578 21.344 1 96.38 146 ARG B O 1
ATOM 3048 N N . ALA B 1 147 ? -8.656 17.281 21.984 1 97.88 147 ALA B N 1
ATOM 3049 C CA . ALA B 1 147 ? -8.953 18.703 21.812 1 97.88 147 ALA B CA 1
ATOM 3050 C C . ALA B 1 147 ? -9.172 19.031 20.344 1 97.88 147 ALA B C 1
ATOM 3052 O O . ALA B 1 147 ? -9.93 19.953 20.016 1 97.88 147 ALA B O 1
ATOM 3053 N N . TYR B 1 148 ? -8.57 18.281 19.469 1 98.19 148 TYR B N 1
ATOM 3054 C CA . TYR B 1 148 ? -8.625 18.578 18.047 1 98.19 148 TYR B CA 1
ATOM 3055 C C . TYR B 1 148 ? -9.102 17.375 17.25 1 98.19 148 TYR B C 1
ATOM 3057 O O . TYR B 1 148 ? -8.586 17.094 16.172 1 98.19 148 TYR B O 1
ATOM 3065 N N . GLU B 1 149 ? -10.031 16.641 17.828 1 95.56 149 GLU B N 1
ATOM 3066 C CA . GLU B 1 149 ? -10.633 15.492 17.141 1 95.56 149 GLU B CA 1
ATOM 3067 C C . GLU B 1 149 ? -11.234 15.906 15.797 1 95.56 149 GLU B C 1
ATOM 3069 O O . GLU B 1 149 ? -11.961 16.906 15.719 1 95.56 149 GLU B O 1
ATOM 3074 N N . ASP B 1 150 ? -10.828 15.18 14.734 1 95.56 150 ASP B N 1
ATOM 3075 C CA . ASP B 1 150 ? -11.258 15.422 13.359 1 95.56 150 ASP B CA 1
ATOM 3076 C C . ASP B 1 150 ? -10.836 16.812 12.891 1 95.56 150 ASP B C 1
ATOM 3078 O O . ASP B 1 150 ? -11.469 17.391 12.008 1 95.56 150 ASP B O 1
ATOM 3082 N N . LYS B 1 151 ? -9.828 17.422 13.539 1 98.19 151 LYS B N 1
ATOM 3083 C CA . LYS B 1 151 ? -9.305 18.75 13.203 1 98.19 151 LYS B CA 1
ATOM 3084 C C . LYS B 1 151 ? -7.781 18.734 13.117 1 98.19 151 LYS B C 1
ATOM 3086 O O . LYS B 1 151 ? -7.145 19.797 13.117 1 98.19 151 LYS B O 1
ATOM 3091 N N . MET B 1 152 ? -7.23 17.578 13.133 1 98.69 152 MET B N 1
ATOM 3092 C CA . MET B 1 152 ? -5.781 17.391 13.047 1 98.69 152 MET B CA 1
ATOM 3093 C C . MET B 1 152 ? -5.418 16.453 11.898 1 98.69 152 MET B C 1
ATOM 3095 O O . MET B 1 152 ? -5.957 15.352 11.797 1 98.69 152 MET B O 1
ATOM 3099 N N . LEU B 1 153 ? -4.547 16.922 11.039 1 98.75 153 LEU B N 1
ATOM 3100 C CA . LEU B 1 153 ? -4.109 16.141 9.891 1 98.75 153 LEU B CA 1
ATOM 3101 C C . LEU B 1 153 ? -2.609 15.867 9.953 1 98.75 153 LEU B C 1
ATOM 3103 O O . LEU B 1 153 ? -1.854 16.672 10.516 1 98.75 153 LEU B O 1
ATOM 3107 N N . ASN B 1 154 ? -2.213 14.789 9.414 1 98.38 154 ASN B N 1
ATOM 3108 C CA . ASN B 1 154 ? -0.818 14.438 9.172 1 98.38 154 ASN B CA 1
ATOM 3109 C C . ASN B 1 154 ? -0.582 14.055 7.711 1 98.38 154 ASN B C 1
ATOM 3111 O O . ASN B 1 154 ? -1.487 13.555 7.043 1 98.38 154 ASN B O 1
ATOM 3115 N N . ILE B 1 155 ? 0.589 14.305 7.227 1 98.44 155 ILE B N 1
ATOM 3116 C CA . ILE B 1 155 ? 1.007 13.82 5.914 1 98.44 155 ILE B CA 1
ATOM 3117 C C . ILE B 1 155 ? 2.135 12.805 6.078 1 98.44 155 ILE B C 1
ATOM 3119 O O . ILE B 1 155 ? 3.119 13.062 6.773 1 98.44 155 ILE B O 1
ATOM 3123 N N . HIS B 1 156 ? 2.012 11.609 5.523 1 98.38 156 HIS B N 1
ATOM 3124 C CA . HIS B 1 156 ? 2.986 10.523 5.57 1 98.38 156 HIS B CA 1
ATOM 3125 C C . HIS B 1 156 ? 3.502 10.195 4.176 1 98.38 156 HIS B C 1
ATOM 3127 O O . HIS B 1 156 ? 2.721 10.078 3.229 1 98.38 156 HIS B O 1
ATOM 3133 N N . PRO B 1 157 ? 4.781 10.109 4.027 1 98.38 157 PRO B N 1
ATOM 3134 C CA . PRO B 1 157 ? 5.371 9.992 2.693 1 98.38 157 PRO B CA 1
ATOM 3135 C C . PRO B 1 157 ? 5.336 8.57 2.15 1 98.38 157 PRO B C 1
ATOM 3137 O O . PRO B 1 157 ? 6.316 8.109 1.559 1 98.38 157 PRO B O 1
ATOM 3140 N N . ALA B 1 158 ? 4.27 7.836 2.322 1 98.56 158 ALA B N 1
ATOM 3141 C CA . ALA B 1 158 ? 4.008 6.531 1.716 1 98.56 158 ALA B CA 1
ATOM 3142 C C . ALA B 1 158 ? 2.506 6.27 1.61 1 98.56 158 ALA B C 1
ATOM 3144 O O . ALA B 1 158 ? 1.697 7.035 2.139 1 98.56 158 ALA B O 1
ATOM 3145 N N . LEU B 1 159 ? 2.209 5.242 0.886 1 98.56 159 LEU B N 1
ATOM 3146 C CA . LEU B 1 159 ? 0.812 4.832 0.782 1 98.56 159 LEU B CA 1
ATOM 3147 C C . LEU B 1 159 ? 0.402 3.992 1.987 1 98.56 159 LEU B C 1
ATOM 3149 O O . LEU B 1 159 ? 0.485 2.762 1.951 1 98.56 159 LEU B O 1
ATOM 3153 N N . LEU B 1 160 ? -0.047 4.691 2.965 1 98.31 160 LEU B N 1
ATOM 3154 C CA . LEU B 1 160 ? -0.534 3.973 4.141 1 98.31 160 LEU B CA 1
ATOM 3155 C C . LEU B 1 160 ? -1.658 3.014 3.762 1 98.31 160 LEU B C 1
ATOM 3157 O O . LEU B 1 160 ? -2.422 3.281 2.83 1 98.31 160 LEU B O 1
ATOM 3161 N N . PRO B 1 161 ? -1.672 1.875 4.516 1 97.56 161 PRO B N 1
ATOM 3162 C CA . PRO B 1 161 ? -0.957 1.516 5.742 1 97.56 161 PRO B CA 1
ATOM 3163 C C . PRO B 1 161 ? 0.46 1.015 5.477 1 97.56 161 PRO B C 1
ATOM 3165 O O . PRO B 1 161 ? 1.229 0.794 6.418 1 97.56 161 PRO B O 1
ATOM 3168 N N . ALA B 1 162 ? 0.858 0.846 4.195 1 97.56 162 ALA B N 1
ATOM 3169 C CA . ALA B 1 162 ? 2.219 0.406 3.896 1 97.56 162 ALA B CA 1
ATOM 3170 C C . ALA B 1 162 ? 3.244 1.416 4.402 1 97.56 162 ALA B C 1
ATOM 3172 O O . ALA B 1 162 ? 3.076 2.625 4.227 1 97.56 162 ALA B O 1
ATOM 3173 N N . PHE B 1 163 ? 4.281 0.902 5.137 1 97.75 163 PHE B N 1
ATOM 3174 C CA . PHE B 1 163 ? 5.441 1.668 5.57 1 97.75 163 PHE B CA 1
ATOM 3175 C C . PHE B 1 163 ? 5.039 2.729 6.59 1 97.75 163 PHE B C 1
ATOM 3177 O O . PHE B 1 163 ? 5.555 3.848 6.566 1 97.75 163 PHE B O 1
ATOM 3184 N N . GLY B 1 164 ? 4.023 2.445 7.332 1 96.5 164 GLY B N 1
ATOM 3185 C CA . GLY B 1 164 ? 3.627 3.283 8.453 1 96.5 164 GLY B CA 1
ATOM 3186 C C . GLY B 1 164 ? 4.113 2.758 9.789 1 96.5 164 GLY B C 1
ATOM 3187 O O . GLY B 1 164 ? 4.781 1.727 9.852 1 96.5 164 GLY B O 1
ATOM 3188 N N . GLY B 1 165 ? 3.838 3.502 10.805 1 92.38 165 GLY B N 1
ATOM 3189 C CA . GLY B 1 165 ? 4.109 3.029 12.148 1 92.38 165 GLY B CA 1
ATOM 3190 C C . GLY B 1 165 ? 5.387 3.605 12.734 1 92.38 165 GLY B C 1
ATOM 3191 O O . GLY B 1 165 ? 6.035 4.453 12.117 1 92.38 165 GLY B O 1
ATOM 3192 N N . LYS B 1 166 ? 5.672 3.129 13.898 1 86.81 166 LYS B N 1
ATOM 3193 C CA . LYS B 1 166 ? 6.816 3.641 14.648 1 86.81 166 LYS B CA 1
ATOM 3194 C C . LYS B 1 166 ? 8.125 3.375 13.906 1 86.81 166 LYS B C 1
ATOM 3196 O O . LYS B 1 166 ? 8.352 2.264 13.422 1 86.81 166 LYS B O 1
ATOM 3201 N N . GLY B 1 167 ? 8.914 4.355 13.781 1 88.62 167 GLY B N 1
ATOM 3202 C CA . GLY B 1 167 ? 10.211 4.191 13.156 1 88.62 167 GLY B CA 1
ATOM 3203 C C . GLY B 1 167 ? 10.195 4.473 11.664 1 88.62 167 GLY B C 1
ATOM 3204 O O . GLY B 1 167 ? 11.25 4.574 11.031 1 88.62 167 GLY B O 1
ATOM 3205 N N . MET B 1 168 ? 9.055 4.621 11.148 1 93.44 168 MET B N 1
ATOM 3206 C CA . MET B 1 168 ? 8.914 4.895 9.719 1 93.44 168 MET B CA 1
ATOM 3207 C C . MET B 1 168 ? 8.695 6.383 9.461 1 93.44 168 MET B C 1
ATOM 3209 O O . MET B 1 168 ? 7.562 6.832 9.312 1 93.44 168 MET B O 1
ATOM 3213 N N . HIS B 1 169 ? 9.836 7.062 9.359 1 90.94 169 HIS B N 1
ATOM 3214 C CA . HIS B 1 169 ? 9.766 8.5 9.125 1 90.94 169 HIS B CA 1
ATOM 3215 C C . HIS B 1 169 ? 10.898 8.961 8.211 1 90.94 169 HIS B C 1
ATOM 3217 O O . HIS B 1 169 ? 11.906 8.266 8.062 1 90.94 169 HIS B O 1
ATOM 3223 N N . GLY B 1 170 ? 10.562 10.07 7.59 1 90.12 170 GLY B N 1
ATOM 3224 C CA . GLY B 1 170 ? 11.586 10.719 6.785 1 90.12 170 GLY B CA 1
ATOM 3225 C C . GLY B 1 170 ? 12.164 9.82 5.711 1 90.12 170 GLY B C 1
ATOM 3226 O O . GLY B 1 170 ? 11.43 9.141 4.996 1 90.12 170 GLY B O 1
ATOM 3227 N N . HIS B 1 171 ? 13.445 9.859 5.668 1 94.31 171 HIS B N 1
ATOM 3228 C CA . HIS B 1 171 ? 14.148 9.18 4.59 1 94.31 171 HIS B CA 1
ATOM 3229 C C . HIS B 1 171 ? 14.094 7.664 4.766 1 94.31 171 HIS B C 1
ATOM 3231 O O . HIS B 1 171 ? 14.234 6.918 3.795 1 94.31 171 HIS B O 1
ATOM 3237 N N . HIS B 1 172 ? 13.859 7.199 5.953 1 96.56 172 HIS B N 1
ATOM 3238 C CA . HIS B 1 172 ? 13.742 5.773 6.234 1 96.56 172 HIS B CA 1
ATOM 3239 C C . HIS B 1 172 ? 12.586 5.148 5.469 1 96.56 172 HIS B C 1
ATOM 3241 O O . HIS B 1 172 ? 12.664 3.998 5.031 1 96.56 172 HIS B O 1
ATOM 3247 N N . VAL B 1 173 ? 11.57 5.914 5.309 1 98.06 173 VAL B N 1
ATOM 3248 C CA . VAL B 1 173 ? 10.406 5.438 4.57 1 98.06 173 VAL B CA 1
ATOM 3249 C C . VAL B 1 173 ? 10.797 5.133 3.125 1 98.06 173 VAL B C 1
ATOM 3251 O O . VAL B 1 173 ? 10.477 4.062 2.604 1 98.06 173 VAL B O 1
ATOM 3254 N N . HIS B 1 174 ? 11.516 6.031 2.553 1 98.56 174 HIS B N 1
ATOM 3255 C CA . HIS B 1 174 ? 11.875 5.887 1.146 1 98.56 174 HIS B CA 1
ATOM 3256 C C . HIS B 1 174 ? 12.859 4.742 0.946 1 98.56 174 HIS B C 1
ATOM 3258 O O . HIS B 1 174 ? 12.82 4.047 -0.073 1 98.56 174 HIS B O 1
ATOM 3264 N N . GLU B 1 175 ? 13.773 4.598 1.896 1 98.31 175 GLU B N 1
ATOM 3265 C CA . GLU B 1 175 ? 14.672 3.447 1.868 1 98.31 175 GLU B CA 1
ATOM 3266 C C . GLU B 1 175 ? 13.891 2.135 1.92 1 98.31 175 GLU B C 1
ATOM 3268 O O . GLU B 1 175 ? 14.172 1.21 1.155 1 98.31 175 GLU B O 1
ATOM 3273 N N . ALA B 1 176 ? 12.93 2.066 2.801 1 98.06 176 ALA B N 1
ATOM 3274 C CA . ALA B 1 176 ? 12.102 0.87 2.939 1 98.06 176 ALA B CA 1
ATOM 3275 C C . ALA B 1 176 ? 11.312 0.602 1.665 1 98.06 176 ALA B C 1
ATOM 3277 O O . ALA B 1 176 ? 11.172 -0.549 1.245 1 98.06 176 ALA B O 1
ATOM 3278 N N . VAL B 1 177 ? 10.812 1.657 1.07 1 98.56 177 VAL B N 1
ATOM 3279 C CA . VAL B 1 177 ? 10.047 1.562 -0.165 1 98.56 177 VAL B CA 1
ATOM 3280 C C . VAL B 1 177 ? 10.898 0.931 -1.261 1 98.56 177 VAL B C 1
ATOM 3282 O O . VAL B 1 177 ? 10.492 -0.051 -1.887 1 98.56 177 VAL B O 1
ATOM 3285 N N . VAL B 1 178 ? 12.062 1.424 -1.401 1 98.06 178 VAL B N 1
ATOM 3286 C CA . VAL B 1 178 ? 12.953 0.945 -2.459 1 98.06 178 VAL B CA 1
ATOM 3287 C C . VAL B 1 178 ? 13.359 -0.5 -2.178 1 98.06 178 VAL B C 1
ATOM 3289 O O . VAL B 1 178 ? 13.289 -1.354 -3.064 1 98.06 178 VAL B O 1
ATOM 3292 N N . ALA B 1 179 ? 13.703 -0.745 -0.977 1 97.25 179 ALA B N 1
ATOM 3293 C CA . ALA B 1 179 ? 14.195 -2.064 -0.592 1 97.25 179 ALA B CA 1
ATOM 3294 C C . ALA B 1 179 ? 13.102 -3.119 -0.721 1 97.25 179 ALA B C 1
ATOM 3296 O O . ALA B 1 179 ? 13.391 -4.293 -0.975 1 97.25 179 ALA B O 1
ATOM 3297 N N . SER B 1 180 ? 11.898 -2.75 -0.621 1 97.06 180 SER B N 1
ATOM 3298 C CA . SER B 1 180 ? 10.773 -3.682 -0.62 1 97.06 180 SER B CA 1
ATOM 3299 C C . SER B 1 180 ? 10.438 -4.152 -2.033 1 97.06 180 SER B C 1
ATOM 3301 O O . SER B 1 180 ? 9.789 -5.184 -2.213 1 97.06 180 SER B O 1
ATOM 3303 N N . GLY B 1 181 ? 10.742 -3.312 -2.99 1 97.56 181 GLY B N 1
ATOM 3304 C CA . GLY B 1 181 ? 10.438 -3.65 -4.375 1 97.56 181 GLY B CA 1
ATOM 3305 C C . GLY B 1 181 ? 9.039 -3.254 -4.797 1 97.56 181 GLY B C 1
ATOM 3306 O O . GLY B 1 181 ? 8.586 -3.615 -5.883 1 97.56 181 GLY B O 1
ATOM 3307 N N . VAL B 1 182 ? 8.312 -2.541 -3.949 1 98.44 182 VAL B N 1
ATOM 3308 C CA . VAL B 1 182 ? 7 -2.055 -4.359 1 98.44 182 VAL B CA 1
ATOM 3309 C C . VAL B 1 182 ? 7.137 -1.196 -5.613 1 98.44 182 VAL B C 1
ATOM 3311 O O . VAL B 1 182 ? 8.172 -0.574 -5.84 1 98.44 182 VAL B O 1
ATOM 3314 N N . ARG B 1 183 ? 6.047 -1.162 -6.363 1 98.31 183 ARG B N 1
ATOM 3315 C CA . ARG B 1 183 ? 6.117 -0.453 -7.637 1 98.31 183 ARG B CA 1
ATOM 3316 C C . ARG B 1 183 ? 5.355 0.867 -7.574 1 98.31 183 ARG B C 1
ATOM 3318 O O . ARG B 1 183 ? 5.418 1.671 -8.508 1 98.31 183 ARG B O 1
ATOM 3325 N N . PHE B 1 184 ? 4.699 1.069 -6.445 1 98.44 184 PHE B N 1
ATOM 3326 C CA . PHE B 1 184 ? 3.947 2.301 -6.23 1 98.44 184 PHE B CA 1
ATOM 3327 C C . PHE B 1 184 ? 4.109 2.791 -4.797 1 98.44 184 PHE B C 1
ATOM 3329 O O . PHE B 1 184 ? 4.129 1.991 -3.861 1 98.44 184 PHE B O 1
ATOM 3336 N N . THR B 1 185 ? 4.223 4.059 -4.66 1 98.62 185 THR B N 1
ATOM 3337 C CA . THR B 1 185 ? 4.168 4.734 -3.369 1 98.62 185 THR B CA 1
ATOM 3338 C C . THR B 1 185 ? 3.592 6.137 -3.518 1 98.62 185 THR B C 1
ATOM 3340 O O . THR B 1 185 ? 2.961 6.453 -4.531 1 98.62 185 THR B O 1
ATOM 3343 N N . GLY B 1 186 ? 3.633 6.895 -2.5 1 98.62 186 GLY B N 1
ATOM 3344 C CA . GLY B 1 186 ? 3.113 8.258 -2.514 1 98.62 186 GLY B CA 1
ATOM 3345 C C . GLY B 1 186 ? 2.615 8.719 -1.157 1 98.62 186 GLY B C 1
ATOM 3346 O O . GLY B 1 186 ? 2.541 7.926 -0.214 1 98.62 186 GLY B O 1
ATOM 3347 N N . PRO B 1 187 ? 2.268 9.945 -1.138 1 98.69 187 PRO B N 1
ATOM 3348 C CA . PRO B 1 187 ? 1.893 10.5 0.165 1 98.69 187 PRO B CA 1
ATOM 3349 C C . PRO B 1 187 ? 0.454 10.172 0.555 1 98.69 187 PRO B C 1
ATOM 3351 O O . PRO B 1 187 ? -0.408 10.023 -0.316 1 98.69 187 PRO B O 1
ATOM 3354 N N . THR B 1 188 ? 0.24 10.086 1.85 1 98.75 188 THR B N 1
ATOM 3355 C CA . THR B 1 188 ? -1.071 9.938 2.473 1 98.75 188 THR B CA 1
ATOM 3356 C C . THR B 1 188 ? -1.346 11.094 3.436 1 98.75 188 THR B C 1
ATOM 3358 O O . THR B 1 188 ? -0.5 11.43 4.266 1 98.75 188 THR B O 1
ATOM 3361 N N . VAL B 1 189 ? -2.469 11.758 3.232 1 98.81 189 VAL B N 1
ATOM 3362 C CA . VAL B 1 189 ? -2.963 12.68 4.25 1 98.81 189 VAL B CA 1
ATOM 3363 C C . VAL B 1 189 ? -4.066 12.008 5.062 1 98.81 189 VAL B C 1
ATOM 3365 O O . VAL B 1 189 ? -5.02 11.469 4.5 1 98.81 189 VAL B O 1
ATOM 3368 N N . HIS B 1 190 ? -3.881 12.023 6.375 1 98.5 190 HIS B N 1
ATOM 3369 C CA . HIS B 1 190 ? -4.848 11.344 7.23 1 98.5 190 HIS B CA 1
ATOM 3370 C C . HIS B 1 190 ? -5.102 12.133 8.516 1 98.5 190 HIS B C 1
ATOM 3372 O O . HIS B 1 190 ? -4.273 12.945 8.922 1 98.5 190 HIS B O 1
ATOM 3378 N N . PHE B 1 191 ? -6.254 11.898 9.086 1 98.31 191 PHE B N 1
ATOM 3379 C CA . PHE B 1 191 ? -6.508 12.438 10.422 1 98.31 191 PHE B CA 1
ATOM 3380 C C . PHE B 1 191 ? -5.617 11.758 11.453 1 98.31 191 PHE B C 1
ATOM 3382 O O . PHE B 1 191 ? -5.133 10.648 11.234 1 98.31 191 PHE B O 1
ATOM 3389 N N . VAL B 1 192 ? -5.379 12.477 12.492 1 97.5 192 VAL B N 1
ATOM 3390 C CA . VAL B 1 192 ? -4.473 11.992 13.523 1 97.5 192 VAL B CA 1
ATOM 3391 C C . VAL B 1 192 ? -5.277 11.438 14.703 1 97.5 192 VAL B C 1
ATOM 3393 O O . VAL B 1 192 ? -6.273 12.031 15.117 1 97.5 192 VAL B O 1
ATOM 3396 N N . ASN B 1 193 ? -4.914 10.297 15.164 1 93.75 193 ASN B N 1
ATOM 3397 C CA . ASN B 1 193 ? -5.426 9.742 16.406 1 93.75 193 ASN B CA 1
ATOM 3398 C C . ASN B 1 193 ? -4.293 9.32 17.344 1 93.75 193 ASN B C 1
ATOM 3400 O O . ASN B 1 193 ? -3.168 9.805 17.219 1 93.75 193 ASN B O 1
ATOM 3404 N N . GLU B 1 194 ? -4.547 8.492 18.266 1 92 194 GLU B N 1
ATOM 3405 C CA . GLU B 1 194 ? -3.572 8.211 19.312 1 92 194 GLU B CA 1
ATOM 3406 C C . GLU B 1 194 ? -2.578 7.137 18.875 1 92 194 GLU B C 1
ATOM 3408 O O . GLU B 1 194 ? -1.706 6.738 19.656 1 92 194 GLU B O 1
ATOM 3413 N N . GLU B 1 195 ? -2.676 6.652 17.625 1 90.5 195 GLU B N 1
ATOM 3414 C CA . GLU B 1 195 ? -1.757 5.664 17.062 1 90.5 195 GLU B CA 1
ATOM 3415 C C . GLU B 1 195 ? -1.061 6.203 15.82 1 90.5 195 GLU B C 1
ATOM 3417 O O . GLU B 1 195 ? -1.682 6.883 15 1 90.5 195 GLU B O 1
ATOM 3422 N N . PHE B 1 196 ? 0.221 5.812 15.734 1 86.94 196 PHE B N 1
ATOM 3423 C CA . PHE B 1 196 ? 0.991 6.277 14.586 1 86.94 196 PHE B CA 1
ATOM 3424 C C . PHE B 1 196 ? 0.357 5.809 13.281 1 86.94 196 PHE B C 1
ATOM 3426 O O . PHE B 1 196 ? 0.182 4.605 13.07 1 86.94 196 PHE B O 1
ATOM 3433 N N . ASP B 1 197 ? -0.034 6.734 12.477 1 92.44 197 ASP B N 1
ATOM 3434 C CA . ASP B 1 197 ? -0.356 6.559 11.07 1 92.44 197 ASP B CA 1
ATOM 3435 C C . ASP B 1 197 ? -1.581 5.664 10.891 1 92.44 197 ASP B C 1
ATOM 3437 O O . ASP B 1 197 ? -1.728 4.996 9.867 1 92.44 197 ASP B O 1
ATOM 3441 N N . LYS B 1 198 ? -2.471 5.633 11.906 1 92.81 198 LYS B N 1
ATOM 3442 C CA . LYS B 1 198 ? -3.621 4.738 11.828 1 92.81 198 LYS B CA 1
ATOM 3443 C C . LYS B 1 198 ? -4.926 5.523 11.742 1 92.81 198 LYS B C 1
ATOM 3445 O O . LYS B 1 198 ? -6.012 4.938 11.742 1 92.81 198 LYS B O 1
ATOM 3450 N N . GLY B 1 199 ? -4.828 6.824 11.727 1 95.44 199 GLY B N 1
ATOM 3451 C CA . GLY B 1 199 ? -6.039 7.613 11.562 1 95.44 199 GLY B CA 1
ATOM 3452 C C . GLY B 1 199 ? -6.664 7.477 10.188 1 95.44 199 GLY B C 1
ATOM 3453 O O . GLY B 1 199 ? -6.055 6.918 9.273 1 95.44 199 GLY B O 1
ATOM 3454 N N . LYS B 1 200 ? -7.836 7.984 10.062 1 96.88 200 LYS B N 1
ATOM 3455 C CA . LYS B 1 200 ? -8.625 7.828 8.836 1 96.88 200 LYS B CA 1
ATOM 3456 C C . LYS B 1 200 ? -7.977 8.57 7.668 1 96.88 200 LYS B C 1
ATOM 3458 O O . LYS B 1 200 ? -7.617 9.742 7.793 1 96.88 200 LYS B O 1
ATOM 3463 N N . ILE B 1 201 ? -7.867 7.918 6.566 1 98.31 201 ILE B N 1
ATOM 3464 C CA . ILE B 1 201 ? -7.219 8.453 5.375 1 98.31 201 ILE B CA 1
ATOM 3465 C C . ILE B 1 201 ? -8.164 9.422 4.66 1 98.31 201 ILE B C 1
ATOM 3467 O O . ILE B 1 201 ? -9.32 9.086 4.406 1 98.31 201 ILE B O 1
ATOM 3471 N N . VAL B 1 202 ? -7.645 10.594 4.312 1 98.38 202 VAL B N 1
ATOM 3472 C CA . VAL B 1 202 ? -8.453 11.602 3.637 1 98.38 202 VAL B CA 1
ATOM 3473 C C . VAL B 1 202 ? -8.117 11.625 2.146 1 98.38 202 VAL B C 1
ATOM 3475 O O . VAL B 1 202 ? -9.008 11.758 1.306 1 98.38 202 VAL B O 1
ATOM 3478 N N . ALA B 1 203 ? -6.852 11.492 1.85 1 98.44 203 ALA B N 1
ATOM 3479 C CA . ALA B 1 203 ? -6.406 11.555 0.459 1 98.44 203 ALA B CA 1
ATOM 3480 C C . ALA B 1 203 ? -5.066 10.844 0.283 1 98.44 203 ALA B C 1
ATOM 3482 O O . ALA B 1 203 ? -4.262 10.789 1.216 1 98.44 203 ALA B O 1
ATOM 3483 N N . GLN B 1 204 ? -4.855 10.352 -0.877 1 98.62 204 GLN B N 1
ATOM 3484 C CA . GLN B 1 204 ? -3.586 9.781 -1.311 1 98.62 204 GLN B CA 1
ATOM 3485 C C . GLN B 1 204 ? -3.271 10.164 -2.754 1 98.62 204 GLN B C 1
ATOM 3487 O O . GLN B 1 204 ? -4.18 10.438 -3.539 1 98.62 204 GLN B O 1
ATOM 3492 N N . ARG B 1 205 ? -2.043 10.281 -3 1 98.44 205 ARG B N 1
ATOM 3493 C CA . ARG B 1 205 ? -1.507 10.328 -4.355 1 98.44 205 ARG B CA 1
ATOM 3494 C C . ARG B 1 205 ? -0.47 9.234 -4.574 1 98.44 205 ARG B C 1
ATOM 3496 O O . ARG B 1 205 ? 0.005 8.625 -3.615 1 98.44 205 ARG B O 1
ATOM 3503 N N . HIS B 1 206 ? -0.222 8.93 -5.891 1 97.75 206 HIS B N 1
ATOM 3504 C CA . HIS B 1 206 ? 0.735 7.855 -6.109 1 97.75 206 HIS B CA 1
ATOM 3505 C C . HIS B 1 206 ? 1.807 8.266 -7.113 1 97.75 206 HIS B C 1
ATOM 3507 O O . HIS B 1 206 ? 1.587 9.164 -7.93 1 97.75 206 HIS B O 1
ATOM 3513 N N . VAL B 1 207 ? 2.912 7.633 -6.988 1 98 207 VAL B N 1
ATOM 3514 C CA . VAL B 1 207 ? 3.982 7.688 -7.98 1 98 207 VAL B CA 1
ATOM 3515 C C . VAL B 1 207 ? 4.535 6.281 -8.219 1 98 207 VAL B C 1
ATOM 3517 O O . VAL B 1 207 ? 4.516 5.441 -7.312 1 98 207 VAL B O 1
ATOM 3520 N N . ARG B 1 208 ? 4.996 6.059 -9.398 1 97.62 208 ARG B N 1
ATOM 3521 C CA . ARG B 1 208 ? 5.656 4.797 -9.711 1 97.62 208 ARG B CA 1
ATOM 3522 C C . ARG B 1 208 ? 7.062 4.75 -9.125 1 97.62 208 ARG B C 1
ATOM 3524 O O . ARG B 1 208 ? 7.758 5.766 -9.094 1 97.62 208 ARG B O 1
ATOM 3531 N N . VAL B 1 209 ? 7.441 3.592 -8.648 1 98.06 209 VAL B N 1
ATOM 3532 C CA . VAL B 1 209 ? 8.82 3.328 -8.242 1 98.06 209 VAL B CA 1
ATOM 3533 C C . VAL B 1 209 ? 9.531 2.508 -9.312 1 98.06 209 VAL B C 1
ATOM 3535 O O . VAL B 1 209 ? 9.258 1.315 -9.477 1 98.06 209 VAL B O 1
ATOM 3538 N N . ALA B 1 210 ? 10.414 3.127 -10 1 95.38 210 ALA B N 1
ATOM 3539 C CA . ALA B 1 210 ? 11.164 2.424 -11.039 1 95.38 210 ALA B CA 1
ATOM 3540 C C . ALA B 1 210 ? 12.219 1.509 -10.43 1 95.38 210 ALA B C 1
ATOM 3542 O O . ALA B 1 210 ? 12.742 1.783 -9.352 1 95.38 210 ALA B O 1
ATOM 3543 N N . PRO B 1 211 ? 12.586 0.452 -11.164 1 92.56 211 PRO B N 1
ATOM 3544 C CA . PRO B 1 211 ? 13.594 -0.474 -10.648 1 92.56 211 PRO B CA 1
ATOM 3545 C C . PRO B 1 211 ? 14.922 0.213 -10.352 1 92.56 211 PRO B C 1
ATOM 3547 O O . PRO B 1 211 ? 15.672 -0.238 -9.477 1 92.56 211 PRO B O 1
ATOM 3550 N N . SER B 1 212 ? 15.164 1.285 -11.008 1 93.56 212 SER B N 1
ATOM 3551 C CA . SER B 1 212 ? 16.453 1.945 -10.875 1 93.56 212 SER B CA 1
ATOM 3552 C C . SER B 1 212 ? 16.391 3.107 -9.891 1 93.56 212 SER B C 1
ATOM 3554 O O . SER B 1 212 ? 17.406 3.742 -9.594 1 93.56 212 SER B O 1
ATOM 3556 N N . ASP B 1 213 ? 15.258 3.393 -9.367 1 96.94 213 ASP B N 1
ATOM 3557 C CA . ASP B 1 213 ? 15.109 4.531 -8.469 1 96.94 213 ASP B CA 1
ATOM 3558 C C . ASP B 1 213 ? 15.914 4.332 -7.188 1 96.94 213 ASP B C 1
ATOM 3560 O O . ASP B 1 213 ? 15.93 3.234 -6.625 1 96.94 213 ASP B O 1
ATOM 3564 N N . THR B 1 214 ? 16.594 5.371 -6.75 1 97.69 214 THR B N 1
ATOM 3565 C CA . THR B 1 214 ? 17.188 5.426 -5.418 1 97.69 214 THR B CA 1
ATOM 3566 C C . THR B 1 214 ? 16.188 5.988 -4.406 1 97.69 214 THR B C 1
ATOM 3568 O O . THR B 1 214 ? 15.18 6.578 -4.785 1 97.69 214 THR B O 1
ATOM 3571 N N . PRO B 1 215 ? 16.484 5.805 -3.131 1 98.25 215 PRO B N 1
ATOM 3572 C CA . PRO B 1 215 ? 15.625 6.449 -2.127 1 98.25 215 PRO B CA 1
ATOM 3573 C C . PRO B 1 215 ? 15.516 7.957 -2.33 1 98.25 215 PRO B C 1
ATOM 3575 O O . PRO B 1 215 ? 14.445 8.531 -2.107 1 98.25 215 PRO B O 1
ATOM 3578 N N . ASP B 1 216 ? 16.531 8.594 -2.748 1 98.62 216 ASP B N 1
ATOM 3579 C CA . ASP B 1 216 ? 16.5 10.031 -2.996 1 98.62 216 ASP B CA 1
ATOM 3580 C C . ASP B 1 216 ? 15.547 10.375 -4.145 1 98.62 216 ASP B C 1
ATOM 3582 O O . ASP B 1 216 ? 14.844 11.383 -4.098 1 98.62 216 ASP B O 1
ATOM 3586 N N . ASP B 1 217 ? 15.586 9.523 -5.219 1 98.5 217 ASP B N 1
ATOM 3587 C CA . ASP B 1 217 ? 14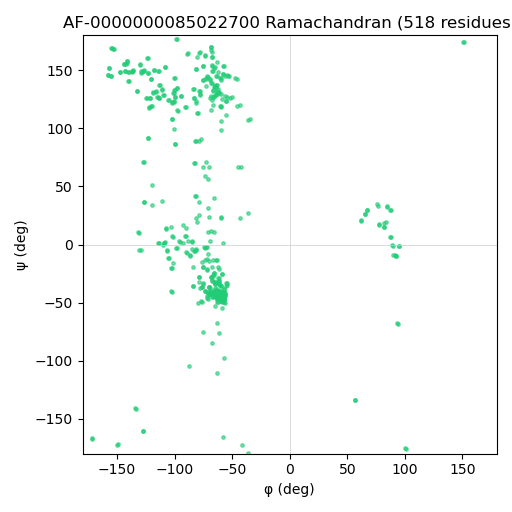.656 9.719 -6.332 1 98.5 217 ASP B CA 1
ATOM 3588 C C . ASP B 1 217 ? 13.211 9.617 -5.863 1 98.5 217 ASP B C 1
ATOM 3590 O O . ASP B 1 217 ? 12.383 10.469 -6.203 1 98.5 217 ASP B O 1
ATOM 3594 N N . VAL B 1 218 ? 12.961 8.617 -5.066 1 98.56 218 VAL B N 1
ATOM 3595 C CA . VAL B 1 218 ? 11.617 8.391 -4.547 1 98.56 218 VAL B CA 1
ATOM 3596 C C . VAL B 1 218 ? 11.203 9.562 -3.654 1 98.56 218 VAL B C 1
ATOM 3598 O O . VAL B 1 218 ? 10.094 10.078 -3.773 1 98.56 218 VAL B O 1
ATOM 3601 N N . ALA B 1 219 ? 12.117 9.984 -2.811 1 98.31 219 ALA B N 1
ATOM 3602 C CA . ALA B 1 219 ? 11.859 11.094 -1.897 1 98.31 219 ALA B CA 1
ATOM 3603 C C . ALA B 1 219 ? 11.461 12.352 -2.664 1 98.31 219 ALA B C 1
ATOM 3605 O O . ALA B 1 219 ? 10.5 13.031 -2.303 1 98.31 219 ALA B O 1
ATOM 3606 N N . ALA B 1 220 ? 12.18 12.641 -3.686 1 98.12 220 ALA B N 1
ATOM 3607 C CA . ALA B 1 220 ? 11.922 13.844 -4.477 1 98.12 220 ALA B CA 1
ATOM 3608 C C . ALA B 1 220 ? 10.555 13.773 -5.152 1 98.12 220 ALA B C 1
ATOM 3610 O O . ALA B 1 220 ? 9.812 14.758 -5.152 1 98.12 220 ALA B O 1
ATOM 3611 N N . ASN B 1 221 ? 10.25 12.633 -5.742 1 98.12 221 ASN B N 1
ATOM 3612 C CA . ASN B 1 221 ? 8.969 12.445 -6.418 1 98.12 221 ASN B CA 1
ATOM 3613 C C . ASN B 1 221 ? 7.805 12.547 -5.441 1 98.12 221 ASN B C 1
ATOM 3615 O O . ASN B 1 221 ? 6.781 13.164 -5.75 1 98.12 221 ASN B O 1
ATOM 3619 N N . VAL B 1 222 ? 7.953 11.969 -4.27 1 98.5 222 VAL B N 1
ATOM 3620 C CA . VAL B 1 222 ? 6.902 11.977 -3.262 1 98.5 222 VAL B CA 1
ATOM 3621 C C . VAL B 1 222 ? 6.715 13.383 -2.711 1 98.5 222 VAL B C 1
ATOM 3623 O O . VAL B 1 222 ? 5.582 13.836 -2.52 1 98.5 222 VAL B O 1
ATOM 3626 N N . LEU B 1 223 ? 7.805 14.062 -2.457 1 97.75 223 LEU B N 1
ATOM 3627 C CA . LEU B 1 223 ? 7.754 15.398 -1.879 1 97.75 223 LEU B CA 1
ATOM 3628 C C . LEU B 1 223 ? 6.961 16.359 -2.771 1 97.75 223 LEU B C 1
ATOM 3630 O O . LEU B 1 223 ? 6.176 17.156 -2.279 1 97.75 223 LEU B O 1
ATOM 3634 N N . ARG B 1 224 ? 7.152 16.266 -4.062 1 97.56 224 ARG B N 1
ATOM 3635 C CA . ARG B 1 224 ? 6.414 17.094 -5 1 97.56 224 ARG B CA 1
ATOM 3636 C C . ARG B 1 224 ? 4.91 16.906 -4.84 1 97.56 224 ARG B C 1
ATOM 3638 O O . ARG B 1 224 ? 4.148 17.875 -4.816 1 97.56 224 ARG B O 1
ATOM 3645 N N . LEU B 1 225 ? 4.539 15.695 -4.652 1 98.38 225 LEU B N 1
ATOM 3646 C CA . LEU B 1 225 ? 3.121 15.383 -4.508 1 98.38 225 LEU B CA 1
ATOM 3647 C C . LEU B 1 225 ? 2.611 15.789 -3.129 1 98.38 225 LEU B C 1
ATOM 3649 O O . LEU B 1 225 ? 1.45 16.172 -2.982 1 98.38 225 LEU B O 1
ATOM 3653 N N . GLU B 1 226 ? 3.469 15.688 -2.123 1 98.38 226 GLU B N 1
ATOM 3654 C CA . GLU B 1 226 ? 3.094 16.094 -0.772 1 98.38 226 GLU B CA 1
ATOM 3655 C C . GLU B 1 226 ? 2.641 17.547 -0.738 1 98.38 226 GLU B C 1
ATOM 3657 O O . GLU B 1 226 ? 1.614 17.875 -0.134 1 98.38 226 GLU B O 1
ATOM 3662 N N . HIS B 1 227 ? 3.41 18.391 -1.366 1 97.94 227 HIS B N 1
ATOM 3663 C CA . HIS B 1 227 ? 3.119 19.812 -1.377 1 97.94 227 HIS B CA 1
ATOM 3664 C C . HIS B 1 227 ? 1.73 20.094 -1.941 1 97.94 227 HIS B C 1
ATOM 3666 O O . HIS B 1 227 ? 0.986 20.906 -1.397 1 97.94 227 HIS B O 1
ATOM 3672 N N . GLU B 1 228 ? 1.398 19.375 -2.893 1 97.44 228 GLU B N 1
ATOM 3673 C CA . GLU B 1 228 ? 0.122 19.562 -3.574 1 97.44 228 GLU B CA 1
ATOM 3674 C C . GLU B 1 228 ? -1.033 19 -2.758 1 97.44 228 GLU B C 1
ATOM 3676 O O . GLU B 1 228 ? -2.006 19.703 -2.471 1 97.44 228 GLU B O 1
ATOM 3681 N N . VAL B 1 229 ? -0.875 17.812 -2.324 1 98.5 229 VAL B N 1
ATOM 3682 C CA . VAL B 1 229 ? -2.016 17.109 -1.744 1 98.5 229 VAL B CA 1
ATOM 3683 C C . VAL B 1 229 ? -2.279 17.641 -0.333 1 98.5 229 VAL B C 1
ATOM 3685 O O . VAL B 1 229 ? -3.432 17.719 0.099 1 98.5 229 VAL B O 1
ATOM 3688 N N . PHE B 1 230 ? -1.241 17.969 0.404 1 98.75 230 PHE B N 1
ATOM 3689 C CA . PHE B 1 230 ? -1.449 18.453 1.764 1 98.75 230 PHE B CA 1
ATOM 3690 C C . PHE B 1 230 ? -2.236 19.766 1.759 1 98.75 230 PHE B C 1
ATOM 3692 O O . PHE B 1 230 ? -3.227 19.891 2.479 1 98.75 230 PHE B O 1
ATOM 3699 N N . SER B 1 231 ? -1.812 20.688 0.899 1 98.56 231 SER B N 1
ATOM 3700 C CA . SER B 1 231 ? -2.514 21.953 0.774 1 98.56 231 SER B CA 1
ATOM 3701 C C . SER B 1 231 ? -3.959 21.75 0.335 1 98.56 231 SER B C 1
ATOM 3703 O O . SER B 1 231 ? -4.867 22.422 0.838 1 98.56 231 SER B O 1
ATOM 3705 N N . HIS B 1 232 ? -4.109 20.828 -0.565 1 98 232 HIS B N 1
ATOM 3706 C CA . HIS B 1 232 ? -5.441 20.531 -1.071 1 98 232 HIS B CA 1
ATOM 3707 C C . HIS B 1 232 ? -6.363 20.062 0.051 1 98 232 HIS B C 1
ATOM 3709 O O . HIS B 1 232 ? -7.484 20.562 0.188 1 98 232 HIS B O 1
ATOM 3715 N N . VAL B 1 233 ? -5.895 19.188 0.895 1 98.56 233 VAL B N 1
ATOM 3716 C CA . VAL B 1 233 ? -6.703 18.609 1.961 1 98.56 233 VAL B CA 1
ATOM 3717 C C . VAL B 1 233 ? -6.93 19.641 3.059 1 98.56 233 VAL B C 1
ATOM 3719 O O . VAL B 1 233 ? -8.031 19.75 3.611 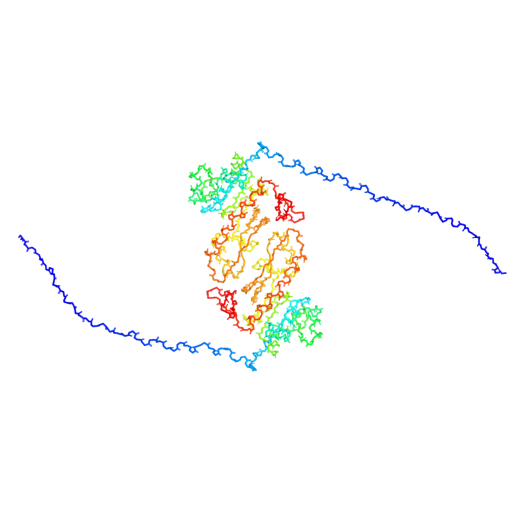1 98.56 233 VAL B O 1
ATOM 3722 N N . VAL B 1 234 ? -5.918 20.406 3.373 1 98.75 234 VAL B N 1
ATOM 3723 C CA . VAL B 1 234 ? -6.051 21.438 4.387 1 98.75 234 VAL B CA 1
ATOM 3724 C C . VAL B 1 234 ? -7.098 22.469 3.945 1 98.75 234 VAL B C 1
ATOM 3726 O O . VAL B 1 234 ? -7.914 22.922 4.75 1 98.75 234 VAL B O 1
ATOM 3729 N N . SER B 1 235 ? -7.07 22.828 2.662 1 98.38 235 SER B N 1
ATOM 3730 C CA . SER B 1 235 ? -8.086 23.734 2.135 1 98.38 235 SER B CA 1
ATOM 3731 C C . SER B 1 235 ? -9.492 23.188 2.354 1 98.38 235 SER B C 1
ATOM 3733 O O . SER B 1 235 ? -10.375 23.906 2.816 1 98.38 235 SER B O 1
ATOM 3735 N N . ALA B 1 236 ? -9.664 21.922 2.045 1 98 236 ALA B N 1
ATOM 3736 C CA . ALA B 1 236 ? -10.961 21.297 2.24 1 98 236 ALA B CA 1
ATOM 3737 C C . ALA B 1 236 ? -11.359 21.297 3.715 1 98 236 ALA B C 1
ATOM 3739 O O . ALA B 1 236 ? -12.523 21.531 4.051 1 98 236 ALA B O 1
ATOM 3740 N N . LEU B 1 237 ? -10.398 21.047 4.566 1 98.38 237 LEU B N 1
ATOM 3741 C CA . LEU B 1 237 ? -10.641 20.984 6.004 1 98.38 237 LEU B CA 1
ATOM 3742 C C . LEU B 1 237 ? -11.117 22.328 6.527 1 98.38 237 LEU B C 1
ATOM 3744 O O . LEU B 1 237 ? -12.164 22.422 7.176 1 98.38 237 LEU B O 1
ATOM 3748 N N . VAL B 1 238 ? -10.414 23.406 6.195 1 98.06 238 VAL B N 1
ATOM 3749 C CA . VAL B 1 238 ? -10.703 24.703 6.777 1 98.06 238 VAL B CA 1
ATOM 3750 C C . VAL B 1 238 ? -11.969 25.281 6.148 1 98.06 238 VAL B C 1
ATOM 3752 O O . VAL B 1 238 ? -12.633 26.141 6.738 1 98.06 238 VAL B O 1
ATOM 3755 N N . ASP B 1 239 ? -12.328 24.75 4.973 1 96.75 239 ASP B N 1
ATOM 3756 C CA . ASP B 1 239 ? -13.539 25.203 4.289 1 96.75 239 ASP B CA 1
ATOM 3757 C C . ASP B 1 239 ? -14.75 24.375 4.719 1 96.75 239 ASP B C 1
ATOM 3759 O O . ASP B 1 239 ? -15.875 24.641 4.285 1 96.75 239 ASP B O 1
ATOM 3763 N N . GLY B 1 240 ? -14.539 23.359 5.473 1 96.44 240 GLY B N 1
ATOM 3764 C CA . GLY B 1 240 ? -15.633 22.516 5.926 1 96.44 240 GLY B CA 1
ATOM 3765 C C . GLY B 1 240 ? -16.156 21.594 4.852 1 96.44 240 GLY B C 1
ATOM 3766 O O . GLY B 1 240 ? -17.359 21.297 4.805 1 96.44 240 GLY B O 1
ATOM 3767 N N . ARG B 1 241 ? -15.266 21.125 3.996 1 97.12 241 ARG B N 1
ATOM 3768 C CA . ARG B 1 241 ? -15.695 20.328 2.844 1 97.12 241 ARG B CA 1
ATOM 3769 C C . ARG B 1 241 ? -15.344 18.859 3.023 1 97.12 241 ARG B C 1
ATOM 3771 O O . ARG B 1 241 ? -15.305 18.109 2.051 1 97.12 241 ARG B O 1
ATOM 3778 N N . ILE B 1 242 ? -14.992 18.438 4.195 1 97.56 242 ILE B N 1
ATOM 3779 C CA . ILE B 1 242 ? -14.75 17.016 4.469 1 97.56 242 ILE B CA 1
ATOM 3780 C C . ILE B 1 242 ? -15.961 16.406 5.168 1 97.56 242 ILE B C 1
ATOM 3782 O O . ILE B 1 242 ? -16.406 16.906 6.203 1 97.56 242 ILE B O 1
ATOM 3786 N N . ARG B 1 243 ? -16.484 15.414 4.586 1 96.31 243 ARG B N 1
ATOM 3787 C CA . ARG B 1 243 ? -17.578 14.641 5.152 1 96.31 243 ARG B CA 1
ATOM 3788 C C . ARG B 1 243 ? -17.125 13.219 5.48 1 96.31 243 ARG B C 1
ATOM 3790 O O . ARG B 1 243 ? -16.266 12.664 4.805 1 96.31 243 ARG B O 1
ATOM 3797 N N . PHE B 1 244 ? -17.734 12.656 6.492 1 96.06 244 PHE B N 1
ATOM 3798 C CA . PHE B 1 244 ? -17.422 11.281 6.867 1 96.06 244 PHE B CA 1
ATOM 3799 C C . PHE B 1 244 ? -18.5 10.336 6.383 1 96.06 244 PHE B C 1
ATOM 3801 O O . PHE B 1 244 ? -19.688 10.539 6.66 1 96.06 244 PHE B O 1
ATOM 3808 N N . ARG B 1 245 ? -18.078 9.422 5.613 1 94.25 245 ARG B N 1
ATOM 3809 C CA . ARG B 1 245 ? -19 8.43 5.062 1 94.25 245 ARG B CA 1
ATOM 3810 C C . ARG B 1 245 ? -19.688 7.652 6.172 1 94.25 245 ARG B C 1
ATOM 3812 O O . ARG B 1 245 ? -19.062 7.27 7.156 1 94.25 245 ARG B O 1
ATOM 3819 N N . ASP B 1 246 ? -20.984 7.344 5.977 1 92.5 246 ASP B N 1
ATOM 3820 C CA . ASP B 1 246 ? -21.75 6.574 6.953 1 92.5 246 ASP B CA 1
ATOM 3821 C C . ASP B 1 246 ? -21.172 5.164 7.109 1 92.5 246 ASP B C 1
ATOM 3823 O O . ASP B 1 246 ? -20.781 4.535 6.125 1 92.5 246 ASP B O 1
ATOM 3827 N N . GLY B 1 247 ? -21.234 4.641 8.359 1 92.38 247 GLY B N 1
ATOM 3828 C CA . GLY B 1 247 ? -20.828 3.266 8.602 1 92.38 247 GLY B CA 1
ATOM 3829 C C . GLY B 1 247 ? -19.375 3.139 9.016 1 92.38 247 GLY B C 1
ATOM 3830 O O . GLY B 1 247 ? -19.078 3.066 10.211 1 92.38 247 GLY B O 1
ATOM 3831 N N . ASP B 1 248 ? -18.453 3.465 8.031 1 93.38 248 ASP B N 1
ATOM 3832 C CA . ASP B 1 248 ? -17.047 3.203 8.336 1 93.38 248 ASP B CA 1
ATOM 3833 C C . ASP B 1 248 ? -16.297 4.5 8.656 1 93.38 248 ASP B C 1
ATOM 3835 O O . ASP B 1 248 ? -15.148 4.469 9.086 1 93.38 248 ASP B O 1
ATOM 3839 N N . GLY B 1 249 ? -16.922 5.668 8.391 1 95.62 249 GLY B N 1
ATOM 3840 C CA . GLY B 1 249 ? -16.375 6.945 8.805 1 95.62 249 GLY B CA 1
ATOM 3841 C C . GLY B 1 249 ? -15.234 7.418 7.914 1 95.62 249 GLY B C 1
ATOM 3842 O O . GLY B 1 249 ? -14.477 8.32 8.289 1 95.62 249 GLY B O 1
ATOM 3843 N N . VAL B 1 250 ? -15.117 6.852 6.711 1 96.19 250 VAL B N 1
ATOM 3844 C CA . VAL B 1 250 ? -14.07 7.277 5.785 1 96.19 250 VAL B CA 1
ATOM 3845 C C . VAL B 1 250 ? -14.328 8.711 5.34 1 96.19 250 VAL B C 1
ATOM 3847 O O . VAL B 1 250 ? -15.43 9.039 4.883 1 96.19 250 VAL B O 1
ATOM 3850 N N . PRO B 1 251 ? -13.336 9.547 5.5 1 97.62 251 PRO B N 1
ATOM 3851 C CA . PRO B 1 251 ? -13.523 10.93 5.07 1 97.62 251 PRO B CA 1
ATOM 3852 C C . PRO B 1 251 ? -13.516 11.086 3.551 1 97.62 251 PRO B C 1
ATOM 3854 O O . PRO B 1 251 ? -12.758 10.398 2.861 1 97.62 251 PRO B O 1
ATOM 3857 N N . VAL B 1 252 ? -14.359 11.961 3.123 1 96.94 252 VAL B N 1
ATOM 3858 C CA . VAL B 1 252 ? -14.477 12.273 1.703 1 96.94 252 VAL B CA 1
ATOM 3859 C C . VAL B 1 252 ? -14.484 13.789 1.507 1 96.94 252 VAL B C 1
ATOM 3861 O O . VAL B 1 252 ? -15.125 14.516 2.273 1 96.94 252 VAL B O 1
ATOM 3864 N N . ILE B 1 253 ? -13.688 14.227 0.581 1 97.38 253 ILE B N 1
ATOM 3865 C CA . ILE B 1 253 ? -13.688 15.648 0.243 1 97.38 253 ILE B CA 1
ATOM 3866 C C . ILE B 1 253 ? -14.82 15.945 -0.743 1 97.38 253 ILE B C 1
ATOM 3868 O O . ILE B 1 253 ? -14.938 15.289 -1.778 1 97.38 253 ILE B O 1
ATOM 3872 N N . VAL B 1 254 ? -15.594 16.844 -0.408 1 94.5 254 VAL B N 1
ATOM 3873 C CA . VAL B 1 254 ? -16.703 17.234 -1.265 1 94.5 254 VAL B CA 1
ATOM 3874 C C . VAL B 1 254 ? -16.312 18.469 -2.08 1 94.5 254 VAL B C 1
ATOM 3876 O O . VAL B 1 254 ? -15.977 19.516 -1.517 1 94.5 254 VAL B O 1
ATOM 3879 N N . GLY B 1 255 ? -16.266 18.219 -3.395 1 88.88 255 GLY B N 1
ATOM 3880 C CA . GLY B 1 255 ? -15.961 19.328 -4.27 1 88.88 255 GLY B CA 1
ATOM 3881 C C . GLY B 1 255 ? -17.062 20.375 -4.309 1 88.88 255 GLY B C 1
ATOM 3882 O O . GLY B 1 255 ? -18.172 20.141 -3.85 1 88.88 255 GLY B O 1
ATOM 3883 N N . GLU B 1 256 ? -16.688 21.484 -4.844 1 79.25 256 GLU B N 1
ATOM 3884 C CA . GLU B 1 256 ? -17.672 22.562 -4.98 1 79.25 256 GLU B CA 1
ATOM 3885 C C . GLU B 1 256 ? -18.828 22.125 -5.875 1 79.25 256 GLU B C 1
ATOM 3887 O O . GLU B 1 256 ? -19.969 22.562 -5.68 1 79.25 256 GLU B O 1
ATOM 3892 N N . ASP B 1 257 ? -18.484 21.188 -6.824 1 77.81 257 ASP B N 1
ATOM 3893 C CA . ASP B 1 257 ? -19.5 20.703 -7.75 1 77.81 257 ASP B CA 1
ATOM 3894 C C . ASP B 1 257 ? -20.203 19.469 -7.195 1 77.81 257 ASP B C 1
ATOM 3896 O O . ASP B 1 257 ? -21 18.844 -7.887 1 77.81 257 ASP B O 1
ATOM 3900 N N . GLY B 1 258 ? -19.922 19.156 -6.004 1 75.44 258 GLY B N 1
ATOM 3901 C CA . GLY B 1 258 ? -20.562 18.031 -5.34 1 75.44 258 GLY B CA 1
ATOM 3902 C C . GLY B 1 258 ? -19.844 16.719 -5.555 1 75.44 258 GLY B C 1
ATOM 3903 O O . GLY B 1 258 ? -20.234 15.695 -4.98 1 75.44 258 GLY B O 1
ATOM 3904 N N . THR B 1 259 ? -18.812 16.812 -6.289 1 82.62 259 THR B N 1
ATOM 3905 C CA . THR B 1 259 ? -18.062 15.594 -6.52 1 82.62 259 THR B CA 1
ATOM 3906 C C . THR B 1 259 ? -17.312 15.18 -5.254 1 82.62 259 THR B C 1
ATOM 3908 O O . THR B 1 259 ? -16.891 16.031 -4.469 1 82.62 259 THR B O 1
ATOM 3911 N N . GLU B 1 260 ? -17.25 13.859 -5.117 1 84.12 260 GLU B N 1
ATOM 3912 C CA . GLU B 1 260 ? -16.594 13.328 -3.934 1 84.12 260 GLU B CA 1
ATOM 3913 C C . GLU B 1 260 ? -15.273 12.641 -4.297 1 84.12 260 GLU B C 1
ATOM 3915 O O . GLU B 1 260 ? -15.195 11.945 -5.312 1 84.12 260 GLU B O 1
ATOM 3920 N N . GLU B 1 261 ? -14.336 13.023 -3.504 1 86.31 261 GLU B N 1
ATOM 3921 C CA . GLU B 1 261 ? -13.055 12.359 -3.689 1 86.31 261 GLU B CA 1
ATOM 3922 C C . GLU B 1 261 ? -12.492 11.867 -2.359 1 86.31 261 GLU B C 1
ATOM 3924 O O . GLU B 1 261 ? -12.773 12.445 -1.308 1 86.31 261 GLU B O 1
#